Protein 6FOH (pdb70)

B-factor: mean 25.07, std 13.96, range [10.56, 120.2]

GO terms:
  GO:0005515 protein binding (F, IPI)
  GO:0005739 mitochondrion (C, IDA)
  GO:0005829 cytosol (C, IDA)
  GO:0034545 fumarylpyruvate hydrolase activity (F, IDA)
  GO:0008948 oxaloacetate decarboxylase activity (F, IDA)
  GO:0006107 oxaloacetate metabolic process (P, IDA)
  GO:0018773 acetylpyruvate hydrolase activity (F, IDA)
  GO:0050163 oxaloacetate tautomerase activity (F, IDA)
  GO:0008948 oxaloacetate decarboxylase activity (F, EXP)
  GO:0018773 acetylpyruvate hydrolase activity (F, EXP)
  GO:0047621 acylpyruvate hydrolase activity (F, EXP)
  GO:0005739 mitochondrion (C, HTP)
  GO:0005759 mitochondrial matrix (C, TAS)
  GO:0005654 nucleoplasm (C, IDA)

InterPro domains:
  IPR011234 Fumarylacetoacetase-like, C-terminal [PF01557] (17-216)
  IPR036663 Fumarylacetoacetase-like, C-terminal domain superfamily [G3DSA:3.90.850.10] (1-221)
  IPR036663 Fumarylacetoacetase-like, C-terminal domain superfamily [SSF56529] (16-217)

Foldseek 3Di:
DDPDLQPLLVPFFWEKEWEAWFPVVPLVDDTDIDTAGSQLEDEFVGAQADDPPAPWKKWFKWKKWFFAAWFALDALVCLVVGTFFIKIWTQIFRVVLQVVCVVVVHDRCVGGHDGNRIYIWGTDGVVVPVDQQAWWKWKDKLRHTQFIDGSVRTSDDPSRVSNVVNHVDTGHGSYMYTRGGDPRMGGDDAQIKMWMDTPPTTIGIHGYHHDPD/DDLQPLLVPFFWEKEWEAWFDPDVVCLVPVLVDDTDMDIAGSQLEAEFPGAQADDPPAPWKKWFKFKKWAFAAKFALDDLVCQVVRTFFIKIKTQIFRVVQQVVCVVVVHDRCVGGHDGNRIYIWGTDGCVVPVDQQAWWKWKDKPRHTQFIDGSVRTSDDPSVVSNVCNHVDIGHHSYMYTRGGDDRMGGDDAQIKMWMDIPPTTIGIHGYHHDPD

Nearest PDB structures (foldseek):
  6foh-assembly1_A  TM=1.005E+00  e=6.558E-47  Homo sapiens
  1saw-assembly1_A  TM=1.001E+00  e=2.536E-43  Homo sapiens
  6fog-assembly4_D  TM=9.904E-01  e=2.536E-43  Homo sapiens
  6sbj-assembly2_C  TM=9.972E-01  e=4.952E-40  Mus musculus
  6sbi-assembly2_C  TM=9.858E-01  e=1.547E-39  Mus musculus

Solvent-accessible surface area: 17892 Å² total; per-residue (Å²): 158,92,164,54,54,63,123,0,44,92,34,0,37,7,1,0,0,2,23,148,1,15,64,154,130,26,96,157,71,113,7,47,4,6,14,4,3,7,10,0,20,2,34,93,80,42,42,0,24,33,18,84,76,3,208,48,2,22,1,17,0,0,0,0,0,0,0,18,108,130,0,116,30,5,80,83,107,27,0,52,78,53,9,13,0,0,0,0,0,0,0,0,0,0,42,50,23,8,67,92,7,90,176,134,4,56,9,20,7,44,0,5,4,5,25,6,0,0,0,1,0,55,29,8,56,72,146,140,4,130,49,5,46,163,16,78,0,50,0,72,2,82,50,99,82,96,2,80,11,86,1,79,44,23,38,22,38,0,23,71,1,1,5,30,0,2,133,10,0,1,0,35,98,0,0,0,1,0,1,0,25,7,158,36,57,9,82,11,132,80,92,7,84,1,55,1,0,2,120,75,60,26,72,5,56,5,99,0,53,116,52,165,116,207,72,40,56,120,0,41,109,51,0,41,6,1,0,0,2,24,137,1,16,11,91,77,97,131,41,67,190,61,17,67,170,77,92,7,46,3,8,13,4,3,7,12,0,20,2,35,88,80,41,40,1,28,16,15,104,82,11,234,48,2,21,0,18,0,1,0,0,0,0,0,24,104,138,0,126,33,6,82,81,106,29,0,60,100,43,4,13,0,1,0,0,0,0,0,0,0,0,40,45,24,10,76,77,7,98,171,130,4,59,9,26,7,41,0,5,3,5,26,6,0,0,0,1,1,53,30,7,41,65,138,132,6,130,57,7,48,162,13,109,0,50,0,74,1,88,54,111,85,100,2,106,11,66,1,78,38,13,11,18,39,0,21,62,1,1,4,28,0,2,125,11,0,3,0,28,53,0,0,0,0,0,0,0,27,9,146,36,58,9,55,4,121,80,93,20,77,1,75,1,0,3,100,86,61,21,87,4,52,3,94,0,51,104,44,168,114

Secondary structure (DSSP, 8-state):
----GGGHHHH--EEEEES--B---GGGSPPPEEEEEGGGEEETTSPEEPPTT-S-EEE-EEEEEEE-S-BSS--GGGGGGGEEEEEEEE--EEHHHHHHHHHHT--SHHHH-STT-EEE---EEGGG-S-TTS-EEEEEETTEEEEEEEGGGBSS-HHHHHHHHHHHSPBPTT-EEE----S--EEE-TT-EEEEEETTTEEEEEEEE----/--GGGHHHH--EEEEES--B-SSGGGHHHHTTSPPPEEEEEGGGEEETTSPEEPPTT-S-EEE-EEEEEEESS-B-S--GGGGGGGEEEEEEEE--EEHHHHHHHHHHT--SHHHH-STT-EEE---EEGGG-S-TTS-EEEEEETTEEEEEEEGGGBSS-HHHHHHHHHHHSPBPTT-EEE----S--EEE-TT-EEEEEETTTEEEEEEEE----

Organism: Homo sapiens (NCBI:txid9606)

Structure (mmCIF, N/CA/C/O backbone):
data_6FOH
#
_entry.id   6FOH
#
_cell.length_a   44.090
_cell.length_b   77.820
_cell.length_c   119.970
_cell.angle_alpha   90.00
_cell.angle_beta   90.00
_cell.angle_gamma   90.00
#
_symmetry.space_group_name_H-M   'P 21 21 21'
#
loop_
_entity.id
_entity.type
_entity.pdbx_description
1 polymer 'Acylpyruvase FAHD1, mitochondrial'
2 non-polymer 'CHLORIDE ION'
3 non-polymer 'MAGNESIUM ION'
4 water water
#
loop_
_atom_site.group_PDB
_atom_site.id
_atom_site.type_symbol
_atom_site.label_atom_id
_atom_site.label_alt_id
_atom_site.label_comp_id
_atom_site.label_asym_id
_atom_site.label_entity_id
_atom_site.label_seq_id
_atom_site.pdbx_PDB_ins_code
_atom_site.Cartn_x
_atom_site.Cartn_y
_atom_site.Cartn_z
_atom_site.occupancy
_atom_site.B_iso_or_equiv
_atom_site.auth_seq_id
_atom_site.auth_comp_id
_atom_site.auth_asym_id
_atom_site.auth_atom_id
_atom_site.pdbx_PDB_model_num
ATOM 1 N N . ALA A 1 6 ? -8.840 -5.842 27.538 1.00 49.79 6 ALA A N 1
ATOM 2 C CA . ALA A 1 6 ? -8.471 -6.971 28.447 1.00 55.40 6 ALA A CA 1
ATOM 3 C C . ALA A 1 6 ? -7.235 -7.710 27.938 1.00 50.16 6 ALA A C 1
ATOM 4 O O . ALA A 1 6 ? -6.272 -7.909 28.683 1.00 67.10 6 ALA A O 1
ATOM 6 N N . SER A 1 7 ? -7.266 -8.113 26.670 1.00 43.22 7 SER A N 1
ATOM 7 C CA . SER A 1 7 ? -6.167 -8.921 26.107 1.00 34.02 7 SER A CA 1
ATOM 8 C C . SER A 1 7 ? -4.943 -8.064 25.762 1.00 30.52 7 SER A C 1
ATOM 9 O O . SER A 1 7 ? -5.068 -6.871 25.434 1.00 31.39 7 SER A O 1
ATOM 12 N N . ARG A 1 8 ? -3.776 -8.712 25.793 1.00 24.53 8 ARG A N 1
ATOM 13 C CA . ARG A 1 8 ? -2.458 -8.065 25.538 1.00 22.88 8 ARG A CA 1
ATOM 14 C C . ARG A 1 8 ? -1.625 -8.886 24.504 1.00 16.27 8 ARG A C 1
ATOM 15 O O . ARG A 1 8 ? -0.498 -9.346 24.764 1.00 19.02 8 ARG A O 1
ATOM 23 N N . PRO A 1 9 ? -2.174 -9.008 23.280 1.00 16.33 9 PRO A N 1
ATOM 24 C CA . PRO A 1 9 ? -1.403 -9.571 22.199 1.00 16.06 9 PRO A CA 1
ATOM 25 C C . PRO A 1 9 ? -0.332 -8.600 21.725 1.00 14.90 9 PRO A C 1
ATOM 26 O O . PRO A 1 9 ? -0.545 -7.378 21.758 1.00 13.84 9 PRO A O 1
ATOM 30 N N . LEU A 1 10 ? 0.722 -9.140 21.169 1.00 13.39 10 LEU A N 1
ATOM 31 C CA . LEU A 1 10 ? 1.759 -8.314 20.500 1.00 14.11 10 LEU A CA 1
ATOM 32 C C . LEU A 1 10 ? 1.204 -7.515 19.332 1.00 14.96 10 LEU A C 1
ATOM 33 O O . LEU A 1 10 ? 1.734 -6.443 19.021 1.00 15.24 10 LEU A O 1
ATOM 38 N N . SER A 1 11 ? 0.179 -8.016 18.664 1.00 13.70 11 SER A N 1
ATOM 39 C CA . SER A 1 11 ? -0.466 -7.266 17.584 1.00 14.63 11 SER A CA 1
ATOM 40 C C . SER A 1 11 ? -1.017 -5.909 18.042 1.00 15.40 11 SER A C 1
ATOM 41 O O . SER A 1 11 ? -1.291 -5.070 17.198 1.00 19.33 11 SER A O 1
ATOM 44 N N . ARG A 1 12 ? -1.209 -5.706 19.341 1.00 13.73 12 ARG A N 1
ATOM 45 C CA . ARG A 1 12 ? -1.644 -4.416 19.882 1.00 16.06 12 ARG A CA 1
ATOM 46 C C . ARG A 1 12 ? -0.634 -3.875 20.901 1.00 14.35 12 ARG A C 1
ATOM 47 O O . ARG A 1 12 ? -1.030 -3.246 21.863 1.00 13.57 12 ARG A O 1
ATOM 55 N N . PHE A 1 13 ? 0.667 -4.120 20.703 1.00 13.19 13 PHE A N 1
ATOM 56 C CA . PHE A 1 13 ? 1.643 -3.831 21.738 1.00 14.15 13 PHE A CA 1
ATOM 57 C C . PHE A 1 13 ? 1.649 -2.361 22.154 1.00 14.22 13 PHE A C 1
ATOM 58 O O . PHE A 1 13 ? 1.990 -2.067 23.304 1.00 14.41 13 PHE A O 1
ATOM 66 N N . TRP A 1 14 ? 1.288 -1.441 21.243 1.00 12.15 14 TRP A N 1
ATOM 67 C CA . TRP A 1 14 ? 1.286 -0.001 21.610 1.00 13.33 14 TRP A CA 1
ATOM 68 C C . TRP A 1 14 ? 0.218 0.347 22.639 1.00 14.08 14 TRP A C 1
ATOM 69 O O . TRP A 1 14 ? 0.321 1.362 23.318 1.00 15.46 14 TRP A O 1
ATOM 80 N N . GLU A 1 15 ? -0.820 -0.488 22.771 1.00 13.16 15 GLU A N 1
ATOM 81 C CA . GLU A 1 15 ? -1.852 -0.257 23.759 1.00 14.44 15 GLU A CA 1
ATOM 82 C C . GLU A 1 15 ? -1.432 -0.549 25.175 1.00 15.12 15 GLU A C 1
ATOM 83 O O . GLU A 1 15 ? -1.936 0.096 26.103 1.00 16.92 15 GLU A O 1
ATOM 89 N N . TRP A 1 16 ? -0.553 -1.528 25.365 1.00 12.78 16 TRP A N 1
ATOM 90 C CA . TRP A 1 16 ? -0.187 -2.018 26.684 1.00 13.86 16 TRP A CA 1
ATOM 91 C C . TRP A 1 16 ? 1.294 -1.923 27.023 1.00 13.29 16 TRP A C 1
ATOM 92 O O . TRP A 1 16 ? 1.659 -2.034 28.232 1.00 14.10 16 TRP A O 1
ATOM 103 N N . GLY A 1 17 ? 2.140 -1.701 26.010 1.00 12.13 17 GLY A N 1
ATOM 104 C CA . GLY A 1 17 ? 3.577 -1.643 26.252 1.00 13.85 17 GLY A CA 1
ATOM 105 C C . GLY A 1 17 ? 3.936 -0.471 27.127 1.00 13.11 17 GLY A C 1
ATOM 106 O O . GLY A 1 17 ? 3.347 0.609 26.995 1.00 13.24 17 GLY A O 1
ATOM 107 N N . LYS A 1 18 ? 4.924 -0.662 27.987 1.00 11.13 18 LYS A N 1
ATOM 108 C CA . LYS A 1 18 ? 5.275 0.373 28.977 1.00 11.67 18 LYS A CA 1
ATOM 109 C C . LYS A 1 18 ? 6.305 1.371 28.521 1.00 12.13 18 LYS A C 1
ATOM 110 O O . LYS A 1 18 ? 6.191 2.569 28.834 1.00 11.50 18 LYS A O 1
ATOM 116 N N . ASN A 1 19 ? 7.336 0.899 27.821 1.00 11.72 19 ASN A N 1
ATOM 117 C CA . ASN A 1 19 ? 8.512 1.742 27.600 1.00 11.19 19 ASN A CA 1
ATOM 118 C C . ASN A 1 19 ? 8.939 1.786 26.150 1.00 10.78 19 ASN A C 1
ATOM 119 O O . ASN A 1 19 ? 8.746 0.813 25.403 1.00 11.65 19 ASN A O 1
ATOM 124 N N . ILE A 1 20 ? 9.531 2.917 25.790 1.00 10.80 20 ILE A N 1
ATOM 125 C CA . ILE A 1 20 ? 10.100 3.178 24.461 1.00 11.17 20 ILE A CA 1
ATOM 126 C C . ILE A 1 20 ? 11.524 3.658 24.677 1.00 13.43 20 ILE A C 1
ATOM 127 O O . ILE A 1 20 ? 11.738 4.643 25.390 1.00 13.23 20 ILE A O 1
ATOM 132 N N . VAL A 1 21 ? 12.495 2.937 24.128 1.00 12.02 21 VAL A N 1
ATOM 133 C CA . VAL A 1 21 ? 13.909 3.359 24.153 1.00 13.73 21 VAL A CA 1
ATOM 134 C C . VAL A 1 21 ? 14.390 3.649 22.749 1.00 13.13 21 VAL A C 1
ATOM 135 O O . VAL A 1 21 ? 14.018 2.933 21.815 1.00 12.22 21 VAL A O 1
ATOM 139 N N . CYS A 1 22 ? 15.157 4.720 22.552 1.00 12.66 22 CYS A N 1
ATOM 140 C CA . CYS A 1 22 ? 15.572 5.143 21.214 1.00 14.48 22 CYS A CA 1
ATOM 141 C C . CYS A 1 22 ? 17.080 5.339 21.170 1.00 16.76 22 CYS A C 1
ATOM 142 O O . CYS A 1 22 ? 17.662 5.891 22.095 1.00 15.78 22 CYS A O 1
ATOM 145 N N . VAL A 1 23 ? 17.692 4.910 20.076 1.00 14.70 23 VAL A N 1
ATOM 146 C CA . VAL A 1 23 ? 19.105 5.191 19.860 1.00 15.38 23 VAL A CA 1
ATOM 147 C C . VAL A 1 23 ? 19.307 6.525 19.151 1.00 19.87 23 VAL A C 1
ATOM 148 O O . VAL A 1 23 ? 18.412 7.039 18.499 1.00 26.72 23 VAL A O 1
ATOM 152 N N . GLY A 1 24 ? 20.480 7.103 19.299 1.00 18.18 24 GLY A N 1
ATOM 153 C CA . GLY A 1 24 ? 20.796 8.348 18.571 1.00 21.38 24 GLY A CA 1
ATOM 154 C C . GLY A 1 24 ? 21.174 7.985 17.137 1.00 24.74 24 GLY A C 1
ATOM 155 O O . GLY A 1 24 ? 20.380 7.421 16.391 1.00 34.90 24 GLY A O 1
ATOM 156 N N . ARG A 1 25 ? 22.406 8.264 16.755 1.00 28.70 25 ARG A N 1
ATOM 157 C CA . ARG A 1 25 ? 22.858 7.978 15.413 1.00 28.25 25 ARG A CA 1
ATOM 158 C C . ARG A 1 25 ? 23.130 6.479 15.248 1.00 25.99 25 ARG A C 1
ATOM 159 O O . ARG A 1 25 ? 23.782 5.870 16.095 1.00 25.98 25 ARG A O 1
ATOM 167 N N . ASN A 1 26 ? 22.593 5.873 14.183 1.00 22.74 26 ASN A N 1
ATOM 168 C CA . ASN A 1 26 ? 22.947 4.500 13.886 1.00 21.46 26 ASN A CA 1
ATOM 169 C C . ASN A 1 26 ? 23.067 4.145 12.421 1.00 19.62 26 ASN A C 1
ATOM 170 O O . ASN A 1 26 ? 23.017 2.963 12.096 1.00 22.06 26 ASN A O 1
ATOM 175 N N . TYR A 1 27 ? 23.199 5.136 11.553 1.00 21.16 27 TYR A N 1
ATOM 176 C CA . TYR A 1 27 ? 23.329 4.858 10.128 1.00 25.09 27 TYR A CA 1
ATOM 177 C C . TYR A 1 27 ? 24.599 5.472 9.540 1.00 34.74 27 TYR A C 1
ATOM 178 O O . TYR A 1 27 ? 24.842 6.652 9.747 1.00 28.82 27 TYR A O 1
ATOM 187 N N . ALA A 1 28 ? 25.342 4.655 8.797 1.00 42.14 28 ALA A N 1
ATOM 188 C CA . ALA A 1 28 ? 26.675 5.009 8.315 1.00 59.34 28 ALA A CA 1
ATOM 189 C C . ALA A 1 28 ? 26.602 5.762 6.989 1.00 71.25 28 ALA A C 1
ATOM 190 O O . ALA A 1 28 ? 26.148 5.215 5.999 1.00 81.04 28 ALA A O 1
ATOM 192 N N . ASP A 1 29 ? 27.034 7.024 6.986 1.00 85.67 29 ASP A N 1
ATOM 193 C CA . ASP A 1 29 ? 27.187 7.802 5.750 1.00 89.67 29 ASP A CA 1
ATOM 194 C C . ASP A 1 29 ? 28.405 7.286 4.968 1.00 86.85 29 ASP A C 1
ATOM 195 O O . ASP A 1 29 ? 28.825 7.856 3.961 1.00 86.36 29 ASP A O 1
ATOM 200 N N . SER A 1 36 ? 34.715 5.617 12.255 1.00 51.15 36 SER A N 1
ATOM 201 C CA . SER A 1 36 ? 34.615 6.740 13.196 1.00 55.24 36 SER A CA 1
ATOM 202 C C . SER A 1 36 ? 33.497 6.567 14.239 1.00 61.82 36 SER A C 1
ATOM 203 O O . SER A 1 36 ? 33.781 6.455 15.438 1.00 54.22 36 SER A O 1
ATOM 206 N N . ALA A 1 37 ? 32.238 6.527 13.793 1.00 54.56 37 ALA A N 1
ATOM 207 C CA . ALA A 1 37 ? 31.071 6.377 14.709 1.00 61.37 37 ALA A CA 1
ATOM 208 C C . ALA A 1 37 ? 31.118 5.105 15.588 1.00 65.42 37 ALA A C 1
ATOM 209 O O . ALA A 1 37 ? 30.678 5.120 16.745 1.00 51.75 37 ALA A O 1
ATOM 211 N N . VAL A 1 38 ? 31.653 4.020 15.025 1.00 65.85 38 VAL A N 1
ATOM 212 C CA . VAL A 1 38 ? 31.849 2.738 15.737 1.00 73.06 38 VAL A CA 1
ATOM 213 C C . VAL A 1 38 ? 32.613 2.923 17.061 1.00 70.35 38 VAL A C 1
ATOM 214 O O . VAL A 1 38 ? 32.317 2.246 18.046 1.00 68.15 38 VAL A O 1
ATOM 218 N N . LEU A 1 39 ? 33.566 3.849 17.102 1.00 58.64 39 LEU A N 1
ATOM 219 C CA . LEU A 1 39 ? 34.375 4.076 18.311 1.00 56.08 39 LEU A CA 1
ATOM 220 C C . LEU A 1 39 ? 33.583 4.558 19.545 1.00 65.68 39 LEU A C 1
ATOM 221 O O . LEU A 1 39 ? 34.153 4.618 20.646 1.00 56.25 39 LEU A O 1
ATOM 226 N N . SER A 1 40 ? 32.295 4.903 19.377 1.00 50.55 40 SER A N 1
ATOM 227 C CA . SER A 1 40 ? 31.445 5.354 20.479 1.00 52.06 40 SER A CA 1
ATOM 228 C C . SER A 1 40 ? 30.224 4.450 20.687 1.00 47.54 40 SER A C 1
ATOM 229 O O . SER A 1 40 ? 29.572 4.057 19.727 1.00 62.05 40 SER A O 1
ATOM 232 N N . GLU A 1 41 ? 29.860 4.190 21.938 1.00 43.88 41 GLU A N 1
ATOM 233 C CA . GLU A 1 41 ? 28.617 3.470 22.260 1.00 39.70 41 GLU A CA 1
ATOM 234 C C . GLU A 1 41 ? 27.356 4.235 21.788 1.00 24.69 41 GLU A C 1
ATOM 235 O O . GLU A 1 41 ? 27.363 5.455 21.666 1.00 26.39 41 GLU A O 1
ATOM 241 N N . PRO A 1 42 ? 26.248 3.518 21.610 1.00 26.15 42 PRO A N 1
ATOM 242 C CA . PRO A 1 42 ? 25.041 4.230 21.165 1.00 25.94 42 PRO A CA 1
ATOM 243 C C . PRO A 1 42 ? 24.462 5.175 22.235 1.00 22.84 42 PRO A C 1
ATOM 244 O O . PRO A 1 42 ? 24.489 4.839 23.418 1.00 26.45 42 PRO A O 1
ATOM 248 N N . VAL A 1 43 ? 24.035 6.350 21.807 1.00 18.36 43 VAL A N 1
ATOM 249 C CA . VAL A 1 43 ? 23.312 7.304 22.634 1.00 18.43 43 VAL A CA 1
ATOM 250 C C . VAL A 1 43 ? 21.877 6.817 22.835 1.00 15.65 43 VAL A C 1
ATOM 251 O O . VAL A 1 43 ? 21.321 6.318 21.880 1.00 15.87 43 VAL A O 1
ATOM 255 N N . LEU A 1 44 ? 21.330 6.913 24.039 1.00 15.91 44 LEU A N 1
ATOM 256 C CA . LEU A 1 44 ? 19.976 6.399 24.336 1.00 15.16 44 LEU A CA 1
ATOM 257 C C . LEU A 1 44 ? 19.119 7.481 24.940 1.00 15.56 44 LEU A C 1
ATOM 258 O O . LEU A 1 44 ? 19.563 8.208 25.813 1.00 14.95 44 LEU A O 1
ATOM 263 N N . PHE A 1 45 ? 17.856 7.559 24.513 1.00 13.09 45 PHE A N 1
ATOM 264 C CA . PHE A 1 45 ? 16.866 8.375 25.205 1.00 14.62 45 PHE A CA 1
ATOM 265 C C . PHE A 1 45 ? 15.522 7.680 25.193 1.00 14.91 45 PHE A C 1
ATOM 266 O O . PHE A 1 45 ? 15.339 6.710 24.474 1.00 15.11 45 PHE A O 1
ATOM 274 N N . LEU A 1 46 ? 14.618 8.152 26.034 1.00 12.07 46 LEU A N 1
ATOM 275 C CA . LEU A 1 46 ? 13.357 7.492 26.239 1.00 13.51 46 LEU A CA 1
ATOM 276 C C . LEU A 1 46 ? 12.203 8.289 25.668 1.00 13.17 46 LEU A C 1
ATOM 277 O O . LEU A 1 46 ? 12.275 9.526 25.557 1.00 14.40 46 LEU A O 1
ATOM 282 N N . LYS A 1 47 ? 11.112 7.589 25.346 1.00 12.24 47 LYS A N 1
ATOM 283 C CA . LYS A 1 47 ? 9.822 8.224 25.123 1.00 12.60 47 LYS A CA 1
ATOM 284 C C . LYS A 1 47 ? 8.804 7.569 26.060 1.00 11.81 47 LYS A C 1
ATOM 285 O O . LYS A 1 47 ? 8.909 6.381 26.358 1.00 12.29 47 LYS A O 1
ATOM 291 N N . PRO A 1 48 ? 7.817 8.318 26.533 1.00 13.73 48 PRO A N 1
ATOM 292 C CA . PRO A 1 48 ? 6.773 7.731 27.382 1.00 12.94 48 PRO A CA 1
ATOM 293 C C . PRO A 1 48 ? 5.829 6.920 26.515 1.00 11.99 48 PRO A C 1
ATOM 294 O O . PRO A 1 48 ? 5.779 7.114 25.293 1.00 11.55 48 PRO A O 1
ATOM 298 N N . SER A 1 49 ? 5.061 6.033 27.150 1.00 12.20 49 SER A N 1
ATOM 299 C CA . SER A 1 49 ? 4.108 5.201 26.383 1.00 12.59 49 SER A CA 1
ATOM 300 C C . SER A 1 49 ? 3.124 6.047 25.574 1.00 13.19 49 SER A C 1
ATOM 301 O O . SER A 1 49 ? 2.663 5.632 24.485 1.00 13.84 49 SER A O 1
ATOM 304 N N . THR A 1 50 ? 2.771 7.220 26.099 1.00 11.50 50 THR A N 1
ATOM 305 C CA . THR A 1 50 ? 1.867 8.140 25.403 1.00 12.48 50 THR A CA 1
ATOM 306 C C . THR A 1 50 ? 2.450 8.873 24.214 1.00 13.32 50 THR A C 1
ATOM 307 O O . THR A 1 50 ? 1.746 9.648 23.562 1.00 13.89 50 THR A O 1
ATOM 311 N N . ALA A 1 51 ? 3.698 8.611 23.872 1.00 11.49 51 ALA A N 1
ATOM 312 C CA . ALA A 1 51 ? 4.254 8.978 22.605 1.00 11.58 51 ALA A CA 1
ATOM 313 C C . ALA A 1 51 ? 3.650 8.174 21.463 1.00 12.79 51 ALA A C 1
ATOM 314 O O . ALA A 1 51 ? 3.638 8.633 20.316 1.00 13.15 51 ALA A O 1
ATOM 316 N N . TYR A 1 52 ? 3.180 6.942 21.734 1.00 12.37 52 TYR A N 1
ATOM 317 C CA . 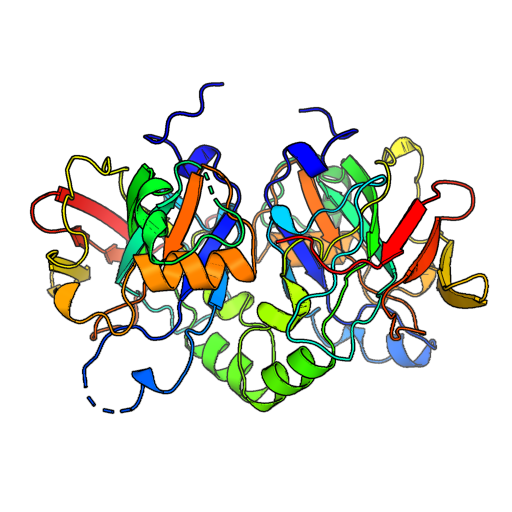TYR A 1 52 ? 2.672 6.126 20.654 1.00 12.65 52 TYR A CA 1
ATOM 318 C C . TYR A 1 52 ? 1.467 6.804 19.970 1.00 13.26 52 TYR A C 1
ATOM 319 O O . TYR A 1 52 ? 0.560 7.283 20.648 1.00 14.95 52 TYR A O 1
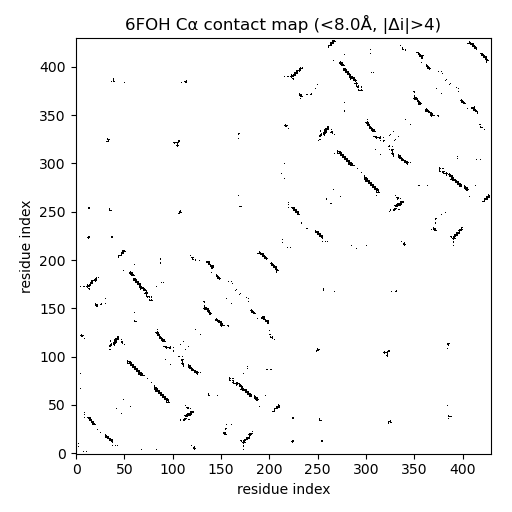ATOM 328 N N . ALA A 1 53 ? 1.512 6.852 18.635 1.00 14.50 53 ALA A N 1
ATOM 329 C CA . ALA A 1 53 ? 0.402 7.284 17.812 1.00 13.55 53 ALA A CA 1
ATOM 330 C C . ALA A 1 53 ? 0.158 6.188 16.786 1.00 12.09 53 ALA A C 1
ATOM 331 O O . ALA A 1 53 ? 0.836 6.122 15.770 1.00 15.68 53 ALA A O 1
ATOM 333 N N . PRO A 1 54 ? -0.787 5.283 17.066 1.00 16.09 54 PRO A N 1
ATOM 334 C CA . PRO A 1 54 ? -1.053 4.209 16.117 1.00 15.67 54 PRO A CA 1
ATOM 335 C C . PRO A 1 54 ? -1.796 4.777 14.914 1.00 17.93 54 PRO A C 1
ATOM 336 O O . PRO A 1 54 ? -2.365 5.864 14.967 1.00 17.89 54 PRO A O 1
ATOM 340 N N . GLU A 1 55 ? -1.743 4.068 13.806 1.00 23.02 55 GLU A N 1
ATOM 341 C CA . GLU A 1 55 ? -2.415 4.544 12.617 1.00 23.23 55 GLU A CA 1
ATOM 342 C C . GLU A 1 55 ? -3.900 4.815 12.930 1.00 22.84 55 GLU A C 1
ATOM 343 O O . GLU A 1 55 ? -4.549 4.040 13.668 1.00 24.29 55 GLU A O 1
ATOM 349 N N . GLY A 1 56 ? -4.388 5.928 12.405 1.00 23.83 56 GLY A N 1
ATOM 350 C CA . GLY A 1 56 ? -5.677 6.502 12.767 1.00 25.30 56 GLY A CA 1
ATOM 351 C C . GLY A 1 56 ? -5.601 7.705 13.686 1.00 29.16 56 GLY A C 1
ATOM 352 O O . GLY A 1 56 ? -6.531 8.501 13.743 1.00 31.32 56 GLY A O 1
ATOM 353 N N A SER A 1 57 ? -4.491 7.833 14.414 0.51 23.25 57 SER A N 1
ATOM 354 N N B SER A 1 57 ? -4.503 7.827 14.434 0.49 22.99 57 SER A N 1
ATOM 355 C CA A SER A 1 57 ? -4.239 8.956 15.296 0.51 24.37 57 SER A CA 1
ATOM 356 C CA B SER A 1 57 ? -4.274 8.961 15.306 0.49 24.31 57 SER A CA 1
ATOM 357 C C A SER A 1 57 ? -3.323 9.926 14.600 0.51 23.00 57 SER A C 1
ATOM 358 C C B SER A 1 57 ? -3.322 9.922 14.620 0.49 22.94 57 SER A C 1
ATOM 359 O O A SER A 1 57 ? -2.491 9.511 13.798 0.51 25.63 57 SER A O 1
ATOM 360 O O B SER A 1 57 ? -2.491 9.503 13.817 0.49 25.85 57 SER A O 1
ATOM 365 N N . PRO A 1 58 ? -3.435 11.223 14.919 1.00 23.39 58 PRO A N 1
ATOM 366 C CA . PRO A 1 58 ? -2.577 12.210 14.250 1.00 24.03 58 PRO A CA 1
ATOM 367 C C . PRO A 1 58 ? -1.167 12.322 14.815 1.00 24.09 58 PRO A C 1
ATOM 368 O O . PRO A 1 58 ? -0.944 12.038 15.970 1.00 21.62 58 PRO A O 1
ATOM 372 N N . ILE A 1 59 ? -0.229 12.759 13.987 1.00 19.65 59 ILE A N 1
ATOM 373 C CA . ILE A 1 59 ? 1.034 13.302 14.449 1.00 22.23 59 ILE A CA 1
ATOM 374 C C . ILE A 1 59 ? 0.644 14.666 15.021 1.00 25.71 59 ILE A C 1
ATOM 375 O O . ILE A 1 59 ? 0.027 15.468 14.316 1.00 26.61 59 ILE A O 1
ATOM 380 N N . LEU A 1 60 ? 0.931 14.897 16.293 1.00 22.87 60 LEU A N 1
ATOM 381 C CA . LEU A 1 60 ? 0.591 16.159 16.939 1.00 21.74 60 LEU A CA 1
ATOM 382 C C . LEU A 1 60 ? 1.779 17.080 17.074 1.00 29.42 60 LEU A C 1
ATOM 383 O O . LEU A 1 60 ? 2.806 16.731 17.648 1.00 32.18 60 LEU A O 1
ATOM 388 N N A MET A 1 61 ? 1.646 18.284 16.524 0.47 22.55 61 MET A N 1
ATOM 389 N N B MET A 1 61 ? 1.627 18.286 16.545 0.53 24.59 61 MET A N 1
ATOM 390 C CA A MET A 1 61 ? 2.695 19.275 16.612 0.47 23.09 61 MET A CA 1
ATOM 391 C CA B MET A 1 61 ? 2.667 19.289 16.626 0.53 26.97 61 MET A CA 1
ATOM 392 C C A MET A 1 61 ? 2.691 19.922 17.998 0.47 24.85 61 MET A C 1
ATOM 393 C C B MET A 1 61 ? 2.678 19.916 18.015 0.53 27.07 61 MET A C 1
ATOM 394 O O A MET A 1 61 ? 1.697 20.527 18.389 0.47 24.75 61 MET A O 1
ATOM 395 O O B MET A 1 61 ? 1.686 20.514 18.417 0.53 27.05 61 MET A O 1
ATOM 404 N N . PRO A 1 62 ? 3.804 19.809 18.743 1.00 25.91 62 PRO A N 1
ATOM 405 C CA . PRO A 1 62 ? 3.824 20.520 20.036 1.00 29.69 62 PRO A CA 1
ATOM 406 C C . PRO A 1 62 ? 3.761 22.035 19.802 1.00 26.29 62 PRO A C 1
ATOM 407 O O . PRO A 1 62 ? 4.285 22.539 18.802 1.00 23.80 62 PRO A O 1
ATOM 411 N N . ALA A 1 63 ? 3.138 22.743 20.718 1.00 33.92 63 ALA A N 1
ATOM 412 C CA . ALA A 1 63 ? 2.934 24.187 20.555 1.00 32.55 63 ALA A CA 1
ATOM 413 C C . ALA A 1 63 ? 4.228 24.995 20.565 1.00 36.26 63 ALA A C 1
ATOM 414 O O . ALA A 1 63 ? 4.268 26.101 20.033 1.00 34.07 63 ALA A O 1
ATOM 416 N N . TYR A 1 64 ? 5.299 24.424 21.120 1.00 31.95 64 TYR A N 1
ATOM 417 C CA . TYR A 1 64 ? 6.555 25.138 21.376 1.00 27.91 64 TYR A CA 1
ATOM 418 C C . TYR A 1 64 ? 7.665 24.924 20.345 1.00 26.05 64 TYR A C 1
ATOM 419 O O . TYR A 1 64 ? 8.796 25.325 20.565 1.00 31.75 64 TYR A O 1
ATOM 428 N N . THR A 1 65 ? 7.359 24.236 19.231 1.00 27.31 65 THR A N 1
ATOM 429 C CA . THR A 1 65 ? 8.329 24.031 18.171 1.00 28.26 65 THR A CA 1
ATOM 430 C C . THR A 1 65 ? 7.899 24.746 16.909 1.00 27.23 65 THR A C 1
ATOM 431 O O . THR A 1 65 ? 6.703 24.834 16.610 1.00 31.28 65 THR A O 1
ATOM 435 N N . ARG A 1 66 ? 8.897 25.215 16.172 1.00 32.54 66 ARG A N 1
ATOM 436 C CA . ARG A 1 66 ? 8.738 25.674 14.786 1.00 38.36 66 ARG A CA 1
ATOM 437 C C . ARG A 1 66 ? 9.562 24.829 13.821 1.00 33.77 66 ARG A C 1
ATOM 438 O O . ARG A 1 66 ? 9.786 25.236 12.685 1.00 33.87 66 ARG A O 1
ATOM 446 N N . ASN A 1 67 ? 10.021 23.641 14.245 1.00 28.54 67 ASN A N 1
ATOM 447 C CA . ASN A 1 67 ? 10.876 22.807 13.404 1.00 28.65 67 ASN A CA 1
ATOM 448 C C . ASN A 1 67 ? 10.726 21.335 13.834 1.00 24.26 67 ASN A C 1
ATOM 449 O O . ASN A 1 67 ? 11.656 20.751 14.417 1.00 25.04 67 ASN A O 1
ATOM 454 N N . LEU A 1 68 ? 9.565 20.782 13.497 1.00 23.17 68 LEU A N 1
ATOM 455 C CA . LEU A 1 68 ? 9.267 19.353 13.764 1.00 24.20 68 LEU A CA 1
ATOM 456 C C . LEU A 1 68 ? 9.781 18.450 12.648 1.00 25.02 68 LEU A C 1
ATOM 457 O O . LEU A 1 68 ? 9.353 18.598 11.509 1.00 24.23 68 LEU A O 1
ATOM 462 N N . HIS A 1 69 ? 10.687 17.516 12.973 1.00 18.55 69 HIS A N 1
ATOM 463 C CA . HIS A 1 69 ? 11.317 16.642 12.012 1.00 17.97 69 HIS A CA 1
ATOM 464 C C . HIS A 1 69 ? 10.745 15.236 12.073 1.00 20.79 69 HIS A C 1
ATOM 465 O O . HIS A 1 69 ? 10.479 14.727 13.157 1.00 21.66 69 HIS A O 1
ATOM 472 N N . HIS A 1 70 ? 10.618 14.602 10.909 1.00 21.10 70 HIS A N 1
ATOM 473 C CA . HIS A 1 70 ? 10.410 13.135 10.846 1.00 20.48 70 HIS A CA 1
ATOM 474 C C . HIS A 1 70 ? 11.745 12.446 10.919 1.00 20.00 70 HIS A C 1
ATOM 475 O O . HIS A 1 70 ? 12.741 12.940 10.362 1.00 20.99 70 HIS A O 1
ATOM 482 N N . GLU A 1 71 ? 11.802 11.311 11.634 1.00 17.24 71 GLU A N 1
ATOM 483 C CA . GLU A 1 71 ? 12.950 10.401 11.598 1.00 16.38 71 GLU A CA 1
ATOM 484 C C . GLU A 1 71 ? 12.343 8.994 11.429 1.00 18.30 71 GLU A C 1
ATOM 485 O O . GLU A 1 71 ? 11.735 8.452 12.341 1.00 18.41 71 GLU A O 1
ATOM 491 N N . LEU A 1 72 ? 12.517 8.428 10.256 1.00 17.17 72 LEU A N 1
ATOM 492 C CA . LEU A 1 72 ? 12.063 7.086 9.924 1.00 17.53 72 LEU A CA 1
ATOM 493 C C . LEU A 1 72 ? 12.936 6.030 10.602 1.00 16.79 72 LEU A C 1
ATOM 494 O O . LEU A 1 72 ? 14.148 6.039 10.415 1.00 17.43 72 LEU A O 1
ATOM 499 N N . GLU A 1 73 ? 12.345 5.124 11.406 1.00 12.87 73 GLU A N 1
ATOM 500 C CA . GLU A 1 73 ? 13.149 4.138 12.133 1.00 13.88 73 GLU A CA 1
ATOM 501 C C . GLU A 1 73 ? 12.501 2.767 12.242 1.00 12.15 73 GLU A C 1
ATOM 502 O O . GLU A 1 73 ? 11.277 2.664 12.403 1.00 15.32 73 GLU A O 1
ATOM 508 N N . LEU A 1 74 ? 13.308 1.728 12.224 1.00 12.46 74 LEU A N 1
ATOM 509 C CA . LEU A 1 74 ? 12.823 0.374 12.536 1.00 13.38 74 LEU A CA 1
ATOM 510 C C . LEU A 1 74 ? 12.743 0.220 14.045 1.00 13.05 74 LEU A C 1
ATOM 511 O O . LEU A 1 74 ? 13.717 0.457 14.757 1.00 14.27 74 LEU A O 1
ATOM 516 N N . GLY A 1 75 ? 11.581 -0.193 14.532 1.00 11.92 75 GLY A N 1
ATOM 517 C CA . GLY A 1 75 ? 11.404 -0.478 15.953 1.00 13.04 75 GLY A CA 1
ATOM 518 C C . GLY A 1 75 ? 11.448 -1.963 16.202 1.00 13.79 75 GLY A C 1
ATOM 519 O O . GLY A 1 75 ? 10.868 -2.754 15.430 1.00 15.42 75 GLY A O 1
ATOM 520 N N . VAL A 1 76 ? 12.157 -2.367 17.245 1.00 11.97 76 VAL A N 1
ATOM 521 C CA . VAL A 1 76 ? 12.253 -3.749 17.659 1.00 12.68 76 VAL A CA 1
ATOM 522 C C . VAL A 1 76 ? 11.428 -3.956 18.900 1.00 12.99 76 VAL A C 1
ATOM 523 O O . VAL A 1 76 ? 11.702 -3.326 19.919 1.00 12.43 76 VAL A O 1
ATOM 527 N N . VAL A 1 77 ? 10.369 -4.773 18.803 1.00 12.28 77 VAL A N 1
ATOM 528 C CA . VAL A 1 77 ? 9.451 -5.029 19.900 1.00 11.75 77 VAL A CA 1
ATOM 529 C C . VAL A 1 77 ? 9.909 -6.248 20.689 1.00 12.76 77 VAL A C 1
ATOM 530 O O . VAL A 1 77 ? 10.079 -7.335 20.103 1.00 13.75 77 VAL A O 1
ATOM 534 N N . MET A 1 78 ? 10.128 -6.066 21.974 1.00 11.88 78 MET A N 1
ATOM 535 C CA . MET A 1 78 ? 10.639 -7.131 22.801 1.00 12.62 78 MET A CA 1
ATOM 536 C C . MET A 1 78 ? 9.512 -8.113 23.178 1.00 14.87 78 MET A C 1
ATOM 537 O O . MET A 1 78 ? 8.371 -7.722 23.404 1.00 14.38 78 MET A O 1
ATOM 542 N N . GLY A 1 79 ? 9.847 -9.386 23.177 1.00 14.77 79 GLY A N 1
ATOM 543 C CA . GLY A 1 79 ? 8.885 -10.458 23.422 1.00 15.08 79 GLY A CA 1
ATOM 544 C C . GLY A 1 79 ? 9.066 -11.207 24.702 1.00 16.39 79 GLY A C 1
ATOM 545 O O . GLY A 1 79 ? 8.239 -12.027 25.057 1.00 16.74 79 GLY A O 1
ATOM 546 N N . LYS A 1 80 ? 10.168 -10.954 25.395 1.00 15.75 80 LYS A N 1
ATOM 547 C CA . LYS A 1 80 ? 10.492 -11.623 26.653 1.00 16.18 80 LYS A CA 1
ATOM 548 C C . LYS A 1 80 ? 11.216 -10.599 27.505 1.00 16.94 80 LYS A C 1
ATOM 549 O O . LYS A 1 80 ? 11.977 -9.789 26.971 1.00 17.01 80 LYS A O 1
ATOM 555 N N C ARG A 1 81 ? 11.028 -10.672 28.818 0.42 17.66 81 ARG A N 1
ATOM 556 N N D ARG A 1 81 ? 11.010 -10.649 28.815 0.58 16.72 81 ARG A N 1
ATOM 557 C CA C ARG A 1 81 ? 11.756 -9.797 29.735 0.42 17.26 81 ARG A CA 1
ATOM 558 C CA D ARG A 1 81 ? 11.763 -9.799 29.735 0.58 15.54 81 ARG A CA 1
ATOM 559 C C C ARG A 1 81 ? 13.255 -9.982 29.517 0.42 17.74 81 ARG A C 1
ATOM 560 C C D ARG A 1 81 ? 13.256 -9.982 29.509 0.58 17.20 81 ARG A C 1
ATOM 561 O O C ARG A 1 81 ? 13.750 -11.119 29.478 0.42 17.88 81 ARG A O 1
ATOM 562 O O D ARG A 1 81 ? 13.754 -11.119 29.482 0.58 17.59 81 ARG A O 1
ATOM 577 N N . CYS A 1 82 ? 13.966 -8.866 29.379 1.00 15.07 82 CYS A N 1
ATOM 578 C CA . CYS A 1 82 ? 15.333 -8.862 28.839 1.00 18.29 82 CYS A CA 1
ATOM 579 C C . CYS A 1 82 ? 16.221 -8.005 29.743 1.00 19.30 82 CYS A C 1
ATOM 580 O O . CYS A 1 82 ? 16.199 -6.773 29.673 1.00 16.90 82 CYS A O 1
ATOM 583 N N . ARG A 1 83 ? 16.993 -8.681 30.594 1.00 16.67 83 ARG A N 1
ATOM 584 C CA . ARG A 1 83 ? 17.881 -8.063 31.546 1.00 15.14 83 ARG A CA 1
ATOM 585 C C . ARG A 1 83 ? 19.311 -8.533 31.307 1.00 19.73 83 ARG A C 1
ATOM 586 O O . ARG A 1 83 ? 19.615 -9.717 31.474 1.00 19.76 83 ARG A O 1
ATOM 594 N N . ALA A 1 84 ? 20.146 -7.589 30.891 1.00 17.75 84 ALA A N 1
ATOM 595 C CA . ALA A 1 84 ? 21.606 -7.737 30.732 1.00 24.26 84 ALA A CA 1
ATOM 596 C C . ALA A 1 84 ? 21.928 -9.000 29.967 1.00 25.18 84 ALA A C 1
ATOM 597 O O . ALA A 1 84 ? 22.671 -9.879 30.445 1.00 26.07 84 ALA A O 1
ATOM 599 N N . VAL A 1 85 ? 21.314 -9.125 28.797 1.00 23.19 85 VAL A N 1
ATOM 600 C CA . VAL A 1 85 ? 21.477 -10.294 27.968 1.00 22.13 85 VAL A CA 1
ATOM 601 C C . VAL A 1 85 ? 22.702 -10.148 27.056 1.00 21.09 85 VAL A C 1
ATOM 602 O O . VAL A 1 85 ? 23.066 -9.024 26.634 1.00 23.85 85 VAL A O 1
ATOM 606 N N . PRO A 1 86 ? 23.400 -11.282 26.819 1.00 29.46 86 PRO A N 1
ATOM 607 C CA . PRO A 1 86 ? 24.573 -11.164 25.932 1.00 30.12 86 PRO A CA 1
ATOM 608 C C . PRO A 1 86 ? 24.110 -10.967 24.492 1.00 26.42 86 PRO A C 1
ATOM 609 O O . PRO A 1 86 ? 23.047 -11.523 24.121 1.00 30.01 86 PRO A O 1
ATOM 613 N N . GLU A 1 87 ? 24.903 -10.243 23.706 1.00 27.27 87 GLU A N 1
ATOM 614 C CA . GLU A 1 87 ? 24.660 -10.084 22.298 1.00 32.99 87 GLU A CA 1
ATOM 615 C C . GLU A 1 87 ? 24.292 -11.395 21.619 1.00 26.73 87 GLU A C 1
ATOM 616 O O . GLU A 1 87 ? 23.376 -11.438 20.793 1.00 28.62 87 GLU A O 1
ATOM 622 N N . ALA A 1 88 ? 24.967 -12.484 21.971 1.00 30.57 88 ALA A N 1
ATOM 623 C CA . ALA A 1 88 ? 24.719 -13.768 21.334 1.00 25.14 88 ALA A CA 1
ATOM 624 C C . ALA A 1 88 ? 23.335 -14.392 21.524 1.00 29.32 88 ALA A C 1
ATOM 625 O O . ALA A 1 88 ? 22.917 -15.208 20.726 1.00 30.17 88 ALA A O 1
ATOM 627 N N . ALA A 1 89 ? 22.619 -13.995 22.578 1.00 24.38 89 ALA A N 1
ATOM 628 C CA . ALA A 1 89 ? 21.299 -14.517 22.869 1.00 23.10 89 ALA A CA 1
ATOM 629 C C . ALA A 1 89 ? 20.207 -13.455 22.560 1.00 21.00 89 ALA A C 1
ATOM 630 O O . ALA A 1 89 ? 19.022 -13.751 22.746 1.00 21.67 89 ALA A O 1
ATOM 632 N N . ALA A 1 90 ? 20.609 -12.263 22.159 1.00 22.82 90 ALA A N 1
ATOM 633 C CA . ALA A 1 90 ? 19.663 -11.090 22.151 1.00 18.87 90 ALA A CA 1
ATOM 634 C C . ALA A 1 90 ? 18.432 -11.319 21.277 1.00 18.88 90 ALA A C 1
ATOM 635 O O . ALA A 1 90 ? 17.310 -10.943 21.651 1.00 18.55 90 ALA A O 1
ATOM 637 N N . MET A 1 91 ? 18.607 -11.971 20.129 1.00 21.39 91 MET A N 1
ATOM 638 C CA . MET A 1 91 ? 17.478 -12.167 19.208 1.00 19.77 91 MET A CA 1
ATOM 639 C C . MET A 1 91 ? 16.398 -13.052 19.791 1.00 20.90 91 MET A C 1
ATOM 640 O O . MET A 1 91 ? 15.240 -12.961 19.380 1.00 21.07 91 MET A O 1
ATOM 645 N N . ASP A 1 92 ? 16.743 -13.898 20.769 1.00 21.65 92 ASP A N 1
ATOM 646 C CA . ASP A 1 92 ? 15.774 -14.759 21.433 1.00 22.16 92 ASP A CA 1
ATOM 647 C C . ASP A 1 92 ? 14.722 -13.935 22.190 1.00 19.14 92 ASP A C 1
ATOM 648 O O . ASP A 1 92 ? 13.655 -14.448 22.498 1.00 24.47 92 ASP A O 1
ATOM 653 N N . TYR A 1 93 ? 15.041 -12.686 22.523 1.00 17.68 93 TYR A N 1
ATOM 654 C CA . TYR A 1 93 ? 14.133 -11.839 23.301 1.00 17.22 93 TYR A CA 1
ATOM 655 C C . TYR A 1 93 ? 13.248 -10.959 22.430 1.00 16.22 93 TYR A C 1
ATOM 656 O O . TYR A 1 93 ? 12.431 -10.222 22.970 1.00 16.58 93 TYR A O 1
ATOM 665 N N . VAL A 1 94 ? 13.403 -11.028 21.114 1.00 14.52 94 VAL A N 1
ATOM 666 C CA . VAL A 1 94 ? 12.603 -10.217 20.178 1.00 13.96 94 VAL A CA 1
ATOM 667 C C . VAL A 1 94 ? 11.264 -10.873 19.898 1.00 16.66 94 VAL A C 1
ATOM 668 O O . VAL A 1 94 ? 11.206 -12.088 19.618 1.00 18.20 94 VAL A O 1
ATOM 672 N N . GLY A 1 95 ? 10.197 -10.095 19.958 1.00 13.73 95 GLY A N 1
ATOM 673 C CA . GLY A 1 95 ? 8.869 -10.529 19.549 1.00 13.41 95 GLY A CA 1
ATOM 674 C C . GLY A 1 95 ? 8.537 -10.232 18.101 1.00 13.73 95 GLY A C 1
ATOM 675 O O . GLY A 1 95 ? 7.869 -11.025 17.408 1.00 15.05 95 GLY A O 1
ATOM 676 N N . GLY A 1 96 ? 9.005 -9.081 17.608 1.00 13.33 96 GLY A N 1
ATOM 677 C CA . GLY A 1 96 ? 8.749 -8.640 16.271 1.00 13.55 96 GLY A CA 1
ATOM 678 C C . GLY A 1 96 ? 9.147 -7.199 16.105 1.00 14.15 96 GLY A C 1
ATOM 679 O O . GLY A 1 96 ? 10.043 -6.716 16.808 1.00 13.46 96 GLY A O 1
ATOM 680 N N . TYR A 1 97 ? 8.529 -6.549 15.146 1.00 13.40 97 TYR A N 1
ATOM 681 C CA . TYR A 1 97 ? 8.977 -5.256 14.650 1.00 12.25 97 TYR A CA 1
ATOM 682 C C . TYR A 1 97 ? 7.819 -4.323 14.382 1.00 12.88 97 TYR A C 1
ATOM 683 O O . TYR A 1 97 ? 6.685 -4.759 14.182 1.00 13.57 97 TYR A O 1
ATOM 692 N N . ALA A 1 98 ? 8.117 -3.020 14.339 1.00 11.89 98 ALA A N 1
ATOM 693 C CA . ALA A 1 98 ? 7.144 -2.050 13.871 1.00 13.19 98 ALA A CA 1
ATOM 694 C C . ALA A 1 98 ? 7.913 -0.888 13.282 1.00 16.21 98 ALA A C 1
ATOM 695 O O . ALA A 1 98 ? 8.984 -0.550 13.778 1.00 17.40 98 ALA A O 1
ATOM 697 N N . LEU A 1 99 ? 7.367 -0.272 12.254 1.00 12.59 99 LEU A N 1
ATOM 698 C CA . LEU A 1 99 ? 7.951 0.942 11.703 1.00 13.83 99 LEU A CA 1
ATOM 699 C C . LEU A 1 99 ? 7.502 2.127 12.563 1.00 12.87 99 LEU A C 1
ATOM 700 O O . LEU A 1 99 ? 6.295 2.238 12.872 1.00 13.67 99 LEU A O 1
ATOM 705 N N . CYS A 1 100 ? 8.473 2.960 12.989 1.00 12.81 100 CYS A N 1
ATOM 706 C CA . CYS A 1 100 ? 8.144 4.113 13.825 1.00 13.30 100 CYS A CA 1
ATOM 707 C C . CYS A 1 100 ? 8.687 5.381 13.207 1.00 14.80 100 CYS A C 1
ATOM 708 O O . CYS A 1 100 ? 9.622 5.350 12.418 1.00 16.74 100 CYS A O 1
ATOM 711 N N . LEU A 1 101 ? 8.117 6.520 13.612 1.00 14.38 101 LEU A N 1
ATOM 712 C CA . LEU A 1 101 ? 8.741 7.830 13.389 1.00 14.92 101 LEU A CA 1
ATOM 713 C C . LEU A 1 101 ? 9.172 8.397 14.725 1.00 14.88 101 LEU A C 1
ATOM 714 O O . LEU A 1 101 ? 8.361 8.448 15.657 1.00 15.81 101 LEU A O 1
ATOM 719 N N . ASP A 1 102 ? 10.451 8.719 14.847 1.00 14.06 102 ASP A N 1
ATOM 720 C CA . ASP A 1 102 ? 11.006 9.407 16.019 1.00 14.38 102 ASP A CA 1
ATOM 721 C C . ASP A 1 102 ? 10.822 10.903 15.743 1.00 16.38 102 ASP A C 1
ATOM 722 O O . ASP A 1 102 ? 11.766 11.579 15.303 1.00 16.32 102 ASP A O 1
ATOM 727 N N . MET A 1 103 ? 9.621 11.395 16.020 1.00 14.73 103 MET A N 1
ATOM 728 C CA . MET A 1 1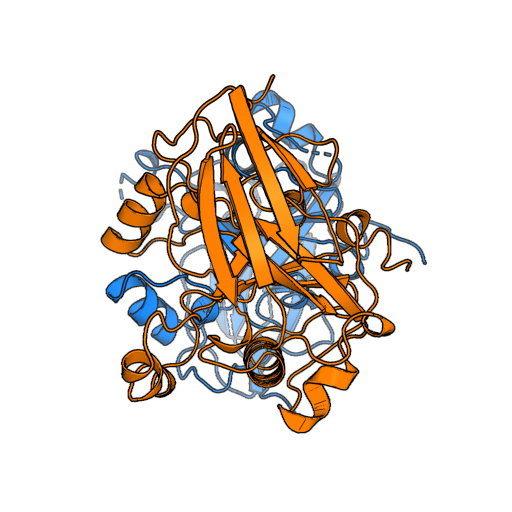03 ? 9.280 12.787 15.753 1.00 16.42 103 MET A CA 1
ATOM 729 C C . MET A 1 103 ? 10.080 13.642 16.736 1.00 19.77 103 MET A C 1
ATOM 730 O O . MET A 1 103 ? 10.225 13.278 17.921 1.00 18.92 103 MET A O 1
ATOM 735 N N . THR A 1 104 ? 10.687 14.710 16.198 1.00 17.87 104 THR A N 1
ATOM 736 C CA . THR A 1 104 ? 11.727 15.428 16.898 1.00 16.17 104 THR A CA 1
ATOM 737 C C . THR A 1 104 ? 11.517 16.939 16.761 1.00 17.77 104 THR A C 1
ATOM 738 O O . THR A 1 104 ? 11.425 17.429 15.642 1.00 18.95 104 THR A O 1
ATOM 742 N N . ALA A 1 105 ? 11.452 17.656 17.888 1.00 15.67 105 ALA A N 1
ATOM 743 C CA . ALA A 1 105 ? 11.443 19.126 17.843 1.00 17.91 105 ALA A CA 1
ATOM 744 C C . ALA A 1 105 ? 12.906 19.542 17.749 1.00 18.27 105 ALA A C 1
ATOM 745 O O . ALA A 1 105 ? 13.638 19.564 18.756 1.00 17.92 105 ALA A O 1
ATOM 747 N N . ARG A 1 106 ? 13.375 19.794 16.525 1.00 18.77 106 ARG A N 1
ATOM 748 C CA . ARG A 1 106 ? 14.803 19.925 16.279 1.00 19.11 106 ARG A CA 1
ATOM 749 C C . ARG A 1 106 ? 15.376 21.215 16.863 1.00 18.78 106 ARG A C 1
ATOM 750 O O . ARG A 1 106 ? 16.518 21.224 17.342 1.00 18.18 106 ARG A O 1
ATOM 758 N N . ASP A 1 107 ? 14.583 22.271 16.800 1.00 20.78 107 ASP A N 1
ATOM 759 C CA . ASP A 1 107 ? 14.969 23.559 17.426 1.00 25.14 107 ASP A CA 1
ATOM 760 C C . ASP A 1 107 ? 15.180 23.404 18.946 1.00 22.72 107 ASP A C 1
ATOM 761 O O . ASP A 1 107 ? 16.228 23.782 19.486 1.00 22.79 107 ASP A O 1
ATOM 766 N N . VAL A 1 108 ? 14.240 22.726 19.585 1.00 21.32 108 VAL A N 1
ATOM 767 C CA . VAL A 1 108 ? 14.325 22.420 21.011 1.00 18.36 108 VAL A CA 1
ATOM 768 C C . VAL A 1 108 ? 15.531 21.536 21.299 1.00 18.33 108 VAL A C 1
ATOM 769 O O . VAL A 1 108 ? 16.258 21.767 22.273 1.00 22.74 108 VAL A O 1
ATOM 773 N N . GLN A 1 109 ? 15.742 20.506 20.474 1.00 17.95 109 GLN A N 1
ATOM 774 C CA . GLN A 1 109 ? 16.884 19.608 20.650 1.00 20.13 109 GLN A CA 1
ATOM 775 C C . GLN A 1 109 ? 18.221 20.352 20.635 1.00 21.53 109 GLN A C 1
ATOM 776 O O . GLN A 1 109 ? 19.112 20.105 21.457 1.00 18.52 109 GLN A O 1
ATOM 782 N N . ASP A 1 110 ? 18.350 21.274 19.688 1.00 20.05 110 ASP A N 1
ATOM 783 C CA . ASP A 1 110 ? 19.568 22.103 19.627 1.00 21.93 110 ASP A CA 1
ATOM 784 C C . ASP A 1 110 ? 19.798 22.868 20.938 1.00 20.95 110 ASP A C 1
ATOM 785 O O . ASP A 1 110 ? 20.939 22.928 21.422 1.00 21.45 110 ASP A O 1
ATOM 790 N N . GLU A 1 111 ? 18.731 23.448 21.481 1.00 21.69 111 GLU A N 1
ATOM 791 C CA . GLU A 1 111 ? 18.809 24.181 22.753 1.00 22.67 111 GLU A CA 1
ATOM 792 C C . GLU A 1 111 ? 19.152 23.240 23.907 1.00 23.90 111 GLU A C 1
ATOM 793 O O . GLU A 1 111 ? 19.977 23.570 24.761 1.00 22.33 111 GLU A O 1
ATOM 799 N N . CYS A 1 112 ? 18.536 22.053 23.935 1.00 20.57 112 CYS A N 1
ATOM 800 C CA . CYS A 1 112 ? 18.838 21.107 25.002 1.00 21.36 112 CYS A CA 1
ATOM 801 C C . CYS A 1 112 ? 20.300 20.705 25.022 1.00 18.17 112 CYS A C 1
ATOM 802 O O . CYS A 1 112 ? 20.915 20.583 26.094 1.00 21.53 112 CYS A O 1
ATOM 805 N N . LYS A 1 113 ? 20.851 20.442 23.842 1.00 17.33 113 LYS A N 1
ATOM 806 C CA . LYS A 1 113 ? 22.239 20.040 23.703 1.00 19.96 113 LYS A CA 1
ATOM 807 C C . LYS A 1 113 ? 23.190 21.154 24.170 1.00 21.34 113 LYS A C 1
ATOM 808 O O . LYS A 1 113 ? 24.131 20.908 24.934 1.00 22.67 113 LYS A O 1
ATOM 814 N N . LYS A 1 114 ? 22.897 22.361 23.741 1.00 22.32 114 LYS A N 1
ATOM 815 C CA . LYS A 1 114 ? 23.712 23.530 24.101 1.00 23.17 114 LYS A CA 1
ATOM 816 C C . LYS A 1 114 ? 23.708 23.814 25.600 1.00 27.92 114 LYS A C 1
ATOM 817 O O . LYS A 1 114 ? 24.732 24.198 26.159 1.00 31.65 114 LYS A O 1
ATOM 823 N N . LYS A 1 115 ? 22.566 23.623 26.257 1.00 22.54 115 LYS A N 1
ATOM 824 C CA . LYS A 1 115 ? 22.404 23.933 27.669 1.00 21.89 115 LYS A CA 1
ATOM 825 C C . LYS A 1 115 ? 22.601 22.739 28.587 1.00 23.50 115 LYS A C 1
ATOM 826 O O . LYS A 1 115 ? 22.558 22.906 29.816 1.00 25.51 115 LYS A O 1
ATOM 832 N N . GLY A 1 116 ? 22.831 21.553 28.023 1.00 20.44 116 GLY A N 1
ATOM 833 C CA . GLY A 1 116 ? 23.031 20.344 28.840 1.00 19.45 116 GLY A CA 1
ATOM 834 C C . GLY A 1 116 ? 21.749 19.926 29.554 1.00 21.82 116 GLY A C 1
ATOM 835 O O . GLY A 1 116 ? 21.803 19.437 30.692 1.00 24.35 116 GLY A O 1
ATOM 836 N N . LEU A 1 117 ? 20.606 20.093 28.878 1.00 18.81 117 LEU A N 1
ATOM 837 C CA . LEU A 1 117 ? 19.311 19.733 29.458 1.00 17.54 117 LEU A CA 1
ATOM 838 C C . LEU A 1 117 ? 18.897 18.343 28.956 1.00 16.04 117 LEU A C 1
ATOM 839 O O . LEU A 1 117 ? 19.387 17.867 27.939 1.00 16.35 117 LEU A O 1
ATOM 844 N N . PRO A 1 118 ? 17.983 17.683 29.696 1.00 15.31 118 PRO A N 1
ATOM 845 C CA . PRO A 1 118 ? 17.410 16.482 29.117 1.00 15.07 118 PRO A CA 1
ATOM 846 C C . PRO A 1 118 ? 16.766 16.748 27.758 1.00 16.15 118 PRO A C 1
ATOM 847 O O . PRO A 1 118 ? 16.340 17.873 27.491 1.00 17.82 118 PRO A O 1
ATOM 851 N N . TRP A 1 119 ? 16.614 15.693 26.958 1.00 15.77 119 TRP A N 1
ATOM 852 C CA . TRP A 1 119 ? 16.052 15.822 25.621 1.00 17.79 119 TRP A CA 1
ATOM 853 C C . TRP A 1 119 ? 14.523 15.685 25.574 1.00 15.12 119 TRP A C 1
ATOM 854 O O . TRP A 1 119 ? 13.923 15.673 24.494 1.00 14.06 119 TRP A O 1
ATOM 865 N N . THR A 1 120 ? 13.902 15.599 26.751 1.00 17.20 120 THR A N 1
ATOM 866 C CA . THR A 1 120 ? 12.481 15.323 26.884 1.00 18.45 120 THR A CA 1
ATOM 867 C C . THR A 1 120 ? 11.565 16.173 26.025 1.00 16.32 120 THR A C 1
ATOM 868 O O . THR A 1 120 ? 10.727 15.638 25.306 1.00 15.51 120 THR A O 1
ATOM 872 N N . LEU A 1 121 ? 11.705 17.492 26.063 1.00 15.20 121 LEU A N 1
ATOM 873 C CA . LEU A 1 121 ? 10.789 18.321 25.281 1.00 16.58 121 LEU A CA 1
ATOM 874 C C . LEU A 1 121 ? 11.063 18.176 23.781 1.00 16.40 121 LEU A C 1
ATOM 875 O O . LEU A 1 121 ? 10.182 18.451 22.969 1.00 19.38 121 LEU A O 1
ATOM 880 N N . ALA A 1 122 ? 12.268 17.777 23.416 1.00 16.04 122 ALA A N 1
ATOM 881 C CA . ALA A 1 122 ? 12.625 17.594 22.017 1.00 16.23 122 ALA A CA 1
ATOM 882 C C . ALA A 1 122 ? 12.154 16.263 21.462 1.00 17.68 122 ALA A C 1
ATOM 883 O O . ALA A 1 122 ? 11.907 16.165 20.267 1.00 17.21 122 ALA A O 1
ATOM 885 N N . LYS A 1 123 ? 12.073 15.236 22.302 1.00 14.82 123 LYS A N 1
ATOM 886 C CA . LYS A 1 123 ? 11.969 13.858 21.804 1.00 14.94 123 LYS A CA 1
ATOM 887 C C . LYS A 1 123 ? 10.844 13.060 22.382 1.00 19.24 123 LYS A C 1
ATOM 888 O O . LYS A 1 123 ? 10.533 11.969 21.851 1.00 18.54 123 LYS A O 1
ATOM 894 N N . SER A 1 124 ? 10.224 13.521 23.470 1.00 16.38 124 SER A N 1
ATOM 895 C CA . SER A 1 124 ? 9.463 12.617 24.326 1.00 17.50 124 SER A CA 1
ATOM 896 C C . SER A 1 124 ? 8.054 13.079 24.599 1.00 17.15 124 SER A C 1
ATOM 897 O O . SER A 1 124 ? 7.427 12.636 25.552 1.00 22.73 124 SER A O 1
ATOM 900 N N . PHE A 1 125 ? 7.529 13.941 23.733 1.00 16.26 125 PHE A N 1
ATOM 901 C CA . PHE A 1 125 ? 6.220 14.532 23.849 1.00 18.14 125 PHE A CA 1
ATOM 902 C C . PHE A 1 125 ? 5.098 13.605 23.358 1.00 18.20 125 PHE A C 1
ATOM 903 O O . PHE A 1 125 ? 5.324 12.590 22.684 1.00 16.52 125 PHE A O 1
ATOM 911 N N . THR A 1 126 ? 3.885 13.925 23.753 1.00 15.39 126 THR A N 1
ATOM 912 C CA . THR A 1 126 ? 2.680 13.212 23.314 1.00 15.18 126 THR A CA 1
ATOM 913 C C . THR A 1 126 ? 2.652 13.060 21.781 1.00 16.93 126 THR A C 1
ATOM 914 O O . THR A 1 126 ? 2.887 14.031 21.032 1.00 17.93 126 THR A O 1
ATOM 918 N N . ALA A 1 127 ? 2.415 11.822 21.316 1.00 16.14 127 ALA A N 1
ATOM 919 C CA . ALA A 1 127 ? 2.351 11.497 19.897 1.00 15.80 127 ALA A CA 1
ATOM 920 C C . ALA A 1 127 ? 3.674 11.647 19.134 1.00 16.99 127 ALA A C 1
ATOM 921 O O . ALA A 1 127 ? 3.682 11.739 17.911 1.00 19.34 127 ALA A O 1
ATOM 923 N N . SER A 1 128 ? 4.805 11.602 19.836 1.00 13.71 128 SER A N 1
ATOM 924 C CA . SER A 1 128 ? 6.106 11.677 19.186 1.00 14.67 128 SER A CA 1
ATOM 925 C C . SER A 1 128 ? 6.616 10.336 18.648 1.00 14.46 128 SER A C 1
ATOM 926 O O . SER A 1 128 ? 7.769 10.253 18.169 1.00 14.99 128 SER A O 1
ATOM 929 N N . CYS A 1 129 ? 5.806 9.268 18.752 1.00 15.99 129 CYS A N 1
ATOM 930 C CA . CYS A 1 129 ? 6.126 7.938 18.169 1.00 14.92 129 CYS A CA 1
ATOM 931 C C . CYS A 1 129 ? 4.957 7.312 17.357 1.00 14.99 129 CYS A C 1
ATOM 932 O O . CYS A 1 129 ? 4.340 6.326 17.747 1.00 12.67 129 CYS A O 1
ATOM 935 N N . PRO A 1 130 ? 4.672 7.889 16.186 1.00 14.79 130 PRO A N 1
ATOM 936 C CA . PRO A 1 130 ? 3.798 7.226 15.207 1.00 14.73 130 PRO A CA 1
ATOM 937 C C . PRO A 1 130 ? 4.306 5.822 14.965 1.00 14.03 130 PRO A C 1
ATOM 938 O O . PRO A 1 130 ? 5.535 5.619 14.877 1.00 14.71 130 PRO A O 1
ATOM 942 N N . VAL A 1 131 ? 3.387 4.860 14.939 1.00 11.37 131 VAL A N 1
ATOM 943 C CA . VAL A 1 131 ? 3.770 3.464 14.902 1.00 12.69 131 VAL A CA 1
ATOM 944 C C . VAL A 1 131 ? 2.861 2.648 13.967 1.00 13.59 131 VAL A C 1
ATOM 945 O O . VAL A 1 131 ? 1.628 2.818 13.937 1.00 14.95 131 VAL A O 1
ATOM 949 N N . SER A 1 132 ? 3.501 1.761 13.219 1.00 13.65 132 SER A N 1
ATOM 950 C CA . SER A 1 132 ? 2.807 0.889 12.286 1.00 14.24 132 SER A CA 1
ATOM 951 C C . SER A 1 132 ? 2.130 -0.269 12.992 1.00 15.63 132 SER A C 1
ATOM 952 O O . SER A 1 132 ? 2.300 -0.508 14.170 1.00 13.25 132 SER A O 1
ATOM 955 N N . ALA A 1 133 ? 1.433 -1.068 12.193 1.00 13.93 133 ALA A N 1
ATOM 956 C CA . ALA A 1 133 ? 1.051 -2.397 12.654 1.00 13.59 133 ALA A CA 1
ATOM 957 C C . ALA A 1 133 ? 2.274 -3.232 13.028 1.00 14.00 133 ALA A C 1
ATOM 958 O O . ALA A 1 133 ? 3.356 -3.024 12.527 1.00 14.38 133 ALA A O 1
ATOM 960 N N . PHE A 1 134 ? 2.053 -4.156 13.945 1.00 13.98 134 PHE A N 1
ATOM 961 C CA . PHE A 1 134 ? 3.046 -5.123 14.395 1.00 14.10 134 PHE A CA 1
ATOM 962 C C . PHE A 1 134 ? 3.384 -6.131 13.281 1.00 15.84 134 PHE A C 1
ATOM 963 O O . PHE A 1 134 ? 2.478 -6.657 12.588 1.00 17.04 134 PHE A O 1
ATOM 971 N N . VAL A 1 135 ? 4.663 -6.386 13.121 1.00 14.10 135 VAL A N 1
ATOM 972 C CA . VAL A 1 135 ? 5.154 -7.433 12.223 1.00 15.68 135 VAL A CA 1
ATOM 973 C C . VAL A 1 135 ? 5.819 -8.534 13.042 1.00 15.44 135 VAL A C 1
ATOM 974 O O . VAL A 1 135 ? 6.847 -8.300 13.654 1.00 14.27 135 VAL A O 1
ATOM 978 N N . PRO A 1 136 ? 5.258 -9.750 13.038 1.00 14.16 136 PRO A N 1
ATOM 979 C CA . PRO A 1 136 ? 5.883 -10.829 13.830 1.00 16.92 136 PRO A CA 1
ATOM 980 C C . PRO A 1 136 ? 7.281 -11.166 13.335 1.00 16.98 136 PRO A C 1
ATOM 981 O O . PRO A 1 136 ? 7.571 -11.062 12.136 1.00 16.91 136 PRO A O 1
ATOM 985 N N A LYS A 1 137 ? 8.143 -11.567 14.266 0.53 16.71 137 LYS A N 1
ATOM 986 N N B LYS A 1 137 ? 8.140 -11.568 14.269 0.47 16.67 137 LYS A N 1
ATOM 987 C CA A LYS A 1 137 ? 9.556 -11.836 13.980 0.53 16.82 137 LYS A CA 1
ATOM 988 C CA B LYS A 1 137 ? 9.541 -11.822 13.964 0.47 16.78 137 LYS A CA 1
ATOM 989 C C A LYS A 1 137 ? 9.724 -12.844 12.852 0.53 17.72 137 LYS A C 1
ATOM 990 C C B LYS A 1 137 ? 9.723 -12.843 12.848 0.47 17.72 137 LYS A C 1
ATOM 991 O O A LYS A 1 137 ? 10.676 -12.734 12.079 0.53 18.10 137 LYS A O 1
ATOM 992 O O B LYS A 1 137 ? 10.680 -12.740 12.071 0.47 18.26 137 LYS A O 1
ATOM 1003 N N . GLU A 1 138 ? 8.779 -13.787 12.752 1.00 19.42 138 GLU A N 1
ATOM 1004 C CA . GLU A 1 138 ? 8.844 -14.848 11.734 1.00 24.11 138 GLU A CA 1
ATOM 1005 C C . GLU A 1 138 ? 8.896 -14.266 10.327 1.00 21.98 138 GLU A C 1
ATOM 1006 O O . GLU A 1 138 ? 9.543 -14.851 9.440 1.00 23.24 138 GLU A O 1
ATOM 1012 N N . LYS A 1 139 ? 8.291 -13.105 10.114 1.00 17.61 139 LYS A N 1
ATOM 1013 C CA . LYS A 1 139 ? 8.296 -12.470 8.806 1.00 19.64 139 LYS A CA 1
ATOM 1014 C C . LYS A 1 139 ? 9.579 -11.734 8.441 1.00 17.92 139 LYS A C 1
ATOM 1015 O O . LYS A 1 139 ? 9.762 -11.370 7.274 1.00 19.68 139 LYS A O 1
ATOM 1021 N N . ILE A 1 140 ? 10.444 -11.504 9.443 1.00 19.59 140 ILE A N 1
ATOM 1022 C CA . ILE A 1 140 ? 11.707 -10.775 9.280 1.00 19.52 140 ILE A CA 1
ATOM 1023 C C . ILE A 1 140 ? 12.831 -11.630 9.866 1.00 23.48 140 ILE A C 1
ATOM 1024 O O . ILE A 1 140 ? 13.257 -11.419 11.003 1.00 25.81 140 ILE A O 1
ATOM 1029 N N . PRO A 1 141 ? 13.305 -12.608 9.089 1.00 27.58 141 PRO A N 1
ATOM 1030 C CA . PRO A 1 141 ? 14.413 -13.455 9.569 1.00 34.17 141 PRO A CA 1
ATOM 1031 C C . PRO A 1 141 ? 15.727 -12.686 9.720 1.00 30.85 141 PRO A C 1
ATOM 1032 O O . PRO A 1 141 ? 16.537 -13.058 10.571 1.00 32.84 141 PRO A O 1
ATOM 1036 N N . ASP A 1 142 ? 15.907 -11.612 8.942 1.00 25.10 142 ASP A N 1
ATOM 1037 C CA . ASP A 1 142 ? 17.095 -10.764 9.058 1.00 28.46 142 ASP A CA 1
ATOM 1038 C C . ASP A 1 142 ? 16.697 -9.296 9.021 1.00 19.77 142 ASP A C 1
ATOM 1039 O O . ASP A 1 142 ? 16.477 -8.722 7.941 1.00 21.46 142 ASP A O 1
ATOM 1044 N N . PRO A 1 143 ? 16.635 -8.664 10.207 1.00 21.18 143 PRO A N 1
ATOM 1045 C CA . PRO A 1 143 ? 16.244 -7.253 10.209 1.00 17.92 143 PRO A CA 1
ATOM 1046 C C . PRO A 1 143 ? 17.279 -6.297 9.638 1.00 18.81 143 PRO A C 1
ATOM 1047 O O . PRO A 1 143 ? 16.954 -5.147 9.486 1.00 17.54 143 PRO A O 1
ATOM 1051 N N A HIS A 1 144 ? 18.492 -6.783 9.321 0.49 17.32 144 HIS A N 1
ATOM 1052 N N B HIS A 1 144 ? 18.494 -6.781 9.321 0.51 17.16 144 HIS A N 1
ATOM 1053 C CA A HIS A 1 144 ? 19.522 -5.988 8.673 0.49 17.32 144 HIS A CA 1
ATOM 1054 C CA B HIS A 1 144 ? 19.513 -5.996 8.646 0.51 17.12 144 HIS A CA 1
ATOM 1055 C C A HIS A 1 144 ? 19.478 -6.111 7.136 0.49 18.28 144 HIS A C 1
ATOM 1056 C C B HIS A 1 144 ? 19.477 -6.113 7.124 0.51 18.06 144 HIS A C 1
ATOM 1057 O O A HIS A 1 144 ? 20.433 -5.715 6.468 0.49 20.68 144 HIS A O 1
ATOM 1058 O O B HIS A 1 144 ? 20.430 -5.713 6.460 0.51 20.53 144 HIS A O 1
ATOM 1071 N N . LYS A 1 145 ? 18.385 -6.642 6.586 1.00 18.51 145 LYS A N 1
ATOM 1072 C CA . LYS A 1 145 ? 18.193 -6.722 5.118 1.00 20.77 145 LYS A CA 1
ATOM 1073 C C . LYS A 1 145 ? 16.851 -6.145 4.719 1.00 24.12 145 LYS A C 1
ATOM 1074 O O . LYS A 1 145 ? 16.129 -6.715 3.889 1.00 24.98 145 LYS A O 1
ATOM 1080 N N . LEU A 1 146 ? 16.523 -4.996 5.306 1.00 19.27 146 LEU A N 1
ATOM 1081 C CA . LEU A 1 146 ? 15.255 -4.328 5.031 1.00 17.74 146 LEU A CA 1
ATOM 1082 C C . LEU A 1 146 ? 15.493 -3.002 4.354 1.00 16.14 146 LEU A C 1
ATOM 1083 O O . LEU A 1 146 ? 16.559 -2.373 4.488 1.00 20.29 146 LEU A O 1
ATOM 1088 N N . LYS A 1 147 ? 14.459 -2.533 3.672 1.00 17.67 147 LYS A N 1
ATOM 1089 C CA . LYS A 1 147 ? 14.436 -1.225 3.048 1.00 18.07 147 LYS A CA 1
ATOM 1090 C C . LYS A 1 147 ? 13.323 -0.419 3.679 1.00 17.38 147 LYS A C 1
ATOM 1091 O O . LYS A 1 147 ? 12.176 -0.849 3.702 1.00 19.39 147 LYS A O 1
ATOM 1097 N N . LEU A 1 148 ? 13.677 0.746 4.196 1.00 16.20 148 LEU A N 1
ATOM 1098 C CA . LEU A 1 148 ? 12.714 1.671 4.799 1.00 16.41 148 LEU A CA 1
ATOM 1099 C C . LEU A 1 148 ? 12.520 2.852 3.883 1.00 18.90 148 LEU A C 1
ATOM 1100 O O . LEU A 1 148 ? 13.485 3.313 3.273 1.00 19.12 148 LEU A O 1
ATOM 1105 N N . TRP A 1 149 ? 11.301 3.388 3.811 1.00 17.07 149 TRP A N 1
ATOM 1106 C CA . TRP A 1 149 ? 11.033 4.557 2.994 1.00 19.43 149 TRP A CA 1
ATOM 1107 C C . TRP A 1 149 ? 9.999 5.469 3.640 1.00 18.77 149 TRP A C 1
ATOM 1108 O O . TRP A 1 149 ? 9.174 5.028 4.447 1.00 16.40 149 TRP A O 1
ATOM 1119 N N . LEU A 1 150 ? 10.055 6.750 3.289 1.00 19.14 150 LEU A N 1
ATOM 1120 C CA . LEU A 1 150 ? 9.131 7.752 3.808 1.00 16.79 150 LEU A CA 1
ATOM 1121 C C . LEU A 1 150 ? 8.896 8.815 2.751 1.00 17.77 150 LEU A C 1
ATOM 1122 O O . LEU A 1 150 ? 9.872 9.322 2.177 1.00 20.79 150 LEU A O 1
ATOM 1127 N N . LYS A 1 151 ? 7.625 9.162 2.578 1.00 19.82 151 LYS A N 1
ATOM 1128 C CA . LYS A 1 151 ? 7.178 10.262 1.701 1.00 20.55 151 LYS A CA 1
ATOM 1129 C C . LYS A 1 151 ? 6.468 11.319 2.496 1.00 21.63 151 LYS A C 1
ATOM 1130 O O . LYS A 1 151 ? 5.746 11.021 3.453 1.00 20.91 151 LYS A O 1
ATOM 1136 N N . VAL A 1 152 ? 6.664 12.571 2.095 1.00 20.78 152 VAL A N 1
ATOM 1137 C CA . VAL A 1 152 ? 5.866 13.683 2.573 1.00 20.79 152 VAL A CA 1
ATOM 1138 C C . VAL A 1 152 ? 5.086 14.294 1.412 1.00 21.58 152 VAL A C 1
ATOM 1139 O O . VAL A 1 152 ? 5.703 14.709 0.431 1.00 23.48 152 VAL A O 1
ATOM 1143 N N . ASN A 1 153 ? 3.770 14.296 1.526 1.00 22.11 153 ASN A N 1
ATOM 1144 C CA . ASN A 1 153 ? 2.857 14.765 0.460 1.00 25.18 153 ASN A CA 1
ATOM 1145 C C . ASN A 1 153 ? 3.194 14.107 -0.870 1.00 31.78 153 ASN A C 1
ATOM 1146 O O . ASN A 1 153 ? 3.261 14.764 -1.921 1.00 27.85 153 ASN A O 1
ATOM 1151 N N . GLY A 1 154 ? 3.462 12.805 -0.808 1.00 27.11 154 GLY A N 1
ATOM 1152 C CA . GLY A 1 154 ? 3.817 12.012 -1.967 1.00 25.68 154 GLY A CA 1
ATOM 1153 C C . GLY A 1 154 ? 5.227 12.098 -2.493 1.00 25.49 154 GLY A C 1
ATOM 1154 O O . GLY A 1 154 ? 5.526 11.392 -3.429 1.00 29.65 154 GLY A O 1
ATOM 1155 N N . GLU A 1 155 ? 6.102 12.935 -1.927 1.00 24.20 155 GLU A N 1
ATOM 1156 C CA . GLU A 1 155 ? 7.488 13.041 -2.352 1.00 29.88 155 GLU A CA 1
ATOM 1157 C C . GLU A 1 155 ? 8.410 12.244 -1.425 1.00 29.61 155 GLU A C 1
ATOM 1158 O O . GLU A 1 155 ? 8.338 12.395 -0.219 1.00 24.59 155 GLU A O 1
ATOM 1164 N N . LEU A 1 156 ? 9.269 11.422 -1.994 1.00 27.12 156 LEU A N 1
ATOM 1165 C CA . LEU A 1 156 ? 10.200 10.601 -1.226 1.00 24.71 156 LEU A CA 1
ATOM 1166 C C . LEU A 1 156 ? 11.250 11.479 -0.521 1.00 29.81 156 LEU A C 1
ATOM 1167 O O . LEU A 1 156 ? 11.895 12.314 -1.155 1.00 26.67 156 LEU A O 1
ATOM 1172 N N . ARG A 1 157 ? 11.368 11.349 0.796 1.00 25.17 157 ARG A N 1
ATOM 1173 C CA . ARG A 1 157 ? 12.296 12.157 1.599 1.00 26.41 157 ARG A CA 1
ATOM 1174 C C . ARG A 1 157 ? 13.341 11.344 2.373 1.00 29.99 157 ARG A C 1
ATOM 1175 O O . ARG A 1 157 ? 14.447 11.826 2.608 1.00 28.05 157 ARG A O 1
ATOM 1183 N N . GLN A 1 158 ? 12.991 10.134 2.820 1.00 23.20 158 GLN A N 1
ATOM 1184 C CA . GLN A 1 158 ? 13.986 9.212 3.359 1.00 24.31 158 GLN A CA 1
ATOM 1185 C C . GLN A 1 158 ? 13.849 7.866 2.701 1.00 23.87 158 GLN A C 1
ATOM 1186 O O . GLN A 1 158 ? 12.742 7.385 2.450 1.00 20.57 158 GLN A O 1
ATOM 1192 N N . GLU A 1 159 ? 14.991 7.272 2.430 1.00 24.02 159 GLU A N 1
ATOM 1193 C CA . GLU A 1 159 ? 15.082 5.932 1.952 1.00 25.46 159 GLU A CA 1
ATOM 1194 C C . GLU A 1 159 ? 16.337 5.402 2.604 1.00 32.38 159 GLU A C 1
ATOM 1195 O O . GLU A 1 159 ? 17.366 6.090 2.603 1.00 38.32 159 GLU A O 1
ATOM 1201 N N . GLY A 1 160 ? 16.264 4.212 3.177 1.00 25.08 160 GLY A N 1
ATOM 1202 C CA . GLY A 1 160 ? 17.444 3.610 3.781 1.00 22.95 160 GLY A CA 1
ATOM 1203 C C . GLY A 1 160 ? 17.408 2.115 3.811 1.00 23.36 160 GLY A C 1
ATOM 1204 O O . GLY A 1 160 ? 16.343 1.507 3.743 1.00 22.99 160 GLY A O 1
ATOM 1205 N N . GLU A 1 161 ? 18.596 1.538 3.903 1.00 19.24 161 GLU A N 1
ATOM 1206 C CA . GLU A 1 161 ? 18.780 0.090 3.997 1.00 19.33 161 GLU A CA 1
ATOM 1207 C C . GLU A 1 161 ? 19.251 -0.173 5.407 1.00 16.82 161 GLU A C 1
ATOM 1208 O O . GLU A 1 161 ? 20.206 0.462 5.875 1.00 19.18 161 GLU A O 1
ATOM 1214 N N . THR A 1 162 ? 18.616 -1.114 6.092 1.00 17.44 162 THR A N 1
ATOM 1215 C CA . THR A 1 162 ? 19.060 -1.424 7.449 1.00 17.77 162 THR A CA 1
ATOM 1216 C C . THR A 1 162 ? 20.407 -2.162 7.457 1.00 19.12 162 THR A C 1
ATOM 1217 O O . THR A 1 162 ? 21.040 -2.265 8.502 1.00 19.93 162 THR A O 1
ATOM 1221 N N . SER A 1 163 ? 20.867 -2.621 6.284 1.00 18.02 163 SER A N 1
ATOM 1222 C CA . SER A 1 163 ? 22.223 -3.114 6.158 1.00 20.21 163 SER A CA 1
ATOM 1223 C C . SER A 1 163 ? 23.273 -2.046 6.448 1.00 21.56 163 SER A C 1
ATOM 1224 O O . SER A 1 163 ? 24.432 -2.395 6.707 1.00 25.29 163 SER A O 1
ATOM 1227 N N . SER A 1 164 ? 22.890 -0.768 6.401 1.00 21.16 164 SER A N 1
ATOM 1228 C CA . SER A 1 164 ? 23.762 0.370 6.756 1.00 23.13 164 SER A CA 1
ATOM 1229 C C . SER A 1 164 ? 23.888 0.674 8.235 1.00 22.98 164 SER A C 1
ATOM 1230 O O . SER A 1 164 ? 24.562 1.649 8.602 1.00 21.54 164 SER A O 1
ATOM 1233 N N . MET A 1 165 ? 23.223 -0.092 9.103 1.00 20.99 165 MET A N 1
ATOM 1234 C CA . MET A 1 165 ? 23.317 0.197 10.518 1.00 22.54 165 MET A CA 1
ATOM 1235 C C . MET A 1 165 ? 24.756 0.091 11.029 1.00 21.85 165 MET A C 1
ATOM 1236 O O . MET A 1 165 ? 25.475 -0.814 10.662 1.00 22.09 165 MET A O 1
ATOM 1241 N N . ILE A 1 166 ? 25.105 1.011 11.910 1.00 23.50 166 ILE A N 1
ATOM 1242 C CA . ILE A 1 166 ? 26.414 1.005 12.549 1.00 25.39 166 ILE A CA 1
ATOM 1243 C C . ILE A 1 166 ? 26.515 -0.103 13.572 1.00 29.49 166 ILE A C 1
ATOM 1244 O O . ILE A 1 166 ? 27.463 -0.889 13.551 1.00 26.95 166 ILE A O 1
ATOM 1249 N N . PHE A 1 167 ? 25.538 -0.158 14.473 1.00 22.86 167 PHE A N 1
ATOM 1250 C CA . PHE A 1 167 ? 25.455 -1.178 15.498 1.00 23.33 167 PHE A CA 1
ATOM 1251 C C . PHE A 1 167 ? 24.376 -2.153 15.118 1.00 23.59 167 PHE A C 1
ATOM 1252 O O . PHE A 1 167 ? 23.317 -1.724 14.646 1.00 24.67 167 PHE A O 1
ATOM 1260 N N . SER A 1 168 ? 24.655 -3.437 15.275 1.00 23.68 168 SER A N 1
ATOM 1261 C CA . SER A 1 168 ? 23.681 -4.479 14.991 1.00 22.57 168 SER A CA 1
ATOM 1262 C C . SER A 1 168 ? 22.550 -4.427 16.018 1.00 20.11 168 SER A C 1
ATOM 1263 O O . SER A 1 168 ? 22.723 -3.928 17.138 1.00 19.86 168 SER A O 1
ATOM 1266 N N . ILE A 1 169 ? 21.411 -4.973 15.628 1.00 20.04 169 ILE A N 1
ATOM 1267 C CA . ILE A 1 169 ? 20.257 -5.052 16.483 1.00 18.95 169 ILE A CA 1
ATOM 1268 C C . ILE A 1 169 ? 20.581 -5.888 17.733 1.00 18.93 169 ILE A C 1
ATOM 1269 O O . ILE A 1 169 ? 20.277 -5.471 18.829 1.00 17.18 169 ILE A O 1
ATOM 1274 N N . PRO A 1 170 ? 21.230 -7.050 17.599 1.00 19.54 170 PRO A N 1
ATOM 1275 C CA . PRO A 1 170 ? 21.626 -7.777 18.832 1.00 19.69 170 PRO A CA 1
ATOM 1276 C C . PRO A 1 170 ? 22.545 -7.005 19.757 1.00 17.41 170 PRO A C 1
ATOM 1277 O O . PRO A 1 170 ? 22.407 -7.105 20.983 1.00 18.12 170 PRO A O 1
ATOM 1281 N N . TYR A 1 171 ? 23.482 -6.240 19.191 1.00 16.64 171 TYR A N 1
ATOM 1282 C CA . TYR A 1 171 ? 24.350 -5.413 20.030 1.00 19.80 171 TYR A CA 1
ATOM 1283 C C . TYR A 1 171 ? 23.538 -4.338 20.759 1.00 18.09 171 TYR A C 1
ATOM 1284 O O . TYR A 1 171 ? 23.710 -4.156 21.957 1.00 15.97 171 TYR A O 1
ATOM 1293 N N . ILE A 1 172 ? 22.608 -3.694 20.030 1.00 15.78 172 ILE A N 1
ATOM 1294 C CA . ILE A 1 172 ? 21.778 -2.655 20.635 1.00 17.25 172 ILE A CA 1
ATOM 1295 C C . ILE A 1 172 ? 20.927 -3.250 21.765 1.00 16.26 172 ILE A C 1
ATOM 1296 O O . ILE A 1 172 ? 20.846 -2.664 22.844 1.00 16.00 172 ILE A O 1
ATOM 1301 N N . ILE A 1 173 ? 20.309 -4.396 21.534 1.00 14.81 173 ILE A N 1
ATOM 1302 C CA . ILE A 1 173 ? 19.526 -5.058 22.580 1.00 13.96 173 ILE A CA 1
ATOM 1303 C C . ILE A 1 173 ? 20.372 -5.342 23.817 1.00 17.66 173 ILE A C 1
ATOM 1304 O O . ILE A 1 173 ? 19.970 -5.020 24.943 1.00 17.69 173 ILE A O 1
ATOM 1309 N N . SER A 1 174 ? 21.532 -5.941 23.597 1.00 18.33 174 SER A N 1
ATOM 1310 C CA . SER A 1 174 ? 22.450 -6.251 24.704 1.00 17.10 174 SER A CA 1
ATOM 1311 C C . SER A 1 174 ? 22.838 -5.025 25.485 1.00 16.95 174 SER A C 1
ATOM 1312 O O . SER A 1 174 ? 22.707 -4.985 26.741 1.00 20.37 174 SER A O 1
ATOM 1315 N N . TYR A 1 175 ? 23.283 -4.003 24.778 1.00 16.83 175 TYR A N 1
ATOM 1316 C CA . TYR A 1 175 ? 23.721 -2.751 25.361 1.00 18.41 175 TYR A CA 1
ATOM 1317 C C . TYR A 1 175 ? 22.604 -2.107 26.176 1.00 19.65 175 TYR A C 1
ATOM 1318 O O . TYR A 1 175 ? 22.779 -1.778 27.338 1.00 17.52 175 TYR A O 1
ATOM 1327 N N . VAL A 1 176 ? 21.434 -1.966 25.556 1.00 15.42 176 VAL A N 1
ATOM 1328 C CA . VAL A 1 176 ? 20.320 -1.363 26.261 1.00 15.23 176 VAL A CA 1
ATOM 1329 C C . VAL A 1 176 ? 19.978 -2.158 27.509 1.00 15.71 176 VAL A C 1
ATOM 1330 O O . VAL A 1 176 ? 19.782 -1.582 28.579 1.00 17.51 176 VAL A O 1
ATOM 1334 N N . SER A 1 177 ? 19.889 -3.475 27.370 1.00 14.87 177 SER A N 1
ATOM 1335 C CA . SER A 1 177 ? 19.413 -4.349 28.459 1.00 14.89 177 SER A CA 1
ATOM 1336 C C . SER A 1 177 ? 20.345 -4.350 29.683 1.00 16.27 177 SER A C 1
ATOM 1337 O O . SER A 1 177 ? 19.914 -4.650 30.804 1.00 18.22 177 SER A O 1
ATOM 1340 N N . LYS A 1 178 ? 21.600 -3.987 29.477 1.00 15.49 178 LYS A N 1
ATOM 1341 C CA . LYS A 1 178 ? 22.552 -3.835 30.586 1.00 19.44 178 LYS A CA 1
ATOM 1342 C C . LYS A 1 178 ? 22.352 -2.557 31.380 1.00 20.20 178 LYS A C 1
ATOM 1343 O O . LYS A 1 178 ? 22.785 -2.472 32.527 1.00 28.13 178 LYS A O 1
ATOM 1349 N N . ILE A 1 179 ? 21.698 -1.587 30.788 1.00 18.28 179 ILE A N 1
ATOM 1350 C CA . ILE A 1 179 ? 21.414 -0.307 31.438 1.00 18.96 179 ILE A CA 1
ATOM 1351 C C . ILE A 1 179 ? 19.978 -0.311 31.983 1.00 20.25 179 ILE A C 1
ATOM 1352 O O . ILE A 1 179 ? 19.760 0.118 33.129 1.00 19.28 179 ILE A O 1
ATOM 1357 N N . ILE A 1 180 ? 19.034 -0.777 31.158 1.00 17.61 180 ILE A N 1
ATOM 1358 C CA . ILE A 1 180 ? 17.581 -0.737 31.431 1.00 15.68 180 ILE A CA 1
ATOM 1359 C C . ILE A 1 180 ? 17.000 -2.109 31.092 1.00 15.74 180 ILE A C 1
ATOM 1360 O O . ILE A 1 180 ? 17.044 -2.541 29.940 1.00 15.34 180 ILE A O 1
ATOM 1365 N N . THR A 1 181 ? 16.419 -2.770 32.078 1.00 14.10 181 THR A N 1
ATOM 1366 C CA . THR A 1 181 ? 15.672 -3.985 31.823 1.00 14.24 181 THR A CA 1
ATOM 1367 C C . THR A 1 181 ? 14.494 -3.688 30.904 1.00 14.28 181 THR A C 1
ATOM 1368 O O . THR A 1 181 ? 13.760 -2.715 31.140 1.00 15.63 181 THR A O 1
ATOM 1372 N N . LEU A 1 182 ? 14.313 -4.498 29.872 1.00 13.93 182 LEU A N 1
ATOM 1373 C CA . LEU A 1 182 ? 13.198 -4.347 28.941 1.00 13.48 182 LEU A CA 1
ATOM 1374 C C . LEU A 1 182 ? 12.130 -5.355 29.270 1.00 14.66 182 LEU A C 1
ATOM 1375 O O . LEU A 1 182 ? 12.437 -6.525 29.508 1.00 14.92 182 LEU A O 1
ATOM 1380 N N . GLU A 1 183 ? 10.893 -4.919 29.267 1.00 13.39 183 GLU A N 1
ATOM 1381 C CA . GLU A 1 183 ? 9.738 -5.802 29.469 1.00 13.80 183 GLU A CA 1
ATOM 1382 C C . GLU A 1 183 ? 9.199 -6.260 28.130 1.00 14.22 183 GLU A C 1
ATOM 1383 O O . GLU A 1 183 ? 9.407 -5.629 27.113 1.00 13.56 183 GLU A O 1
ATOM 1389 N N . GLU A 1 184 ? 8.431 -7.375 28.139 1.00 13.96 184 GLU A N 1
ATOM 1390 C CA . GLU A 1 184 ? 7.628 -7.735 26.980 1.00 14.97 184 GLU A CA 1
ATOM 1391 C C . GLU A 1 184 ? 6.810 -6.532 26.548 1.00 13.48 184 GLU A C 1
ATOM 1392 O O . GLU A 1 184 ? 6.190 -5.876 27.385 1.00 13.22 184 GLU A O 1
ATOM 1398 N N . GLY A 1 185 ? 6.809 -6.247 25.250 1.00 12.39 185 GLY A N 1
ATOM 1399 C CA . GLY A 1 185 ? 6.070 -5.134 24.698 1.00 13.96 185 GLY A CA 1
ATOM 1400 C C . GLY A 1 185 ? 6.796 -3.794 24.681 1.00 13.26 185 GLY A C 1
ATOM 1401 O O . GLY A 1 185 ? 6.307 -2.855 24.058 1.00 12.77 185 GLY A O 1
ATOM 1402 N N . ASP A 1 186 ? 7.952 -3.717 25.304 1.00 11.64 186 ASP A N 1
ATOM 1403 C CA . ASP A 1 186 ? 8.811 -2.552 25.139 1.00 11.87 186 ASP A CA 1
ATOM 1404 C C . ASP A 1 186 ? 9.384 -2.513 23.728 1.00 12.37 186 ASP A C 1
ATOM 1405 O O . ASP A 1 186 ? 9.523 -3.554 23.061 1.00 13.34 186 ASP A O 1
ATOM 1410 N N . ILE A 1 187 ? 9.690 -1.329 23.223 1.00 11.43 187 ILE A N 1
ATOM 1411 C CA . ILE A 1 187 ? 10.219 -1.183 21.878 1.00 12.47 187 ILE A CA 1
ATOM 1412 C C . ILE A 1 187 ? 11.529 -0.414 21.927 1.00 12.64 187 ILE A C 1
ATOM 1413 O O . ILE A 1 187 ? 11.706 0.440 22.787 1.00 11.52 187 ILE A O 1
ATOM 1418 N N . ILE A 1 188 ? 12.450 -0.780 21.021 1.00 12.53 188 ILE A N 1
ATOM 1419 C CA . ILE A 1 188 ? 13.696 -0.032 20.807 1.00 11.58 188 ILE A CA 1
ATOM 1420 C C . ILE A 1 188 ? 13.680 0.506 19.388 1.00 12.22 188 ILE A C 1
ATOM 1421 O O . ILE A 1 188 ? 13.554 -0.253 18.423 1.00 13.60 188 ILE A O 1
ATOM 1426 N N . LEU A 1 189 ? 13.803 1.830 19.253 1.00 11.90 189 LEU A N 1
ATOM 1427 C CA . LEU A 1 189 ? 13.937 2.486 17.955 1.00 13.58 189 LEU A CA 1
ATOM 1428 C C . LEU A 1 189 ? 15.404 2.527 17.589 1.00 14.63 189 LEU A C 1
ATOM 1429 O O . LEU A 1 189 ? 16.213 2.992 18.379 1.00 14.97 189 LEU A O 1
ATOM 1434 N N . THR A 1 190 ? 15.729 2.042 16.393 1.00 13.68 190 THR A N 1
ATOM 1435 C CA . THR A 1 190 ? 17.117 1.702 16.031 1.00 14.34 190 THR A CA 1
ATOM 1436 C C . THR A 1 190 ? 17.827 2.703 15.130 1.00 18.26 190 THR A C 1
ATOM 1437 O O . THR A 1 190 ? 18.857 2.383 14.578 1.00 20.06 190 THR A O 1
ATOM 1441 N N . GLY A 1 191 ? 17.317 3.913 15.053 1.00 16.86 191 GLY A N 1
ATOM 1442 C CA . GLY A 1 191 ? 17.998 5.014 14.335 1.00 18.43 191 GLY A CA 1
ATOM 1443 C C . GLY A 1 191 ? 17.393 5.303 12.972 1.00 19.14 191 GLY A C 1
ATOM 1444 O O . GLY A 1 191 ? 16.531 4.579 12.512 1.00 16.75 191 GLY A O 1
ATOM 1445 N N . THR A 1 192 ? 17.880 6.366 12.329 1.00 17.27 192 THR A N 1
ATOM 1446 C CA . THR A 1 192 ? 17.284 6.822 11.087 1.00 17.50 192 THR A CA 1
ATOM 1447 C C . THR A 1 192 ? 18.328 7.000 9.990 1.00 18.03 192 THR A C 1
ATOM 1448 O O . THR A 1 192 ? 19.446 7.483 10.276 1.00 19.14 192 THR A O 1
ATOM 1452 N N . PRO A 1 193 ? 17.965 6.628 8.752 1.00 17.85 193 PRO A N 1
ATOM 1453 C CA . PRO A 1 193 ? 18.856 6.945 7.635 1.00 19.73 193 PRO A CA 1
ATOM 1454 C C . PRO A 1 193 ? 18.873 8.426 7.320 1.00 21.30 193 PRO A C 1
ATOM 1455 O O . PRO A 1 193 ? 18.199 9.229 7.956 1.00 20.99 193 PRO A O 1
ATOM 1459 N N . LYS A 1 194 ? 19.645 8.823 6.314 1.00 26.88 194 LYS A N 1
ATOM 1460 C CA . LYS A 1 194 ? 19.645 10.239 5.954 1.00 26.01 194 LYS A CA 1
ATOM 1461 C C . LYS A 1 194 ? 18.297 10.693 5.381 1.00 20.78 194 LYS A C 1
ATOM 1462 O O . LYS A 1 194 ? 17.398 9.910 5.053 1.00 23.23 194 LYS A O 1
ATOM 1468 N N . GLY A 1 195 ? 18.158 12.002 5.338 1.00 21.38 195 GLY A N 1
ATOM 1469 C CA . GLY A 1 195 ? 16.988 12.644 4.782 1.00 23.73 195 GLY A CA 1
ATOM 1470 C C . GLY A 1 195 ? 16.010 13.187 5.796 1.00 22.05 195 GLY A C 1
ATOM 1471 O O . GLY A 1 195 ? 14.901 13.581 5.418 1.00 24.36 195 GLY A O 1
ATOM 1472 N N . VAL A 1 196 ? 16.395 13.227 7.078 1.00 26.05 196 VAL A N 1
ATOM 1473 C CA . VAL A 1 196 ? 15.529 13.827 8.076 1.00 22.52 196 VAL A CA 1
ATOM 1474 C C . VAL A 1 196 ? 15.218 15.265 7.712 1.00 22.76 196 VAL A C 1
ATOM 1475 O O . VAL A 1 196 ? 16.055 15.957 7.124 1.00 22.71 196 VAL A O 1
ATOM 1479 N N . GLY A 1 197 ? 14.023 15.706 8.041 1.00 22.21 197 GLY A N 1
ATOM 1480 C CA . GLY A 1 197 ? 13.639 17.048 7.734 1.00 23.49 197 GLY A CA 1
ATOM 1481 C C . GLY A 1 197 ? 12.282 17.400 8.260 1.00 25.99 197 GLY A C 1
ATOM 1482 O O . GLY A 1 197 ? 11.597 16.562 8.867 1.00 22.99 197 GLY A O 1
ATOM 1483 N N . PRO A 1 198 ? 11.873 18.662 8.045 1.00 25.38 198 PRO A N 1
ATOM 1484 C CA . PRO A 1 198 ? 10.691 19.187 8.675 1.00 22.80 198 PRO A CA 1
ATOM 1485 C C . PRO A 1 198 ? 9.383 18.848 8.027 1.00 25.33 198 PRO A C 1
ATOM 1486 O O . PRO A 1 198 ? 9.327 18.548 6.828 1.00 23.88 198 PRO A O 1
ATOM 1490 N N . VAL A 1 199 ? 8.348 18.913 8.855 1.00 20.14 199 VAL A N 1
ATOM 1491 C CA . VAL A 1 199 ? 6.963 18.813 8.461 1.00 22.07 199 VAL A CA 1
ATOM 1492 C C . VAL A 1 199 ? 6.146 19.937 9.070 1.00 27.03 199 VAL A C 1
ATOM 1493 O O . VAL A 1 199 ? 6.507 20.485 10.118 1.00 26.84 199 VAL A O 1
ATOM 1497 N N A LYS A 1 200 ? 5.032 20.242 8.407 0.55 26.76 200 LYS A N 1
ATOM 1498 N N B LYS A 1 200 ? 5.051 20.274 8.394 0.45 27.15 200 LYS A N 1
ATOM 1499 C CA A LYS A 1 200 ? 4.133 21.315 8.801 0.55 27.03 200 LYS A CA 1
ATOM 1500 C CA B LYS A 1 200 ? 4.141 21.311 8.873 0.45 27.88 200 LYS A CA 1
ATOM 1501 C C A LYS A 1 200 ? 2.704 20.826 8.901 0.55 26.63 200 LYS A C 1
ATOM 1502 C C B LYS A 1 200 ? 2.704 20.834 8.897 0.45 27.30 200 LYS A C 1
ATOM 1503 O O A LYS A 1 200 ? 2.346 19.748 8.404 0.55 23.51 200 LYS A O 1
ATOM 1504 O O B LYS A 1 200 ? 2.352 19.755 8.400 0.45 24.73 200 LYS A O 1
ATOM 1515 N N . GLU A 1 201 ? 1.862 21.642 9.530 1.00 29.18 201 GLU A N 1
ATOM 1516 C CA . GLU A 1 201 ? 0.456 21.332 9.677 1.00 27.06 201 GLU A CA 1
ATOM 1517 C C . GLU A 1 201 ? -0.179 20.937 8.353 1.00 29.40 201 GLU A C 1
ATOM 1518 O O . GLU A 1 201 ? 0.079 21.565 7.341 1.00 29.22 201 GLU A O 1
ATOM 1524 N N . ASN A 1 202 ? -0.952 19.860 8.399 1.00 23.86 202 ASN A N 1
ATOM 1525 C CA . ASN A 1 202 ? -1.658 19.245 7.275 1.00 30.25 202 ASN A CA 1
ATOM 1526 C C . ASN A 1 202 ? -0.828 18.425 6.310 1.00 26.36 202 ASN A C 1
ATOM 1527 O O . ASN A 1 202 ? -1.421 17.795 5.411 1.00 27.40 202 ASN A O 1
ATOM 1532 N N . ASP A 1 203 ? 0.489 18.338 6.530 1.00 25.72 203 ASP A N 1
ATOM 1533 C CA . ASP A 1 203 ? 1.298 17.416 5.743 1.00 23.88 203 ASP A CA 1
ATOM 1534 C C . ASP A 1 203 ? 0.831 15.971 5.968 1.00 25.77 203 ASP A C 1
ATOM 1535 O O . ASP A 1 203 ? 0.405 15.618 7.063 1.00 22.92 203 ASP A O 1
ATOM 1540 N N . GLU A 1 204 ? 0.909 15.160 4.921 1.00 22.13 204 GLU A N 1
ATOM 1541 C CA . GLU A 1 204 ? 0.606 13.742 4.986 1.00 24.61 204 GLU A CA 1
ATOM 1542 C C . GLU A 1 204 ? 1.912 12.949 4.855 1.00 24.35 204 GLU A C 1
ATOM 1543 O O . GLU A 1 204 ? 2.659 13.110 3.893 1.00 22.75 204 GLU A O 1
ATOM 1549 N N . ILE A 1 205 ? 2.179 12.095 5.836 1.00 23.14 205 ILE A N 1
ATOM 1550 C CA . ILE A 1 205 ? 3.394 11.298 5.850 1.00 20.68 205 ILE A CA 1
ATOM 1551 C C . ILE A 1 205 ? 2.983 9.871 5.532 1.00 20.14 205 ILE A C 1
ATOM 1552 O O . ILE A 1 205 ? 2.076 9.336 6.165 1.00 24.84 205 ILE A O 1
ATOM 1557 N N A GLU A 1 206 ? 3.617 9.262 4.529 0.48 18.45 206 GLU A N 1
ATOM 1558 N N B GLU A 1 206 ? 3.618 9.266 4.529 0.52 17.67 206 GLU A N 1
ATOM 1559 C CA A GLU A 1 206 ? 3.427 7.845 4.222 0.48 20.31 206 GLU A CA 1
ATOM 1560 C CA B GLU A 1 206 ? 3.431 7.852 4.228 0.52 19.13 206 GLU A CA 1
ATOM 1561 C C A GLU A 1 206 ? 4.773 7.173 4.408 0.48 20.98 206 GLU A C 1
ATOM 1562 C C B GLU A 1 206 ? 4.778 7.175 4.410 0.52 20.31 206 GLU A C 1
ATOM 1563 O O A GLU A 1 206 ? 5.785 7.742 4.035 0.48 19.61 206 GLU A O 1
ATOM 1564 O O B GLU A 1 206 ? 5.797 7.742 4.042 0.52 18.48 206 GLU A O 1
ATOM 1575 N N . ALA A 1 207 ? 4.808 5.990 5.014 1.00 21.24 207 ALA A N 1
ATOM 1576 C CA . ALA A 1 207 ? 6.075 5.323 5.266 1.00 16.06 207 ALA A CA 1
ATOM 1577 C C . ALA A 1 207 ? 5.893 3.849 5.315 1.00 17.67 207 ALA A C 1
ATOM 1578 O O . ALA A 1 207 ? 4.797 3.379 5.557 1.00 18.83 207 ALA A O 1
ATOM 1580 N N . GLY A 1 208 ? 6.980 3.129 5.081 1.00 16.62 208 GLY A N 1
ATOM 1581 C CA . GLY A 1 208 ? 6.904 1.680 5.108 1.00 17.12 208 GLY A CA 1
ATOM 1582 C C . GLY A 1 208 ? 8.211 0.950 5.240 1.00 15.27 208 GLY A C 1
ATOM 1583 O O . GLY A 1 208 ? 9.293 1.525 5.124 1.00 16.10 208 GLY A O 1
ATOM 1584 N N . ILE A 1 209 ? 8.068 -0.343 5.514 1.00 15.64 209 ILE A N 1
ATOM 1585 C CA . ILE A 1 209 ? 9.142 -1.318 5.386 1.00 15.49 209 ILE A CA 1
ATOM 1586 C C . ILE A 1 209 ? 8.778 -2.089 4.132 1.00 16.05 209 ILE A C 1
ATOM 1587 O O . ILE A 1 209 ? 7.745 -2.749 4.064 1.00 17.21 209 ILE A O 1
ATOM 1592 N N . HIS A 1 210 ? 9.631 -1.994 3.127 1.00 16.06 210 HIS A N 1
ATOM 1593 C CA . HIS A 1 210 ? 9.346 -2.597 1.835 1.00 16.73 210 HIS A CA 1
ATOM 1594 C C . HIS A 1 210 ? 9.011 -4.080 1.976 1.00 15.91 210 HIS A C 1
ATOM 1595 O O . HIS A 1 210 ? 9.766 -4.884 2.602 1.00 16.91 210 HIS A O 1
ATOM 1602 N N . GLY A 1 211 ? 7.843 -4.419 1.439 1.00 16.42 211 GLY A N 1
ATOM 1603 C CA . GLY A 1 211 ? 7.323 -5.764 1.412 1.00 17.36 211 GLY A CA 1
ATOM 1604 C C . GLY A 1 211 ? 6.728 -6.253 2.707 1.00 22.18 211 GLY A C 1
ATOM 1605 O O . GLY A 1 211 ? 6.348 -7.411 2.790 1.00 21.12 211 GLY A O 1
ATOM 1606 N N . LEU A 1 212 ? 6.673 -5.395 3.732 1.00 19.05 212 LEU A N 1
ATOM 1607 C CA . LEU A 1 212 ? 6.190 -5.823 5.062 1.00 18.27 212 LEU A CA 1
ATOM 1608 C C . LEU A 1 212 ? 5.076 -5.003 5.682 1.00 17.19 212 LEU A C 1
ATOM 1609 O O . LEU A 1 212 ? 4.125 -5.578 6.243 1.00 19.92 212 LEU A O 1
ATOM 1614 N N . VAL A 1 213 ? 5.150 -3.683 5.628 1.00 16.72 213 VAL A N 1
ATOM 1615 C CA . VAL A 1 213 ? 4.181 -2.875 6.287 1.00 16.78 213 VAL A CA 1
ATOM 1616 C C . VAL A 1 213 ? 4.231 -1.457 5.757 1.00 18.27 213 VAL A C 1
ATOM 1617 O O . VAL A 1 213 ? 5.311 -0.972 5.367 1.00 18.14 213 VAL A O 1
ATOM 1621 N N . SER A 1 214 ? 3.097 -0.768 5.761 1.00 17.05 214 SER A N 1
ATOM 1622 C CA . SER A 1 214 ? 3.069 0.649 5.482 1.00 19.33 214 SER A CA 1
ATOM 1623 C C . SER A 1 214 ? 2.077 1.338 6.383 1.00 17.09 214 SER A C 1
ATOM 1624 O O . SER A 1 214 ? 1.234 0.722 7.002 1.00 19.98 214 SER A O 1
ATOM 1627 N N . MET A 1 215 ? 2.223 2.653 6.481 1.00 17.10 215 MET A N 1
ATOM 1628 C CA . MET A 1 215 ? 1.381 3.472 7.324 1.00 18.30 215 MET A CA 1
ATOM 1629 C C . MET A 1 215 ? 1.278 4.878 6.764 1.00 17.20 215 MET A C 1
ATOM 1630 O O . MET A 1 215 ? 2.178 5.338 6.096 1.00 20.01 215 MET A O 1
ATOM 1635 N N . THR A 1 216 ? 0.212 5.580 7.158 1.00 18.74 216 THR A N 1
ATOM 1636 C CA . THR A 1 216 ? -0.062 6.949 6.776 1.00 20.04 216 THR A CA 1
ATOM 1637 C C . THR A 1 216 ? -0.537 7.770 7.967 1.00 19.86 216 THR A C 1
ATOM 1638 O O . THR A 1 216 ? -1.337 7.302 8.763 1.00 20.49 216 THR A O 1
ATOM 1642 N N . PHE A 1 217 ? -0.008 8.991 8.079 1.00 20.40 217 PHE A N 1
ATOM 1643 C CA . PHE A 1 217 ? -0.280 9.903 9.177 1.00 21.77 217 PHE A CA 1
ATOM 1644 C C . PHE A 1 217 ? -0.425 11.335 8.684 1.00 27.70 217 PHE A C 1
ATOM 1645 O O . PHE A 1 217 ? 0.371 11.798 7.867 1.00 29.62 217 PHE A O 1
ATOM 1653 N N . LYS A 1 218 ? -1.370 12.046 9.274 1.00 22.11 218 LYS A N 1
ATOM 1654 C CA . LYS A 1 218 ? -1.520 13.456 9.049 1.00 23.60 218 LYS A CA 1
ATOM 1655 C C . LYS A 1 218 ? -0.900 14.221 10.207 1.00 23.50 218 LYS A C 1
ATOM 1656 O O . LYS A 1 218 ? -1.112 13.848 11.368 1.00 24.54 218 LYS A O 1
ATOM 1662 N N . VAL A 1 219 ? -0.194 15.304 9.879 1.00 23.46 219 VAL A N 1
ATOM 1663 C CA . VAL A 1 219 ? 0.339 16.243 10.859 1.00 23.80 219 VAL A CA 1
ATOM 1664 C C . VAL A 1 219 ? -0.718 17.265 11.268 1.00 30.75 219 VAL A C 1
ATOM 1665 O O . VAL A 1 219 ? -1.241 17.981 10.417 1.00 25.49 219 VAL A O 1
ATOM 1669 N N . GLU A 1 220 ? -1.059 17.298 12.553 1.00 26.44 220 GLU A N 1
ATOM 1670 C CA . GLU A 1 220 ? -2.131 18.174 13.072 1.00 23.15 220 GLU A CA 1
ATOM 1671 C C . GLU A 1 220 ? -1.681 18.940 14.288 1.00 29.14 220 GLU A C 1
ATOM 1672 O O . GLU A 1 220 ? -0.739 18.559 14.974 1.00 24.81 220 GLU A O 1
ATOM 1678 N N . LYS A 1 221 ? -2.357 20.052 14.545 1.00 28.95 221 LYS A N 1
ATOM 1679 C CA . LYS A 1 221 ? -2.248 20.721 15.839 1.00 29.26 221 LYS A CA 1
ATOM 1680 C C . LYS A 1 221 ? -3.306 20.132 16.772 1.00 24.15 221 LYS A C 1
ATOM 1681 O O . LYS A 1 221 ? -4.357 19.656 16.312 1.00 31.72 221 LYS A O 1
ATOM 1687 N N . PRO A 1 222 ? -3.019 20.070 18.078 1.00 27.24 222 PRO A N 1
ATOM 1688 C CA . PRO A 1 222 ? -4.035 19.471 18.982 1.00 32.05 222 PRO A CA 1
ATOM 1689 C C . PRO A 1 222 ? -5.311 20.299 19.070 1.00 36.35 222 PRO A C 1
ATOM 1690 O O . PRO A 1 222 ? -5.240 21.525 18.998 1.00 37.98 222 PRO A O 1
ATOM 1694 N N . GLU A 1 223 ? -6.464 19.621 19.176 1.00 41.38 223 GLU A N 1
ATOM 1695 C CA . GLU A 1 223 ? -7.777 20.273 19.289 1.00 50.91 223 GLU A CA 1
ATOM 1696 C C . GLU A 1 223 ? -8.244 20.273 20.751 1.00 52.79 223 GLU A C 1
ATOM 1697 O O . GLU A 1 223 ? -9.409 19.951 21.045 1.00 65.70 223 GLU A O 1
ATOM 1703 N N . TYR A 1 224 ? -7.348 20.640 21.664 1.00 53.76 224 TYR A N 1
ATOM 1704 C CA . TYR A 1 224 ? -7.658 20.618 23.107 1.00 58.01 224 TYR A CA 1
ATOM 1705 C C . TYR A 1 224 ? -6.671 21.468 23.898 1.00 62.68 224 TYR A C 1
ATOM 1706 O O . TYR A 1 224 ? -5.605 21.810 23.389 1.00 57.05 224 TYR A O 1
ATOM 1715 N N . ARG B 1 8 ? -4.949 -2.060 37.559 1.00 50.42 8 ARG B N 1
ATOM 1716 C CA . ARG B 1 8 ? -6.133 -1.546 38.304 1.00 46.68 8 ARG B CA 1
ATOM 1717 C C . ARG B 1 8 ? -5.757 -0.996 39.697 1.00 32.65 8 ARG B C 1
ATOM 1718 O O . ARG B 1 8 ? -6.031 0.184 39.979 1.00 28.33 8 ARG B O 1
ATOM 1726 N N . PRO B 1 9 ? -5.221 -1.865 40.567 1.00 31.43 9 PRO B N 1
ATOM 1727 C CA . PRO B 1 9 ? -5.090 -1.447 41.969 1.00 28.74 9 PRO B CA 1
ATOM 1728 C C . PRO B 1 9 ? -3.914 -0.519 42.191 1.00 18.71 9 PRO B C 1
ATOM 1729 O O . PRO B 1 9 ? -2.718 -0.908 42.005 1.00 21.03 9 PRO B O 1
ATOM 1733 N N . LEU B 1 10 ? -4.244 0.691 42.652 1.00 19.44 10 LEU B N 1
ATOM 1734 C CA . LEU B 1 10 ? -3.176 1.687 42.903 1.00 17.53 10 LEU B CA 1
ATOM 1735 C C . LEU B 1 10 ? -2.252 1.240 44.014 1.00 17.88 10 LEU B C 1
ATOM 1736 O O . LEU B 1 10 ? -1.101 1.672 44.061 1.00 17.46 10 LEU B O 1
ATOM 1741 N N . SER B 1 11 ? -2.722 0.396 44.943 1.00 16.30 11 SER B N 1
ATOM 1742 C CA . SER B 1 11 ? -1.845 -0.110 45.991 1.00 17.42 11 SER B CA 1
ATOM 1743 C C . SER B 1 11 ? -0.642 -0.901 45.458 1.00 17.55 11 SER B C 1
ATOM 1744 O O . SER B 1 11 ? 0.321 -1.083 46.202 1.00 19.00 11 SER B O 1
ATOM 1747 N N . ARG B 1 12 ? -0.690 -1.353 44.202 1.00 14.84 12 ARG B N 1
ATOM 1748 C CA . ARG B 1 12 ? 0.444 -2.008 43.576 1.00 17.82 12 ARG B CA 1
ATOM 1749 C C . ARG B 1 12 ? 0.851 -1.299 42.272 1.00 16.52 12 ARG B C 1
ATOM 1750 O O . ARG B 1 12 ? 1.250 -1.950 41.312 1.00 16.22 12 ARG B O 1
ATOM 1758 N N . PHE B 1 13 ? 0.750 0.028 42.239 1.00 14.24 13 PHE B N 1
ATOM 1759 C CA . PHE B 1 13 ? 0.892 0.763 40.985 1.00 12.96 13 PHE B CA 1
ATOM 1760 C C . PHE B 1 13 ? 2.224 0.519 40.287 1.00 14.83 13 PHE B C 1
ATOM 1761 O O . PHE B 1 13 ? 2.282 0.595 39.064 1.00 14.82 13 PHE B O 1
ATOM 1769 N N . TRP B 1 14 ? 3.283 0.243 41.054 1.00 13.93 14 TRP B N 1
ATOM 1770 C CA . TRP B 1 14 ? 4.609 0.028 40.446 1.00 14.73 14 TRP B CA 1
ATOM 1771 C C . TRP B 1 14 ? 4.677 -1.252 39.622 1.00 15.51 14 TRP B C 1
ATOM 1772 O O . TRP B 1 14 ? 5.547 -1.382 38.764 1.00 15.09 14 TRP B O 1
ATOM 1783 N N . GLU B 1 15 ? 3.759 -2.212 39.871 1.00 15.51 15 GLU B N 1
ATOM 1784 C CA . GLU B 1 15 ? 3.720 -3.431 39.093 1.00 14.92 15 GLU B CA 1
ATOM 1785 C C . GLU B 1 15 ? 3.192 -3.254 37.683 1.00 14.40 15 GLU B C 1
ATOM 1786 O O . GLU B 1 15 ? 3.632 -3.967 36.769 1.00 16.75 15 GLU B O 1
ATOM 1792 N N . TRP B 1 16 ? 2.261 -2.319 37.506 1.00 13.89 16 TRP B N 1
ATOM 1793 C CA . TRP B 1 16 ? 1.572 -2.141 36.246 1.00 15.42 16 TRP B CA 1
ATOM 1794 C C . TRP B 1 16 ? 1.704 -0.758 35.588 1.00 15.74 16 TRP B C 1
ATOM 1795 O O . TRP B 1 16 ? 1.406 -0.613 34.401 1.00 15.77 16 TRP B O 1
ATOM 1806 N N . GLY B 1 17 ? 2.183 0.230 36.348 1.00 15.09 17 GLY B N 1
ATOM 1807 C CA . GLY B 1 17 ? 2.286 1.594 35.829 1.00 12.17 17 GLY B CA 1
ATOM 1808 C C . GLY B 1 17 ? 3.327 1.648 34.710 1.00 13.28 17 GLY B C 1
ATOM 1809 O O . GLY B 1 17 ? 4.353 0.983 34.761 1.00 14.23 17 GLY B O 1
ATOM 1810 N N . LYS B 1 18 ? 3.050 2.479 33.706 1.00 10.61 18 LYS B N 1
ATOM 1811 C CA . LYS B 1 18 ? 3.893 2.551 32.508 1.00 10.56 18 LYS B CA 1
ATOM 1812 C C . LYS B 1 18 ? 5.038 3.552 32.607 1.00 11.12 18 LYS B C 1
ATOM 1813 O O . LYS B 1 18 ? 6.122 3.276 32.115 1.00 12.50 18 LYS B O 1
ATOM 1819 N N . ASN B 1 19 ? 4.772 4.731 33.164 1.00 11.12 19 ASN B N 1
ATOM 1820 C CA . ASN B 1 19 ? 5.719 5.832 33.018 1.00 11.40 19 ASN B CA 1
ATOM 1821 C C . ASN B 1 19 ? 6.047 6.515 34.340 1.00 11.01 19 ASN B C 1
ATOM 1822 O O . ASN B 1 19 ? 5.229 6.563 35.251 1.00 10.68 19 ASN B O 1
ATOM 1827 N N . ILE B 1 20 ? 7.260 7.059 34.379 1.00 12.42 20 ILE B N 1
ATOM 1828 C CA . ILE B 1 20 ? 7.802 7.802 35.499 1.00 11.27 20 ILE B CA 1
ATOM 1829 C C . ILE B 1 20 ? 8.360 9.092 34.946 1.00 12.96 20 ILE B C 1
ATOM 1830 O O . ILE B 1 20 ? 9.205 9.081 34.056 1.00 12.95 20 ILE B O 1
ATOM 1835 N N . VAL B 1 21 ? 7.807 10.217 35.411 1.00 11.03 21 VAL B N 1
ATOM 1836 C CA . VAL B 1 21 ? 8.282 11.550 35.014 1.00 13.75 21 VAL B CA 1
ATOM 1837 C C . VAL B 1 21 ? 8.873 12.249 36.222 1.00 13.37 21 VAL B C 1
ATOM 1838 O O . VAL B 1 21 ? 8.321 12.142 37.308 1.00 14.22 21 VAL B O 1
ATOM 1842 N N . CYS B 1 22 ? 10.013 12.914 36.051 1.00 13.70 22 CYS B N 1
ATOM 1843 C CA . CYS B 1 22 ? 10.732 13.510 37.170 1.00 14.98 22 CYS B CA 1
ATOM 1844 C C . CYS B 1 22 ? 11.061 14.962 36.877 1.00 14.91 22 CYS B C 1
ATOM 1845 O O . CYS B 1 22 ? 11.415 15.303 35.741 1.00 15.95 22 CYS B O 1
ATOM 1848 N N . VAL B 1 23 ? 10.916 15.795 37.884 1.00 13.78 23 VAL B N 1
ATOM 1849 C CA . VAL B 1 23 ? 11.283 17.211 37.729 1.00 14.29 23 VAL B CA 1
ATOM 1850 C C . VAL B 1 23 ? 12.739 17.448 38.141 1.00 18.45 23 VAL B C 1
ATOM 1851 O O . VAL B 1 23 ? 13.327 16.661 38.842 1.00 22.15 23 VAL B O 1
ATOM 1855 N N . GLY B 1 24 ? 13.317 18.530 37.685 1.00 16.73 24 GLY B N 1
ATOM 1856 C CA . GLY B 1 24 ? 14.645 18.920 38.160 1.00 21.94 24 GLY B CA 1
ATOM 1857 C C . GLY B 1 24 ? 14.496 19.640 39.476 1.00 24.27 24 GLY B C 1
ATOM 1858 O O . GLY B 1 24 ? 14.043 19.062 40.471 1.00 26.88 24 GLY B O 1
ATOM 1859 N N . ARG B 1 25 ? 14.901 20.899 39.526 1.00 24.03 25 ARG B N 1
ATOM 1860 C CA . ARG B 1 25 ? 14.888 21.640 40.782 1.00 20.48 25 ARG B CA 1
ATOM 1861 C C . ARG B 1 25 ? 13.464 22.076 41.113 1.00 22.53 25 ARG B C 1
ATOM 1862 O O . ARG B 1 25 ? 12.790 22.654 40.267 1.00 22.13 25 ARG B O 1
ATOM 1870 N N . ASN B 1 26 ? 12.989 21.773 42.320 1.00 19.92 26 ASN B N 1
ATOM 1871 C CA . ASN B 1 26 ? 11.714 22.268 42.777 1.00 18.30 26 ASN B CA 1
ATOM 1872 C C . ASN B 1 26 ? 11.660 22.566 44.258 1.00 17.90 26 ASN B C 1
ATOM 1873 O O . ASN B 1 26 ? 10.567 22.688 44.801 1.00 18.80 26 ASN B O 1
ATOM 1878 N N . TYR B 1 27 ? 12.788 22.725 44.926 1.00 19.18 27 TYR B N 1
ATOM 1879 C CA . TYR B 1 27 ? 12.784 23.133 46.323 1.00 20.66 27 TYR B CA 1
ATOM 1880 C C . TYR B 1 27 ? 13.646 24.379 46.518 1.00 25.23 27 TYR B C 1
ATOM 1881 O O . TYR B 1 27 ? 14.773 24.455 46.078 1.00 24.43 27 TYR B O 1
ATOM 1890 N N . ALA B 1 28 ? 13.057 25.329 47.234 1.00 25.20 28 ALA B N 1
ATOM 1891 C CA . ALA B 1 28 ? 13.710 26.572 47.648 1.00 26.79 28 ALA B CA 1
ATOM 1892 C C . ALA B 1 28 ? 14.326 26.317 49.026 1.00 33.63 28 ALA B C 1
ATOM 1893 O O . ALA B 1 28 ? 13.605 26.046 49.997 1.00 32.65 28 ALA B O 1
ATOM 1895 N N . ASP B 1 29 ? 15.656 26.379 49.108 1.00 35.75 29 ASP B N 1
ATOM 1896 C CA . ASP B 1 29 ? 16.340 26.301 50.412 1.00 43.31 29 ASP B CA 1
ATOM 1897 C C . ASP B 1 29 ? 16.129 27.541 51.285 1.00 39.63 29 ASP B C 1
ATOM 1898 O O . ASP B 1 29 ? 16.415 27.487 52.465 1.00 36.91 29 ASP B O 1
ATOM 1903 N N . HIS B 1 30 ? 15.661 28.636 50.686 1.00 35.54 30 HIS B N 1
ATOM 1904 C CA . HIS B 1 30 ? 15.463 29.915 51.353 1.00 30.90 30 HIS B CA 1
ATOM 1905 C C . HIS B 1 30 ? 14.392 30.671 50.581 1.00 32.81 30 HIS B C 1
ATOM 1906 O O . HIS B 1 30 ? 14.271 30.509 49.364 1.00 30.58 30 HIS B O 1
ATOM 1913 N N . VAL B 1 31 ? 13.648 31.544 51.250 1.00 30.90 31 VAL B N 1
ATOM 1914 C CA . VAL B 1 31 ? 12.571 32.307 50.583 1.00 34.91 31 VAL B CA 1
ATOM 1915 C C . VAL B 1 31 ? 13.099 33.117 49.380 1.00 33.28 31 VAL B C 1
ATOM 1916 O O . VAL B 1 31 ? 12.355 33.366 48.432 1.00 39.22 31 VAL B O 1
ATOM 1920 N N . ARG B 1 32 ? 14.374 33.521 49.401 1.00 32.96 32 ARG B N 1
ATOM 1921 C CA . ARG B 1 32 ? 14.955 34.251 48.260 1.00 33.01 32 ARG B CA 1
ATOM 1922 C C . ARG B 1 32 ? 14.880 33.465 46.940 1.00 34.86 32 ARG B C 1
ATOM 1923 O O . ARG B 1 32 ? 14.840 34.068 45.862 1.00 45.91 32 ARG B O 1
ATOM 1931 N N . GLU B 1 33 ? 14.884 32.131 47.030 1.00 37.44 33 GLU B N 1
ATOM 1932 C CA . GLU B 1 33 ? 14.780 31.265 45.846 1.00 36.91 33 GLU B CA 1
ATOM 1933 C C . GLU B 1 33 ? 13.371 31.201 45.222 1.00 44.03 33 GLU B C 1
ATOM 1934 O O . GLU B 1 33 ? 13.242 30.836 44.058 1.00 49.87 33 GLU B O 1
ATOM 1940 N N . MET B 1 34 ? 12.333 31.536 45.994 1.00 43.05 34 MET B N 1
ATOM 1941 C CA . MET B 1 34 ? 10.970 31.757 45.470 1.00 52.87 34 MET B CA 1
ATOM 1942 C C . MET B 1 34 ? 10.933 33.043 44.679 1.00 74.88 34 MET B C 1
ATOM 1943 O O . MET B 1 34 ? 10.467 33.055 43.540 1.00 87.04 34 MET B O 1
ATOM 1948 N N . ARG B 1 35 ? 11.447 34.113 45.294 1.00 88.21 35 ARG B N 1
ATOM 1949 C CA . ARG B 1 35 ? 11.569 35.456 44.696 1.00 86.59 35 ARG B CA 1
ATOM 1950 C C . ARG B 1 35 ? 12.143 35.527 43.239 1.00 86.38 35 ARG B C 1
ATOM 1951 O O . ARG B 1 35 ? 12.269 36.629 42.697 1.00 74.63 35 ARG B O 1
ATOM 1959 N N . SER B 1 36 ? 12.449 34.377 42.611 1.00 78.12 36 SER B N 1
ATOM 1960 C CA . SER B 1 36 ? 13.280 34.297 41.404 1.00 92.22 36 SER B CA 1
ATOM 1961 C C . SER B 1 36 ? 13.078 33.014 40.560 1.00 85.99 36 SER B C 1
ATOM 1962 O O . SER B 1 36 ? 12.796 33.098 39.367 1.00 74.39 36 SER B O 1
ATOM 1965 N N . ALA B 1 37 ? 13.275 31.847 41.186 1.00 74.92 37 ALA B N 1
ATOM 1966 C CA . ALA B 1 37 ? 13.214 30.533 40.515 1.00 75.81 37 ALA B CA 1
ATOM 1967 C C . ALA B 1 37 ? 11.925 30.257 39.725 1.00 77.64 37 ALA B C 1
ATOM 1968 O O . ALA B 1 37 ? 11.965 29.580 38.684 1.00 82.36 37 ALA B O 1
ATOM 1970 N N . VAL B 1 38 ? 10.797 30.775 40.229 1.00 67.75 38 VAL B N 1
ATOM 1971 C CA . VAL B 1 38 ? 9.472 30.632 39.586 1.00 61.81 38 VAL B CA 1
ATOM 1972 C C . VAL B 1 38 ? 9.502 31.108 38.127 1.00 60.05 38 VAL B C 1
ATOM 1973 O O . VAL B 1 38 ? 8.810 30.539 37.296 1.00 81.79 38 VAL B O 1
ATOM 1977 N N . LEU B 1 39 ? 10.309 32.124 37.814 1.00 51.79 39 LEU B N 1
ATOM 1978 C CA . LEU B 1 39 ? 10.407 32.641 36.440 1.00 72.54 39 LEU B CA 1
ATOM 1979 C C . LEU B 1 39 ? 10.882 31.610 35.375 1.00 85.65 39 LEU B C 1
ATOM 1980 O O . LEU B 1 39 ? 10.815 31.911 34.179 1.00 120.20 39 LEU B O 1
ATOM 1985 N N . SER B 1 40 ? 11.361 30.430 35.797 1.00 64.80 40 SER B N 1
ATOM 1986 C CA . SER B 1 40 ? 11.789 29.368 34.872 1.00 50.86 40 SER B CA 1
ATOM 1987 C C . SER B 1 40 ? 10.981 28.062 35.052 1.00 35.12 40 SER B C 1
ATOM 1988 O O . SER B 1 40 ? 10.799 27.604 36.170 1.00 38.59 40 SER B O 1
ATOM 1991 N N . GLU B 1 41 ? 10.565 27.469 33.940 1.00 34.17 41 GLU B N 1
ATOM 1992 C CA . GLU B 1 41 ? 9.760 26.243 33.971 1.00 39.34 41 GLU B CA 1
ATOM 1993 C C . GLU B 1 41 ? 10.561 25.048 34.529 1.00 32.68 41 GLU B C 1
ATOM 1994 O O . GLU B 1 41 ? 11.789 24.993 34.426 1.00 25.11 41 GLU B O 1
ATOM 2000 N N . PRO B 1 42 ? 9.863 24.045 35.075 1.00 35.72 42 PRO B N 1
ATOM 2001 C CA . PRO B 1 42 ? 10.601 22.886 35.551 1.00 34.92 42 PRO B CA 1
ATOM 2002 C C . PRO B 1 42 ? 11.219 22.041 34.389 1.00 21.77 42 PRO B C 1
ATOM 2003 O O . PRO B 1 42 ? 10.623 21.900 33.361 1.00 31.71 42 PRO B O 1
ATOM 2007 N N . VAL B 1 43 ? 12.417 21.568 34.608 1.00 21.59 43 VAL B N 1
ATOM 2008 C CA . VAL B 1 43 ? 13.100 20.599 33.758 1.00 22.13 43 VAL B CA 1
ATOM 2009 C C . VAL B 1 43 ? 12.488 19.213 33.990 1.00 16.89 43 VAL B C 1
ATOM 2010 O O . VAL B 1 43 ? 12.170 18.903 35.126 1.00 16.84 43 VAL B O 1
ATOM 2014 N N . LEU B 1 44 ? 12.275 18.449 32.907 1.00 15.91 44 LEU B N 1
ATOM 2015 C CA . LEU B 1 44 ? 11.649 17.114 33.018 1.00 13.65 44 LEU B CA 1
ATOM 2016 C C . LEU B 1 44 ? 12.512 16.049 32.429 1.00 14.05 44 LEU B C 1
ATOM 2017 O O . LEU B 1 44 ? 13.118 16.255 31.370 1.00 13.31 44 LEU B O 1
ATOM 2022 N N . PHE B 1 45 ? 12.562 14.873 33.076 1.00 14.93 45 PHE B N 1
ATOM 2023 C CA . PHE B 1 45 ? 13.158 13.699 32.448 1.00 17.23 45 PHE B CA 1
ATOM 2024 C C . PHE B 1 45 ? 12.379 12.454 32.868 1.00 14.90 45 PHE B C 1
ATOM 2025 O O . PHE B 1 45 ? 11.585 12.485 33.781 1.00 15.00 45 PHE B O 1
ATOM 2033 N N . LEU B 1 46 ? 12.629 11.375 32.144 1.00 13.18 46 LEU B N 1
ATOM 2034 C CA . LEU B 1 46 ? 11.900 10.163 32.301 1.00 13.98 46 LEU B CA 1
ATOM 2035 C C . LEU B 1 46 ? 12.717 9.066 32.936 1.00 14.08 46 LEU B C 1
ATOM 2036 O O . LEU B 1 46 ? 13.940 9.013 32.803 1.00 13.99 46 LEU B O 1
ATOM 2041 N N . LYS B 1 47 ? 12.022 8.148 33.611 1.00 12.04 47 LYS B N 1
ATOM 2042 C CA . LYS B 1 47 ? 12.597 6.848 33.974 1.00 11.64 47 LYS B CA 1
ATOM 2043 C C . LYS B 1 47 ? 11.686 5.752 33.406 1.00 14.12 47 LYS B C 1
ATOM 2044 O O . LYS B 1 47 ? 10.482 5.942 33.324 1.00 12.79 47 LYS B O 1
ATOM 2050 N N . PRO B 1 48 ? 12.270 4.622 32.982 1.00 12.13 48 PRO B N 1
ATOM 2051 C CA . PRO B 1 48 ? 11.450 3.491 32.487 1.00 12.93 48 PRO B CA 1
ATOM 2052 C C . PRO B 1 48 ? 10.748 2.846 33.657 1.00 12.82 48 PRO B C 1
ATOM 2053 O O . PRO B 1 48 ? 11.180 2.996 34.801 1.00 12.74 48 PRO B O 1
ATOM 2057 N N . SER B 1 49 ? 9.703 2.067 33.370 1.00 11.03 49 SER B N 1
ATOM 2058 C CA . SER B 1 49 ? 8.960 1.386 34.419 1.00 11.23 49 SER B CA 1
ATOM 2059 C C . SER B 1 49 ? 9.886 0.447 35.241 1.00 10.85 49 SER B C 1
ATOM 2060 O O . SER B 1 49 ? 9.657 0.221 36.448 1.00 11.52 49 SER B O 1
ATOM 2063 N N . THR B 1 50 ? 10.916 -0.076 34.586 1.00 12.05 50 THR B N 1
ATOM 2064 C CA . THR B 1 50 ? 11.871 -0.953 35.283 1.00 11.53 50 THR B CA 1
ATOM 2065 C C . THR B 1 50 ? 12.871 -0.253 36.190 1.00 12.92 50 THR B C 1
ATOM 2066 O O . THR B 1 50 ? 13.686 -0.912 36.847 1.00 16.20 50 THR B O 1
ATOM 2070 N N . ALA B 1 51 ? 12.756 1.064 36.318 1.00 12.86 51 ALA B N 1
ATOM 2071 C CA . ALA B 1 51 ? 13.406 1.797 37.373 1.00 13.72 51 ALA B CA 1
ATOM 2072 C C . ALA B 1 51 ? 12.772 1.504 38.740 1.00 14.09 51 ALA B C 1
ATOM 2073 O O . ALA B 1 51 ? 13.436 1.658 39.768 1.00 14.26 51 ALA B O 1
ATOM 2075 N N . TYR B 1 52 ? 11.496 1.097 38.778 1.00 13.14 52 TYR B N 1
ATOM 2076 C CA . TYR B 1 52 ? 10.871 0.894 40.077 1.00 13.25 52 TYR B CA 1
ATOM 2077 C C . TYR B 1 52 ? 11.578 -0.203 40.877 1.00 14.84 52 TYR B C 1
ATOM 2078 O O . TYR B 1 52 ? 11.885 -1.292 40.331 1.00 14.64 52 TYR B O 1
ATOM 2087 N N . ALA B 1 53 ? 11.847 0.100 42.144 1.00 14.03 53 ALA B N 1
ATOM 2088 C CA . ALA B 1 53 ? 12.369 -0.882 43.100 1.00 15.45 53 ALA B CA 1
ATOM 2089 C C . ALA B 1 53 ? 11.461 -0.777 44.316 1.00 14.03 53 ALA B C 1
ATOM 2090 O O . ALA B 1 53 ? 11.652 0.095 45.148 1.00 15.33 53 ALA B O 1
ATOM 2092 N N . PRO B 1 54 ? 10.444 -1.665 44.393 1.00 16.27 54 PRO B N 1
ATOM 2093 C CA . PRO B 1 54 ? 9.536 -1.583 45.515 1.00 14.97 54 PRO B CA 1
ATOM 2094 C C . PRO B 1 54 ? 10.209 -2.089 46.774 1.00 18.91 54 PRO B C 1
ATOM 2095 O O . PRO B 1 54 ? 11.204 -2.768 46.712 1.00 17.23 54 PRO B O 1
ATOM 2099 N N A GLU B 1 55 ? 9.698 -1.708 47.928 0.50 18.94 55 GLU B N 1
ATOM 2100 N N B GLU B 1 55 ? 9.589 -1.814 47.915 0.50 21.60 55 GLU B N 1
ATOM 2101 C CA A GLU B 1 55 ? 10.332 -2.152 49.156 0.50 20.43 55 GLU B CA 1
ATOM 2102 C CA B GLU B 1 55 ? 10.042 -2.350 49.205 0.50 27.16 55 GLU B CA 1
ATOM 2103 C C A GLU B 1 55 ? 10.425 -3.683 49.180 0.50 20.86 55 GLU B C 1
ATOM 2104 C C B GLU B 1 55 ? 10.408 -3.812 49.105 0.50 24.38 55 GLU B C 1
ATOM 2105 O O A GLU B 1 55 ? 9.507 -4.373 48.762 0.50 21.32 55 GLU B O 1
ATOM 2106 O O B GLU B 1 55 ? 9.668 -4.607 48.507 0.50 25.12 55 GLU B O 1
ATOM 2117 N N . GLY B 1 56 ? 11.571 -4.171 49.633 1.00 23.56 56 GLY B N 1
ATOM 2118 C CA . GLY B 1 56 ? 12.020 -5.551 49.504 1.00 23.87 56 GLY B CA 1
ATOM 2119 C C . GLY B 1 56 ? 13.045 -5.778 48.426 1.00 27.36 56 GLY B C 1
ATOM 2120 O O . GLY B 1 56 ? 13.770 -6.758 48.472 1.00 35.70 56 GLY B O 1
ATOM 2121 N N . SER B 1 57 ? 13.122 -4.887 47.448 1.00 20.68 57 SER B N 1
ATOM 2122 C CA . SER B 1 57 ? 14.053 -4.969 46.348 1.00 20.67 57 SER B CA 1
ATOM 2123 C C . SER B 1 57 ? 15.192 -3.999 46.629 1.00 21.05 57 SER B C 1
ATOM 2124 O O . SER B 1 57 ? 14.973 -2.964 47.230 1.00 19.88 57 SER B O 1
ATOM 2127 N N . PRO B 1 58 ? 16.403 -4.311 46.149 1.00 23.49 58 PRO B N 1
ATOM 2128 C CA . PRO B 1 58 ? 17.550 -3.487 46.481 1.00 25.13 58 PRO B CA 1
ATOM 2129 C C . PRO B 1 58 ? 17.703 -2.258 45.578 1.00 20.93 58 PRO B C 1
ATOM 2130 O O . PRO B 1 58 ? 17.248 -2.282 44.437 1.00 21.86 58 PRO B O 1
ATOM 2134 N N . ILE B 1 59 ? 18.417 -1.250 46.082 1.00 19.43 59 ILE B N 1
ATOM 2135 C CA . ILE B 1 59 ? 19.017 -0.250 45.216 1.00 20.47 59 ILE B CA 1
ATOM 2136 C C . ILE B 1 59 ? 20.158 -0.970 44.518 1.00 23.85 59 ILE B C 1
ATOM 2137 O O . ILE B 1 59 ? 21.008 -1.555 45.181 1.00 27.50 59 ILE B O 1
ATOM 2142 N N . LEU B 1 60 ? 20.159 -0.954 43.188 1.00 20.86 60 LEU B N 1
ATOM 2143 C CA . LEU B 1 60 ? 21.243 -1.555 42.415 1.00 20.36 60 LEU B CA 1
ATOM 2144 C C . LEU B 1 60 ? 22.188 -0.489 41.873 1.00 23.89 60 LEU B C 1
ATOM 2145 O O . LEU B 1 60 ? 21.791 0.426 41.129 1.00 27.36 60 LEU B O 1
ATOM 2150 N N A MET B 1 61 ? 23.456 -0.606 42.237 0.50 23.51 61 MET B N 1
ATOM 2151 N N B MET B 1 61 ? 23.432 -0.549 42.309 0.50 22.23 61 MET B N 1
ATOM 2152 C CA A MET B 1 61 ? 24.464 0.333 41.799 0.50 23.82 61 MET B CA 1
ATOM 2153 C CA B MET B 1 61 ? 24.467 0.333 41.819 0.50 22.82 61 MET B CA 1
ATOM 2154 C C A MET B 1 61 ? 24.876 0.007 40.369 0.50 22.44 61 MET B C 1
ATOM 2155 C C B MET B 1 61 ? 24.751 -0.024 40.356 0.50 22.36 61 MET B C 1
ATOM 2156 O O A MET B 1 61 ? 25.362 -1.086 40.113 0.50 21.69 61 MET B O 1
ATOM 2157 O O B MET B 1 61 ? 24.983 -1.194 40.057 0.50 26.96 61 MET B O 1
ATOM 2166 N N . PRO B 1 62 ? 24.705 0.958 39.438 1.00 21.50 62 PRO B N 1
ATOM 2167 C CA . PRO B 1 62 ? 25.158 0.665 38.070 1.00 22.28 62 PRO B CA 1
ATOM 2168 C C . PRO B 1 62 ? 26.676 0.443 38.041 1.00 23.83 62 PRO B C 1
ATOM 2169 O O . PRO B 1 62 ? 27.427 1.057 38.816 1.00 23.43 62 PRO B O 1
ATOM 2173 N N . ALA B 1 63 ? 27.117 -0.423 37.148 1.00 24.93 63 ALA B N 1
ATOM 2174 C CA . ALA B 1 63 ? 28.511 -0.781 37.053 1.00 29.63 63 ALA B CA 1
ATOM 2175 C C . ALA B 1 63 ? 29.423 0.387 36.649 1.00 27.57 63 ALA B C 1
ATOM 2176 O O . ALA B 1 63 ? 30.614 0.360 36.919 1.00 28.06 63 ALA B O 1
ATOM 2178 N N . TYR B 1 64 ? 28.858 1.409 36.021 1.00 23.39 64 TYR B N 1
ATOM 2179 C CA . TYR B 1 64 ? 29.595 2.498 35.387 1.00 24.01 64 TYR B CA 1
ATOM 2180 C C . TYR B 1 64 ? 29.655 3.806 36.181 1.00 22.46 64 TYR B C 1
ATOM 2181 O O . TYR B 1 64 ? 30.046 4.845 35.653 1.00 22.70 64 TYR B O 1
ATOM 2190 N N . THR B 1 65 ? 29.238 3.787 37.443 1.00 21.25 65 THR B N 1
ATOM 2191 C CA . THR B 1 65 ? 29.314 4.974 38.294 1.00 20.42 65 THR B CA 1
ATOM 2192 C C . THR B 1 65 ? 30.249 4.727 39.473 1.00 18.05 65 THR B C 1
ATOM 2193 O O . THR B 1 65 ? 30.289 3.611 40.007 1.00 20.56 65 THR B O 1
ATOM 2197 N N . ARG B 1 66 ? 30.899 5.801 39.907 1.00 20.83 66 ARG B N 1
ATOM 2198 C CA . ARG B 1 66 ? 31.570 5.867 41.206 1.00 22.78 66 ARG B CA 1
ATOM 2199 C C . ARG B 1 66 ? 30.959 6.926 42.111 1.00 25.04 66 ARG B C 1
ATOM 2200 O O . ARG B 1 66 ? 31.556 7.305 43.133 1.00 25.39 66 ARG B O 1
ATOM 2208 N N . ASN B 1 67 ? 29.757 7.420 41.790 1.00 20.37 67 ASN B N 1
ATOM 2209 C CA . ASN B 1 67 ? 29.159 8.513 42.559 1.00 17.79 67 ASN B CA 1
ATOM 2210 C C . ASN B 1 67 ? 27.623 8.441 42.413 1.00 17.02 67 ASN B C 1
ATOM 2211 O O . ASN B 1 67 ? 27.013 9.283 41.746 1.00 19.81 67 ASN B O 1
ATOM 2216 N N . LEU B 1 68 ? 27.056 7.444 43.079 1.00 17.32 68 LEU B N 1
ATOM 2217 C CA . LEU B 1 68 ? 25.601 7.222 43.089 1.00 16.96 68 LEU B CA 1
ATOM 2218 C C . LEU B 1 68 ? 24.942 8.045 44.214 1.00 16.42 68 LEU B C 1
ATOM 2219 O O . LEU B 1 68 ? 25.268 7.821 45.381 1.00 19.33 68 LEU B O 1
ATOM 2224 N N . HIS B 1 69 ? 24.032 8.974 43.862 1.00 15.47 69 HIS B N 1
ATOM 2225 C CA . HIS B 1 69 ? 23.406 9.848 44.809 1.00 14.71 69 HIS B CA 1
ATOM 2226 C C . HIS B 1 69 ? 21.968 9.447 45.095 1.00 18.64 69 HIS B C 1
ATOM 2227 O O . HIS B 1 69 ? 21.252 9.029 44.202 1.00 15.96 69 HIS B O 1
ATOM 2234 N N . HIS B 1 70 ? 21.553 9.616 46.342 1.00 17.84 70 HIS B N 1
ATOM 2235 C CA . HIS B 1 70 ? 20.098 9.599 46.682 1.00 16.79 70 HIS B CA 1
ATOM 2236 C C . HIS B 1 70 ? 19.517 10.979 46.436 1.00 16.99 70 HIS B C 1
ATOM 2237 O O . HIS B 1 70 ? 20.163 11.975 46.684 1.00 17.09 70 HIS B O 1
ATOM 2244 N N . GLU B 1 71 ? 18.262 11.028 45.968 1.00 14.67 71 GLU B N 1
ATOM 2245 C CA . GLU B 1 71 ? 17.443 12.236 45.967 1.00 15.32 71 GLU B CA 1
ATOM 2246 C C . GLU B 1 71 ? 16.076 11.821 46.510 1.00 16.10 71 GLU B C 1
ATOM 2247 O O . GLU B 1 71 ? 15.315 11.124 45.852 1.00 15.66 71 GLU B O 1
ATOM 2253 N N . LEU B 1 72 ? 15.770 12.265 47.708 1.00 14.86 72 LEU B N 1
ATOM 2254 C CA . LEU B 1 72 ? 14.502 12.013 48.382 1.00 15.13 72 LEU B CA 1
ATOM 2255 C C . LEU B 1 72 ? 13.397 12.845 47.756 1.00 14.56 72 LEU B C 1
ATOM 2256 O O . LEU B 1 72 ? 13.516 14.062 47.705 1.00 13.82 72 LEU B O 1
ATOM 2261 N N . GLU B 1 73 ? 12.304 12.205 47.268 1.00 13.55 73 GLU B N 1
ATOM 2262 C CA . GLU B 1 73 ? 11.243 12.954 46.594 1.00 13.15 73 GLU B CA 1
ATOM 2263 C C . GLU B 1 73 ? 9.845 12.426 46.860 1.00 14.41 73 GLU B C 1
ATOM 2264 O O . GLU B 1 73 ? 9.649 11.228 47.004 1.00 12.55 73 GLU B O 1
ATOM 2270 N N . LEU B 1 74 ? 8.862 13.312 46.898 1.00 14.00 74 LEU B N 1
ATOM 2271 C CA . LEU B 1 74 ? 7.466 12.908 46.917 1.00 13.07 74 LEU B CA 1
ATOM 2272 C C . LEU B 1 74 ? 7.027 12.590 45.491 1.00 13.15 74 LEU B C 1
ATOM 2273 O O . LEU B 1 74 ? 7.183 13.402 44.580 1.00 14.74 74 LEU B O 1
ATOM 2278 N N . GLY B 1 75 ? 6.469 11.407 45.305 1.00 14.61 75 GLY B N 1
ATOM 2279 C CA . GLY B 1 75 ? 5.894 11.035 44.026 1.00 14.17 75 GLY B CA 1
ATOM 2280 C C . GLY B 1 75 ? 4.376 11.164 44.064 1.00 14.21 75 GLY B C 1
ATOM 2281 O O . GLY B 1 75 ? 3.735 10.822 45.059 1.00 14.11 75 GLY B O 1
ATOM 2282 N N . VAL B 1 76 ? 3.832 11.677 42.980 1.00 12.94 76 VAL B N 1
ATOM 2283 C CA . VAL B 1 76 ? 2.401 11.841 42.818 1.00 13.72 76 VAL B CA 1
ATOM 2284 C C . VAL B 1 76 ? 1.882 10.855 41.801 1.00 12.84 76 VAL B C 1
ATOM 2285 O O . VAL B 1 76 ? 2.340 10.874 40.661 1.00 13.10 76 VAL B O 1
ATOM 2289 N N . VAL B 1 77 ? 1.010 9.940 42.249 1.00 11.76 77 VAL B N 1
ATOM 2290 C CA . VAL B 1 77 ? 0.496 8.857 41.415 1.00 12.78 77 VAL B CA 1
ATOM 2291 C C . VAL B 1 77 ? -0.825 9.244 40.794 1.00 13.46 77 VAL B C 1
ATOM 2292 O O . VAL B 1 77 ? -1.768 9.612 41.517 1.00 13.95 77 VAL B O 1
ATOM 2296 N N . MET B 1 78 ? -0.890 9.164 39.481 1.00 11.39 78 MET B N 1
ATOM 2297 C CA . MET B 1 78 ? -2.080 9.562 38.753 1.00 13.35 78 MET B CA 1
ATOM 2298 C C . MET B 1 78 ? -3.152 8.487 38.830 1.00 15.27 78 MET B C 1
ATOM 2299 O O . MET B 1 78 ? -2.867 7.325 38.647 1.00 16.11 78 MET B O 1
ATOM 2304 N N . GLY B 1 79 ? -4.398 8.927 39.039 1.00 14.29 79 GLY B N 1
ATOM 2305 C CA . GLY B 1 79 ? -5.540 8.020 39.176 1.00 14.90 79 GLY B CA 1
ATOM 2306 C C . GLY B 1 79 ? -6.391 7.934 37.924 1.00 16.74 79 GLY B C 1
ATOM 2307 O O . GLY B 1 79 ? -7.229 7.013 37.809 1.00 19.26 79 GLY B O 1
ATOM 2308 N N . LYS B 1 80 ? -6.232 8.864 36.996 1.00 14.78 80 LYS B N 1
ATOM 2309 C CA . LYS B 1 80 ? -6.890 8.777 35.728 1.00 20.00 80 LYS B CA 1
ATOM 2310 C C . LYS B 1 80 ? -6.106 9.514 34.666 1.00 17.64 80 LYS B C 1
ATOM 2311 O O . LYS B 1 80 ? -5.279 10.363 34.959 1.00 17.63 80 LYS B O 1
ATOM 2317 N N . ARG B 1 81 ? -6.364 9.134 33.429 1.00 15.98 81 ARG B N 1
ATOM 2318 C CA . ARG B 1 81 ? -5.656 9.704 32.283 1.00 14.56 81 ARG B CA 1
ATOM 2319 C C . ARG B 1 81 ? -5.744 11.217 32.291 1.00 14.17 81 ARG B C 1
ATOM 2320 O O . ARG B 1 81 ? -6.845 11.777 32.405 1.00 16.91 81 ARG B O 1
ATOM 2328 N N . CYS B 1 82 ? -4.591 11.867 32.123 1.00 15.97 82 CYS B N 1
ATOM 2329 C CA . CYS B 1 82 ? -4.458 13.309 32.365 1.00 15.55 82 CYS B CA 1
ATOM 2330 C C . CYS B 1 82 ? -3.743 13.952 31.165 1.00 15.87 82 CYS B C 1
ATOM 2331 O O . CYS B 1 82 ? -2.529 13.842 31.033 1.00 14.89 82 CYS B O 1
ATOM 2334 N N . ARG B 1 83 ? -4.532 14.617 30.307 1.00 14.43 83 ARG B N 1
ATOM 2335 C CA . ARG B 1 83 ? -4.042 15.217 29.093 1.00 15.03 83 ARG B CA 1
ATOM 2336 C C . ARG B 1 83 ? -4.271 16.729 29.078 1.00 16.92 83 ARG B C 1
ATOM 2337 O O . ARG B 1 83 ? -5.453 17.164 29.046 1.00 16.72 83 ARG B O 1
ATOM 2345 N N . ALA B 1 84 ? -3.180 17.479 29.165 1.00 16.28 84 ALA B N 1
ATOM 2346 C CA . ALA B 1 84 ? -3.181 18.945 29.010 1.00 16.89 84 ALA B CA 1
ATOM 2347 C C . ALA B 1 84 ? -4.216 19.621 29.866 1.00 17.69 84 ALA B C 1
ATOM 2348 O O . ALA B 1 84 ? -5.075 20.363 29.366 1.00 22.32 84 ALA B O 1
ATOM 2350 N N . VAL B 1 85 ? -4.194 19.301 31.137 1.00 16.00 85 VAL B N 1
ATOM 2351 C CA . VAL B 1 85 ? -5.191 19.795 32.083 1.00 17.41 85 VAL B CA 1
ATOM 2352 C C . VAL B 1 85 ? -4.757 21.137 32.695 1.00 17.76 85 VAL B C 1
ATOM 2353 O O . VAL B 1 85 ? -3.558 21.410 32.865 1.00 16.99 85 VAL B O 1
ATOM 2357 N N . PRO B 1 86 ? -5.743 22.009 33.012 1.00 16.59 86 PRO B N 1
ATOM 2358 C CA . PRO B 1 86 ? -5.389 23.216 33.733 1.00 15.22 86 PRO B CA 1
ATOM 2359 C C . PRO B 1 86 ? -4.973 22.915 35.166 1.00 14.66 86 PRO B C 1
ATOM 2360 O O . PRO B 1 86 ? -5.424 21.967 35.779 1.00 16.86 86 PRO B O 1
ATOM 2364 N N . GLU B 1 87 ? -4.088 23.762 35.713 1.00 14.64 87 GLU B N 1
ATOM 2365 C CA . GLU B 1 87 ? -3.716 23.708 37.090 1.00 14.01 87 GLU B CA 1
ATOM 2366 C C . GLU B 1 87 ? -4.875 23.507 38.026 1.00 14.37 87 GLU B C 1
ATOM 2367 O O . GLU B 1 87 ? -4.830 22.706 38.959 1.00 17.12 87 GLU B O 1
ATOM 2373 N N . ALA B 1 88 ? -5.959 24.237 37.788 1.00 15.39 88 ALA B N 1
ATOM 2374 C CA . ALA B 1 88 ? -7.113 24.178 38.677 1.00 17.14 88 ALA B CA 1
ATOM 2375 C C . ALA B 1 88 ? -7.879 22.851 38.695 1.00 15.97 88 ALA B C 1
ATOM 2376 O O . ALA B 1 88 ? -8.616 22.607 39.624 1.00 21.63 88 ALA B O 1
ATOM 2378 N N . ALA B 1 89 ? -7.681 22.002 37.705 1.00 18.21 89 ALA B N 1
ATOM 2379 C CA . ALA B 1 89 ? -8.334 20.704 37.623 1.00 19.82 89 ALA B CA 1
ATOM 2380 C C . ALA B 1 89 ? -7.356 19.567 37.992 1.00 17.10 89 ALA B C 1
ATOM 2381 O O . ALA B 1 89 ? -7.816 18.452 38.183 1.00 17.42 89 ALA B O 1
ATOM 2383 N N . ALA B 1 90 ? -6.071 19.888 38.143 1.00 14.67 90 ALA B N 1
ATOM 2384 C CA . ALA B 1 90 ? -5.023 18.835 38.242 1.00 14.10 90 ALA B CA 1
ATOM 2385 C C . ALA B 1 90 ? -5.221 17.868 39.371 1.00 16.25 90 ALA B C 1
ATOM 2386 O O . ALA B 1 90 ? -5.003 16.646 39.194 1.00 15.56 90 ALA B O 1
ATOM 2388 N N . MET B 1 91 ? -5.652 18.345 40.539 1.00 15.84 91 MET B N 1
ATOM 2389 C CA . MET B 1 91 ? -5.769 17.460 41.704 1.00 18.34 91 MET B CA 1
ATOM 2390 C C . MET B 1 91 ? -6.827 16.392 41.510 1.00 20.03 91 MET B C 1
ATOM 2391 O O . MET B 1 91 ? -6.751 15.336 42.129 1.00 19.08 91 MET B O 1
ATOM 2396 N N . ASP B 1 92 ? -7.792 16.655 40.639 1.00 15.94 92 ASP B N 1
ATOM 2397 C CA . ASP B 1 92 ? -8.832 15.659 40.330 1.00 18.16 92 ASP B CA 1
ATOM 2398 C C . ASP B 1 92 ? -8.275 14.428 39.671 1.00 18.59 92 ASP B C 1
ATOM 2399 O O . ASP B 1 92 ? -8.940 13.403 39.636 1.00 21.49 92 ASP B O 1
ATOM 2404 N N . TYR B 1 93 ? -7.104 14.515 39.072 1.00 14.93 93 TYR B N 1
ATOM 2405 C CA . TYR B 1 93 ? -6.480 13.380 38.374 1.00 13.98 93 TYR B CA 1
ATOM 2406 C C . TYR B 1 93 ? -5.546 12.578 39.265 1.00 15.84 93 TYR B C 1
ATOM 2407 O O . TYR B 1 93 ? -5.004 11.562 38.787 1.00 16.66 93 TYR B O 1
ATOM 2416 N N . VAL B 1 94 ? -5.327 13.008 40.505 1.00 16.09 94 VAL B N 1
ATOM 2417 C CA . VAL B 1 94 ? -4.399 12.361 41.417 1.00 14.11 94 VAL B CA 1
ATOM 2418 C C . VAL B 1 94 ? -5.068 11.213 42.132 1.00 15.55 94 VAL B C 1
ATOM 2419 O O . VAL B 1 94 ? -6.171 11.388 42.664 1.00 17.22 94 VAL B O 1
ATOM 2423 N N . GLY B 1 95 ? -4.410 10.047 42.152 1.00 13.39 95 GLY B N 1
ATOM 2424 C CA . GLY B 1 95 ? -4.869 8.918 42.929 1.00 14.23 95 GLY B CA 1
ATOM 2425 C C . GLY B 1 95 ? -4.300 8.862 44.347 1.00 14.05 95 GLY B C 1
ATOM 2426 O O . GLY B 1 95 ? -4.974 8.453 45.303 1.00 16.32 95 GLY B O 1
ATOM 2427 N N . GLY B 1 96 ? -3.036 9.257 44.477 1.00 14.41 96 GLY B N 1
ATOM 2428 C CA . GLY B 1 96 ? -2.349 9.213 45.747 1.00 14.04 96 GLY B CA 1
ATOM 2429 C C . GLY B 1 96 ? -0.884 9.495 45.557 1.00 16.23 96 GLY B C 1
ATOM 2430 O O . GLY B 1 96 ? -0.487 10.176 44.605 1.00 14.09 96 GLY B O 1
ATOM 2431 N N . TYR B 1 97 ? -0.092 8.978 46.485 1.00 14.37 97 TYR B N 1
ATOM 2432 C CA . TYR B 1 97 ? 1.308 9.385 46.620 1.00 14.61 97 TYR B CA 1
ATOM 2433 C C . TYR B 1 97 ? 2.195 8.220 46.959 1.00 14.87 97 TYR B C 1
ATOM 2434 O O . TYR B 1 97 ? 1.737 7.201 47.490 1.00 15.41 97 TYR B O 1
ATOM 2443 N N . ALA B 1 98 ? 3.495 8.379 46.700 1.00 13.80 98 ALA B N 1
ATOM 2444 C CA . ALA B 1 98 ? 4.485 7.425 47.197 1.00 13.92 98 ALA B CA 1
ATOM 2445 C C . ALA B 1 98 ? 5.780 8.137 47.405 1.00 14.94 98 ALA B C 1
ATOM 2446 O O . ALA B 1 98 ? 6.080 9.069 46.671 1.00 15.99 98 ALA B O 1
ATOM 2448 N N . LEU B 1 99 ? 6.545 7.723 48.403 1.00 12.30 99 LEU B N 1
ATOM 2449 C CA . LEU B 1 99 ? 7.851 8.309 48.639 1.00 13.23 99 LEU B CA 1
ATOM 2450 C C . LEU B 1 99 ? 8.848 7.587 47.726 1.00 12.38 99 LEU B C 1
ATOM 2451 O O . LEU B 1 99 ? 8.838 6.348 47.654 1.00 14.55 99 LEU B O 1
ATOM 2456 N N . CYS B 1 100 ? 9.656 8.339 47.000 1.00 13.53 100 CYS B N 1
ATOM 2457 C CA . CYS B 1 100 ? 10.598 7.769 46.041 1.00 14.75 100 CYS B CA 1
ATOM 2458 C C . CYS B 1 100 ? 12.001 8.278 46.281 1.00 13.75 100 CYS B C 1
ATOM 2459 O O . CYS B 1 100 ? 12.184 9.331 46.885 1.00 15.66 100 CYS B O 1
ATOM 2462 N N . LEU B 1 101 ? 12.982 7.558 45.762 1.00 13.08 101 LEU B N 1
ATOM 2463 C CA . LEU B 1 101 ? 14.328 8.054 45.598 1.00 13.73 101 LEU B CA 1
ATOM 2464 C C . LEU B 1 101 ? 14.620 8.159 44.092 1.00 15.65 101 LEU B C 1
ATOM 2465 O O . LEU B 1 101 ? 14.466 7.178 43.356 1.00 16.80 101 LEU B O 1
ATOM 2470 N N . ASP B 1 102 ? 15.020 9.341 43.655 1.00 13.22 102 ASP B N 1
ATOM 2471 C CA . ASP B 1 102 ? 15.523 9.567 42.307 1.00 12.95 102 ASP B CA 1
ATOM 2472 C C . ASP B 1 102 ? 17.018 9.280 42.334 1.00 12.94 102 ASP B C 1
ATOM 2473 O O . ASP B 1 102 ? 17.850 10.226 42.446 1.00 16.33 102 ASP B O 1
ATOM 2478 N N . MET B 1 103 ? 17.372 8.008 42.225 1.00 12.89 103 MET B N 1
ATOM 2479 C CA . MET B 1 103 ? 18.762 7.589 42.300 1.00 14.05 103 MET B CA 1
ATOM 2480 C C . MET B 1 103 ? 19.457 8.095 41.039 1.00 14.96 103 MET B C 1
ATOM 2481 O O . MET B 1 103 ? 18.895 8.051 39.939 1.00 13.76 103 MET B O 1
ATOM 2486 N N . THR B 1 104 ? 20.637 8.664 41.233 1.00 14.09 104 THR B N 1
ATOM 2487 C CA . THR B 1 104 ? 21.297 9.464 40.222 1.00 15.91 104 THR B CA 1
ATOM 2488 C C . THR B 1 104 ? 22.780 9.105 40.159 1.00 17.14 104 THR B C 1
ATOM 2489 O O . THR B 1 104 ? 23.471 9.167 41.170 1.00 16.38 104 THR B O 1
ATOM 2493 N N . ALA B 1 105 ? 23.268 8.734 38.981 1.00 14.75 105 ALA B N 1
ATOM 2494 C CA . ALA B 1 105 ? 24.731 8.548 38.786 1.00 17.30 105 ALA B CA 1
ATOM 2495 C C . ALA B 1 105 ? 25.260 9.950 38.488 1.00 17.70 105 ALA B C 1
ATOM 2496 O O . ALA B 1 105 ? 25.157 10.465 37.362 1.00 16.37 105 ALA B O 1
ATOM 2498 N N . ARG B 1 106 ? 25.759 10.628 39.532 1.00 17.27 106 ARG B N 1
ATOM 2499 C CA . ARG B 1 106 ? 26.035 12.060 39.441 1.00 16.60 106 ARG B CA 1
ATOM 2500 C C . ARG B 1 106 ? 27.241 12.358 38.556 1.00 17.76 106 ARG B C 1
ATOM 2501 O O . ARG B 1 106 ? 27.247 13.355 37.859 1.00 17.63 106 ARG B O 1
ATOM 2509 N N . ASP B 1 107 ? 28.231 11.489 38.601 1.00 18.65 107 ASP B N 1
ATOM 2510 C CA . ASP B 1 107 ? 29.403 11.605 37.700 1.00 21.20 107 ASP B CA 1
ATOM 2511 C C . ASP B 1 107 ? 28.992 11.530 36.230 1.00 20.23 107 ASP B C 1
ATOM 2512 O O . ASP B 1 107 ? 29.364 12.368 35.414 1.00 18.90 107 ASP B O 1
ATOM 2517 N N . VAL B 1 108 ? 28.137 10.564 35.926 1.00 18.02 108 VAL B N 1
ATOM 2518 C CA . VAL B 1 108 ? 27.572 10.420 34.569 1.00 18.72 108 VAL B CA 1
ATOM 2519 C C . VAL B 1 108 ? 26.740 11.631 34.199 1.00 17.98 108 VAL B C 1
ATOM 2520 O O . VAL B 1 108 ? 26.821 12.128 33.083 1.00 18.55 108 VAL B O 1
ATOM 2524 N N . GLN B 1 109 ? 25.914 12.118 35.129 1.00 16.71 109 GLN B N 1
ATOM 2525 C CA . GLN B 1 109 ? 25.091 13.303 34.883 1.00 16.53 109 GLN B CA 1
ATOM 2526 C C . GLN B 1 109 ? 25.933 14.512 34.505 1.00 17.64 109 GLN B C 1
ATOM 2527 O O . GLN B 1 109 ? 25.588 15.255 33.569 1.00 17.54 109 GLN B O 1
ATOM 2533 N N . ASP B 1 110 ? 27.036 14.706 35.216 1.00 18.59 110 ASP B N 1
ATOM 2534 C CA . ASP B 1 110 ? 27.950 15.802 34.892 1.00 18.10 110 ASP B CA 1
ATOM 2535 C C . ASP B 1 110 ? 28.459 15.673 33.442 1.00 16.25 110 ASP B C 1
ATOM 2536 O O . ASP B 1 110 ? 28.524 16.671 32.747 1.00 20.25 110 ASP B O 1
ATOM 2541 N N . GLU B 1 111 ? 28.817 14.460 33.026 1.00 17.77 111 GLU B N 1
ATOM 2542 C CA . GLU B 1 111 ? 29.265 14.205 31.657 1.00 19.19 111 GLU B CA 1
ATOM 2543 C C . GLU B 1 111 ? 28.168 14.440 30.648 1.00 23.54 111 GLU B C 1
ATOM 2544 O O . GLU B 1 111 ? 28.397 15.046 29.595 1.00 19.88 111 GLU B O 1
ATOM 2550 N N . CYS B 1 112 ? 26.953 13.992 30.956 1.00 18.65 112 CYS B N 1
ATOM 2551 C CA . CYS B 1 112 ? 25.839 14.237 30.052 1.00 19.37 112 CYS B CA 1
ATOM 2552 C C . CYS B 1 112 ? 25.586 15.722 29.811 1.00 21.59 112 CYS B C 1
ATOM 2553 O O . CYS B 1 112 ? 25.337 16.141 28.668 1.00 20.96 112 CYS B O 1
ATOM 2556 N N . LYS B 1 113 ? 25.600 16.503 30.887 1.00 20.13 113 LYS B N 1
ATOM 2557 C CA . LYS B 1 113 ? 25.382 17.925 30.833 1.00 21.40 113 LYS B CA 1
ATOM 2558 C C . LYS B 1 113 ? 26.469 18.620 29.991 1.00 23.16 113 LYS B C 1
ATOM 2559 O O . LYS B 1 113 ? 26.170 19.447 29.127 1.00 25.96 113 LYS B O 1
ATOM 2565 N N . LYS B 1 114 ? 27.710 18.243 30.261 1.00 20.62 114 LYS B N 1
ATOM 2566 C CA . LYS B 1 114 ? 28.881 18.825 29.570 1.00 20.15 114 LYS B CA 1
ATOM 2567 C C . LYS B 1 114 ? 28.845 18.547 28.072 1.00 24.91 114 LYS B C 1
ATOM 2568 O O . LYS B 1 114 ? 29.158 19.438 27.283 1.00 23.76 114 LYS B O 1
ATOM 2574 N N . LYS B 1 115 ? 28.441 17.331 27.685 1.00 23.28 115 LYS B N 1
ATOM 2575 C CA . LYS B 1 115 ? 28.457 16.911 26.289 1.00 23.51 115 LYS B CA 1
ATOM 2576 C C . LYS B 1 115 ? 27.120 17.105 25.568 1.00 24.45 115 LYS B C 1
ATOM 2577 O O . LYS B 1 115 ? 27.042 16.842 24.372 1.00 23.85 115 LYS B O 1
ATOM 2583 N N . GLY B 1 116 ? 26.091 17.548 26.279 1.00 19.96 116 GLY B N 1
ATOM 2584 C CA . GLY B 1 116 ? 24.773 17.784 25.674 1.00 20.22 116 GLY B CA 1
ATOM 2585 C C . GLY B 1 116 ? 24.101 16.472 25.287 1.00 19.71 116 GLY B C 1
ATOM 2586 O O . GLY B 1 116 ? 23.406 16.406 24.279 1.00 25.15 116 GLY B O 1
ATOM 2587 N N . LEU B 1 117 ? 24.270 15.461 26.125 1.00 19.25 117 LEU B N 1
ATOM 2588 C CA . LEU B 1 117 ? 23.710 14.119 25.874 1.00 19.87 117 LEU B CA 1
ATOM 2589 C C . LEU B 1 117 ? 22.440 13.954 26.687 1.00 16.58 117 LEU B C 1
ATOM 2590 O O . LEU B 1 117 ? 22.207 14.670 27.654 1.00 15.97 117 LEU B O 1
ATOM 2595 N N . PRO B 1 118 ? 21.584 12.998 26.278 1.00 16.54 118 PRO B N 1
ATOM 2596 C CA . PRO B 1 118 ? 20.463 12.705 27.169 1.00 14.98 118 PRO B CA 1
ATOM 2597 C C . PRO B 1 118 ? 20.939 12.273 28.542 1.00 16.69 118 PRO B C 1
ATOM 2598 O O . PRO B 1 118 ? 22.042 11.756 28.664 1.00 15.95 118 PR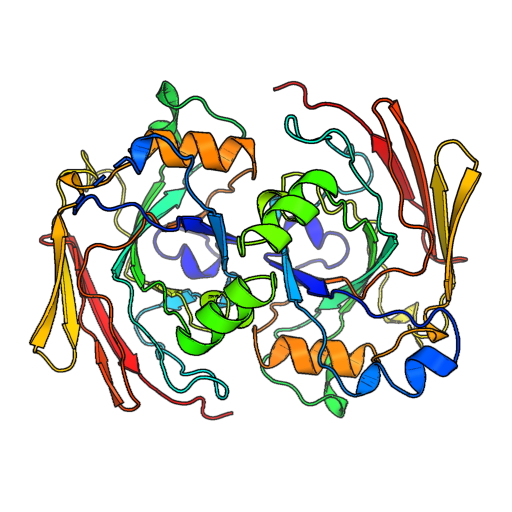O B O 1
ATOM 2602 N N . TRP B 1 119 ? 20.061 12.394 29.543 1.00 16.33 119 TRP B N 1
ATOM 2603 C CA . TRP B 1 119 ? 20.405 12.037 30.911 1.00 15.21 119 TRP B CA 1
ATOM 2604 C C . TRP B 1 119 ? 20.153 10.580 31.266 1.00 17.71 119 TRP B C 1
ATOM 2605 O O . TRP B 1 119 ? 20.305 10.183 32.432 1.00 16.06 119 TRP B O 1
ATOM 2616 N N . THR B 1 120 ? 19.818 9.773 30.267 1.00 15.31 120 THR B N 1
ATOM 2617 C CA . THR B 1 120 ? 19.397 8.394 30.479 1.00 14.14 120 THR B CA 1
ATOM 2618 C C . THR B 1 120 ? 20.319 7.553 31.342 1.00 16.62 120 THR B C 1
ATOM 2619 O O . THR B 1 120 ? 19.863 6.915 32.285 1.00 15.77 120 THR B O 1
ATOM 2623 N N . LEU B 1 121 ? 21.619 7.527 31.038 1.00 15.14 121 LEU B N 1
ATOM 2624 C CA . LEU B 1 121 ? 22.495 6.661 31.835 1.00 15.50 121 LEU B CA 1
ATOM 2625 C C . LEU B 1 121 ? 22.660 7.229 33.250 1.00 14.71 121 LEU B C 1
ATOM 2626 O O . LEU B 1 121 ? 23.002 6.476 34.170 1.00 17.71 121 LEU B O 1
ATOM 2631 N N . ALA B 1 122 ? 22.430 8.520 33.423 1.00 15.33 122 ALA B N 1
ATOM 2632 C CA . ALA B 1 122 ? 22.546 9.132 34.746 1.00 14.88 122 ALA B CA 1
ATOM 2633 C C . ALA B 1 122 ? 21.317 8.929 35.605 1.00 16.28 122 ALA B C 1
ATOM 2634 O O . ALA B 1 122 ? 21.409 8.900 36.826 1.00 16.65 122 ALA B O 1
ATOM 2636 N N . LYS B 1 123 ? 20.144 8.817 34.974 1.00 15.46 123 LYS B N 1
ATOM 2637 C CA . LYS B 1 123 ? 18.878 8.944 35.722 1.00 15.54 123 LYS B CA 1
ATOM 2638 C C . LYS B 1 123 ? 17.913 7.813 35.539 1.00 18.87 123 LYS B C 1
ATOM 2639 O O . LYS B 1 123 ? 16.961 7.713 36.331 1.00 19.07 123 LYS B O 1
ATOM 2645 N N . SER B 1 124 ? 18.127 6.954 34.547 1.00 16.09 124 SER B N 1
ATOM 2646 C CA . SER B 1 124 ? 17.014 6.145 34.034 1.00 20.07 124 SER B CA 1
ATOM 2647 C C . SER B 1 124 ? 17.322 4.669 33.997 1.00 17.15 124 SER B C 1
ATOM 2648 O O . SER B 1 124 ? 16.646 3.912 33.286 1.00 24.78 124 SER B O 1
ATOM 2651 N N . PHE B 1 125 ? 18.312 4.229 34.767 1.00 18.74 125 PHE B N 1
ATOM 2652 C CA . PHE B 1 125 ? 18.769 2.865 34.839 1.00 17.60 125 PHE B CA 1
ATOM 2653 C C . PHE B 1 125 ? 17.863 1.968 35.704 1.00 18.38 125 PHE B C 1
ATOM 2654 O O . PHE B 1 125 ? 17.015 2.420 36.485 1.00 17.23 125 PHE B O 1
ATOM 2662 N N . THR B 1 126 ? 18.016 0.671 35.528 1.00 16.41 126 THR B N 1
ATOM 2663 C CA . THR B 1 126 ? 17.313 -0.342 36.320 1.00 18.81 126 THR B CA 1
ATOM 2664 C C . THR B 1 126 ? 17.427 -0.078 37.821 1.00 18.83 126 THR B C 1
ATOM 2665 O O . THR B 1 126 ? 18.525 0.187 38.342 1.00 18.56 126 THR B O 1
ATOM 2669 N N . ALA B 1 127 ? 16.282 -0.080 38.519 1.00 16.42 127 ALA B N 1
ATOM 2670 C CA . ALA B 1 127 ? 16.216 0.169 39.967 1.00 15.85 127 ALA B CA 1
ATOM 2671 C C . ALA B 1 127 ? 16.606 1.594 40.393 1.00 18.59 127 ALA B C 1
ATOM 2672 O O . ALA B 1 127 ? 16.941 1.844 41.540 1.00 18.15 127 ALA B O 1
ATOM 2674 N N . SER B 1 128 ? 16.524 2.554 39.479 1.00 15.08 128 SER B N 1
ATOM 2675 C CA . SER B 1 128 ? 16.810 3.971 39.824 1.00 16.29 128 SER B CA 1
ATOM 2676 C C . SER B 1 128 ? 15.637 4.709 40.471 1.00 14.92 128 SER B C 1
ATOM 2677 O O . SER B 1 128 ? 15.752 5.900 40.703 1.00 14.67 128 SER B O 1
ATOM 2680 N N . CYS B 1 129 ? 14.516 4.028 40.713 1.00 15.77 129 CYS B N 1
ATOM 2681 C CA . CYS B 1 129 ? 13.339 4.587 41.436 1.00 15.27 129 CYS B CA 1
ATOM 2682 C C . CYS B 1 129 ? 12.807 3.646 42.572 1.00 14.75 129 CYS B C 1
ATOM 2683 O O . CYS B 1 129 ? 11.712 3.079 42.498 1.00 12.79 129 CYS B O 1
ATOM 2686 N N . PRO B 1 130 ? 13.583 3.511 43.644 1.00 13.49 130 PRO B N 1
ATOM 2687 C CA . PRO B 1 130 ? 13.049 2.956 44.888 1.00 13.50 130 PRO B CA 1
ATOM 2688 C C . PRO B 1 130 ? 11.753 3.653 45.254 1.00 15.46 130 PRO B C 1
ATOM 2689 O O . PRO B 1 130 ? 11.652 4.884 45.140 1.00 14.50 130 PRO B O 1
ATOM 2693 N N . VAL B 1 131 ? 10.754 2.878 45.648 1.00 13.45 131 VAL B N 1
ATOM 2694 C CA . VAL B 1 131 ? 9.400 3.394 45.851 1.00 11.97 131 VAL B CA 1
ATOM 2695 C C . VAL B 1 131 ? 8.744 2.761 47.074 1.00 14.40 131 VAL B C 1
ATOM 2696 O O . VAL B 1 131 ? 8.808 1.553 47.293 1.00 15.93 131 VAL B O 1
ATOM 2700 N N . SER B 1 132 ? 8.083 3.602 47.851 1.00 12.87 132 SER B N 1
ATOM 2701 C CA . SER B 1 132 ? 7.371 3.168 49.047 1.00 13.55 132 SER B CA 1
ATOM 2702 C C . SER B 1 132 ? 6.059 2.508 48.700 1.00 14.69 132 SER B C 1
ATOM 2703 O O . SER B 1 132 ? 5.594 2.503 47.553 1.00 13.92 132 SER B O 1
ATOM 2706 N N . ALA B 1 133 ? 5.393 2.043 49.739 1.00 16.26 133 ALA B N 1
ATOM 2707 C CA . ALA B 1 133 ? 3.972 1.722 49.632 1.00 14.46 133 ALA B CA 1
ATOM 2708 C C . ALA B 1 133 ? 3.171 2.946 49.168 1.00 14.46 133 ALA B C 1
ATOM 2709 O O . ALA B 1 133 ? 3.553 4.100 49.428 1.00 16.02 133 ALA B O 1
ATOM 2711 N N . PHE B 1 134 ? 2.078 2.653 48.465 1.00 15.24 134 PHE B N 1
ATOM 2712 C CA . PHE B 1 134 ? 1.129 3.659 48.033 1.00 14.32 134 PHE B CA 1
ATOM 2713 C C . PHE B 1 134 ? 0.353 4.255 49.209 1.00 16.77 134 PHE B C 1
ATOM 2714 O O . PHE B 1 134 ? -0.118 3.518 50.123 1.00 17.37 134 PHE B O 1
ATOM 2722 N N . VAL B 1 135 ? 0.216 5.568 49.185 1.00 15.17 135 VAL B N 1
ATOM 2723 C CA . VAL B 1 135 ? -0.608 6.296 50.132 1.00 15.77 135 VAL B CA 1
ATOM 2724 C C . VAL B 1 135 ? -1.798 6.914 49.417 1.00 14.03 135 VAL B C 1
ATOM 2725 O O . VAL B 1 135 ? -1.619 7.804 48.596 1.00 16.20 135 VAL B O 1
ATOM 2729 N N . PRO B 1 136 ? -3.028 6.478 49.747 1.00 16.18 136 PRO B N 1
ATOM 2730 C CA . PRO B 1 136 ? -4.184 7.067 49.070 1.00 16.55 136 PRO B CA 1
ATOM 2731 C C . PRO B 1 136 ? -4.329 8.556 49.350 1.00 16.33 136 PRO B C 1
ATOM 2732 O O . PRO B 1 136 ? -4.011 9.005 50.443 1.00 18.84 136 PRO B O 1
ATOM 2736 N N . LYS B 1 137 ? -4.830 9.302 48.361 1.00 16.55 137 LYS B N 1
ATOM 2737 C CA . LYS B 1 137 ? -4.916 10.733 48.479 1.00 17.47 137 LYS B CA 1
ATOM 2738 C C . LYS B 1 137 ? -5.760 11.182 49.667 1.00 20.61 137 LYS B C 1
ATOM 2739 O O . LYS B 1 137 ? -5.495 12.215 50.239 1.00 19.63 137 LYS B O 1
ATOM 2745 N N . GLU B 1 138 ? -6.717 10.354 50.048 1.00 22.52 138 GLU B N 1
ATOM 2746 C CA . GLU B 1 138 ? -7.574 10.598 51.229 1.00 28.20 138 GLU B CA 1
ATOM 2747 C C . GLU B 1 138 ? -6.750 10.858 52.499 1.00 23.76 138 GLU B C 1
ATOM 2748 O O . GLU B 1 138 ? -7.129 11.664 53.337 1.00 27.29 138 GLU B O 1
ATOM 2754 N N . LYS B 1 139 ? -5.596 10.207 52.614 1.00 20.87 139 LYS B N 1
ATOM 2755 C CA . LYS B 1 139 ? -4.731 10.369 53.778 1.00 27.01 139 LYS B CA 1
ATOM 2756 C C . LYS B 1 139 ? -3.863 11.613 53.761 1.00 24.90 139 LYS B C 1
ATOM 2757 O O . LYS B 1 139 ? -3.258 11.943 54.786 1.00 24.38 139 LYS B O 1
ATOM 2763 N N . ILE B 1 140 ? -3.780 12.278 52.611 1.00 20.98 140 ILE B N 1
ATOM 2764 C CA . ILE B 1 140 ? -2.940 13.465 52.384 1.00 21.15 140 ILE B CA 1
ATOM 2765 C C . ILE B 1 140 ? -3.821 14.558 51.780 1.00 25.14 140 ILE B C 1
ATOM 2766 O O . ILE B 1 140 ? -3.800 14.775 50.562 1.00 31.18 140 ILE B O 1
ATOM 2771 N N . PRO B 1 141 ? -4.608 15.242 52.635 1.00 27.55 141 PRO B N 1
ATOM 2772 C CA . PRO B 1 141 ? -5.471 16.311 52.136 1.00 33.06 141 PRO B CA 1
ATOM 2773 C C . PRO B 1 141 ? -4.681 17.514 51.610 1.00 32.12 141 PRO B C 1
ATOM 2774 O O . PRO B 1 141 ? -5.172 18.193 50.697 1.00 29.38 141 PRO B O 1
ATOM 2778 N N . ASP B 1 142 ? -3.463 17.727 52.133 1.00 25.34 142 ASP B N 1
ATOM 2779 C CA . ASP B 1 142 ? -2.590 18.785 51.651 1.00 27.13 142 ASP B CA 1
ATOM 2780 C C . ASP B 1 142 ? -1.166 18.259 51.470 1.00 20.17 142 ASP B C 1
ATOM 2781 O O . ASP B 1 142 ? -0.366 18.180 52.440 1.00 20.11 142 ASP B O 1
ATOM 2786 N N . PRO B 1 143 ? -0.820 17.931 50.203 1.00 21.09 143 PRO B N 1
ATOM 2787 C CA . PRO B 1 143 ? 0.534 17.423 49.991 1.00 21.13 143 PRO B CA 1
ATOM 2788 C C . PRO B 1 143 ? 1.649 18.455 50.135 1.00 19.54 143 PRO B C 1
ATOM 2789 O O . PRO B 1 143 ? 2.784 18.057 50.104 1.00 18.52 143 PRO B O 1
ATOM 2793 N N A HIS B 1 144 ? 1.309 19.738 50.326 0.55 18.53 144 HIS B N 1
ATOM 2794 N N B HIS B 1 144 ? 1.308 19.745 50.284 0.45 19.16 144 HIS B N 1
ATOM 2795 C CA A HIS B 1 144 ? 2.290 20.796 50.570 0.55 17.77 144 HIS B CA 1
ATOM 2796 C CA B HIS B 1 144 ? 2.304 20.770 50.598 0.45 18.72 144 HIS B CA 1
ATOM 2797 C C A HIS B 1 144 ? 2.511 21.030 52.077 0.55 20.41 144 HIS B C 1
ATOM 2798 C C B HIS B 1 144 ? 2.496 21.044 52.074 0.45 20.10 144 HIS B C 1
ATOM 2799 O O A HIS B 1 144 ? 3.098 22.039 52.441 0.55 21.81 144 HIS B O 1
ATOM 2800 O O B HIS B 1 144 ? 3.030 22.110 52.403 0.45 18.78 144 HIS B O 1
ATOM 2813 N N . LYS B 1 145 ? 2.063 20.110 52.923 1.00 19.37 145 LYS B N 1
ATOM 2814 C CA . LYS B 1 145 ? 2.320 20.179 54.381 1.00 22.62 145 LYS B CA 1
ATOM 2815 C C . LYS B 1 145 ? 2.867 18.859 54.885 1.00 25.46 145 LYS B C 1
ATOM 2816 O O . LYS B 1 145 ? 2.465 18.350 55.924 1.00 28.45 145 LYS B O 1
ATOM 2822 N N . LEU B 1 146 ? 3.826 18.318 54.149 1.00 18.60 146 LEU B N 1
ATOM 2823 C CA . LEU B 1 146 ? 4.468 17.063 54.519 1.00 18.57 146 LEU B CA 1
ATOM 2824 C C . LEU B 1 146 ? 5.912 17.277 54.887 1.00 20.00 146 LEU B C 1
ATOM 2825 O O . LEU B 1 146 ? 6.551 18.235 54.422 1.00 21.34 146 LEU B O 1
ATOM 2830 N N . LYS B 1 147 ? 6.410 16.382 55.738 1.00 20.26 147 LYS B N 1
ATOM 2831 C CA . LYS B 1 147 ? 7.825 16.417 56.147 1.00 20.66 147 LYS B CA 1
ATOM 2832 C C . LYS B 1 147 ? 8.469 15.115 55.706 1.00 17.94 147 LYS B C 1
ATOM 2833 O O . LYS B 1 147 ? 8.021 14.036 56.060 1.00 19.14 147 LYS B O 1
ATOM 2839 N N . LEU B 1 148 ? 9.511 15.232 54.895 1.00 18.84 148 LEU B N 1
ATOM 2840 C CA . LEU B 1 148 ? 10.213 14.066 54.326 1.00 17.29 148 LEU B CA 1
ATOM 2841 C C . LEU B 1 148 ? 11.582 13.966 54.995 1.00 16.98 148 LEU B C 1
ATOM 2842 O O . LEU B 1 148 ? 12.196 14.979 55.254 1.00 21.22 148 LEU B O 1
ATOM 2847 N N . TRP B 1 149 ? 12.065 12.741 55.221 1.00 14.95 149 TRP B N 1
ATOM 2848 C CA . TRP B 1 149 ? 13.387 12.547 55.811 1.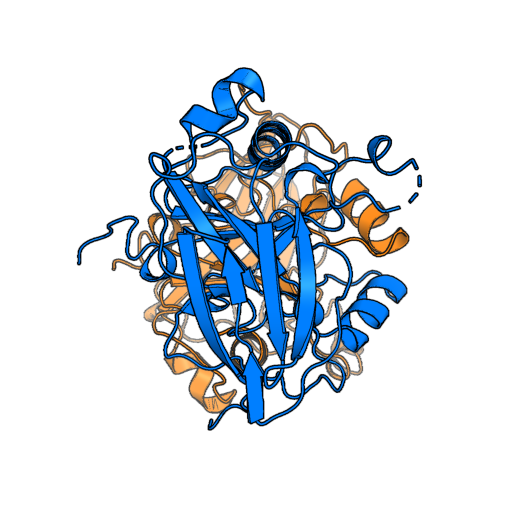00 15.09 149 TRP B CA 1
ATOM 2849 C C . TRP B 1 149 ? 14.085 11.325 55.222 1.00 17.60 149 TRP B C 1
ATOM 2850 O O . TRP B 1 149 ? 13.430 10.390 54.732 1.00 16.82 149 TRP B O 1
ATOM 2861 N N . LEU B 1 150 ? 15.422 11.336 55.274 1.00 14.51 150 LEU B N 1
ATOM 2862 C CA . LEU B 1 150 ? 16.224 10.230 54.790 1.00 16.15 150 LEU B CA 1
ATOM 2863 C C . LEU B 1 150 ? 17.503 10.142 55.592 1.00 15.09 150 LEU B C 1
ATOM 2864 O O . LEU B 1 150 ? 18.164 11.193 55.788 1.00 17.24 150 LEU B O 1
ATOM 2869 N N . LYS B 1 151 ? 17.799 8.913 56.017 1.00 16.55 151 LYS B N 1
ATOM 2870 C CA . LYS B 1 151 ? 19.040 8.583 56.727 1.00 18.94 151 LYS B CA 1
ATOM 2871 C C . LYS B 1 151 ? 19.826 7.571 55.938 1.00 17.43 151 LYS B C 1
ATOM 2872 O O . LYS B 1 151 ? 19.277 6.680 55.306 1.00 18.35 151 LYS B O 1
ATOM 2878 N N . VAL B 1 152 ? 21.153 7.708 55.977 1.00 18.43 152 VAL B N 1
ATOM 2879 C CA . VAL B 1 152 ? 22.054 6.706 55.479 1.00 16.61 152 VAL B CA 1
ATOM 2880 C C . VAL B 1 152 ? 22.883 6.153 56.634 1.00 19.91 152 VAL B C 1
ATOM 2881 O O . VAL B 1 152 ? 23.577 6.943 57.290 1.00 22.07 152 VAL B O 1
ATOM 2885 N N . ASN B 1 153 ? 22.770 4.855 56.867 1.00 19.58 153 ASN B N 1
ATOM 2886 C CA . ASN B 1 153 ? 23.424 4.182 58.001 1.00 25.48 153 ASN B CA 1
ATOM 2887 C C . ASN B 1 153 ? 23.175 4.920 59.324 1.00 25.27 153 ASN B C 1
ATOM 2888 O O . ASN B 1 153 ? 24.086 5.147 60.120 1.00 23.59 153 ASN B O 1
ATOM 2893 N N . GLY B 1 154 ? 21.934 5.348 59.515 1.00 23.48 154 GLY B N 1
ATOM 2894 C CA . GLY B 1 154 ? 21.537 6.066 60.718 1.00 26.97 154 GLY B CA 1
ATOM 2895 C C . GLY B 1 154 ? 21.841 7.537 60.787 1.00 27.02 154 GLY B C 1
ATOM 2896 O O . GLY B 1 154 ? 21.467 8.144 61.771 1.00 27.18 154 GLY B O 1
ATOM 2897 N N . GLU B 1 155 ? 22.503 8.134 59.790 1.00 20.90 155 GLU B N 1
ATOM 2898 C CA . GLU B 1 155 ? 22.805 9.563 59.800 1.00 25.81 155 GLU B CA 1
ATOM 2899 C C . GLU B 1 155 ? 21.828 10.302 58.898 1.00 23.77 155 GLU B C 1
ATOM 2900 O O . GLU B 1 155 ? 21.653 9.917 57.732 1.00 22.27 155 GLU B O 1
ATOM 2906 N N . LEU B 1 156 ? 21.227 11.373 59.418 1.00 23.77 156 LEU B N 1
ATOM 2907 C CA . LEU B 1 156 ? 20.271 12.183 58.638 1.00 22.43 156 LEU B CA 1
ATOM 2908 C C . LEU B 1 156 ? 21.030 12.900 57.518 1.00 23.94 156 LEU B C 1
ATOM 2909 O O . LEU B 1 156 ? 22.072 13.561 57.761 1.00 23.39 156 LEU B O 1
ATOM 2914 N N . ARG B 1 157 ? 20.559 12.715 56.279 1.00 18.13 157 ARG B N 1
ATOM 2915 C CA . ARG B 1 157 ? 21.180 13.373 55.128 1.00 20.07 157 ARG B CA 1
ATOM 2916 C C . ARG B 1 157 ? 20.236 14.347 54.427 1.00 21.92 157 ARG B C 1
ATOM 2917 O O . ARG B 1 157 ? 20.708 15.358 53.905 1.00 22.89 157 ARG B O 1
ATOM 2925 N N . GLN B 1 158 ? 18.935 14.038 54.356 1.00 17.67 158 GLN B N 1
ATOM 2926 C CA . GLN B 1 158 ? 17.959 14.969 53.814 1.00 17.84 158 GLN B CA 1
ATOM 2927 C C . GLN B 1 158 ? 16.769 15.077 54.714 1.00 17.11 158 GLN B C 1
ATOM 2928 O O . GLN B 1 158 ? 16.322 14.083 55.286 1.00 19.02 158 GLN B O 1
ATOM 2934 N N . GLU B 1 159 ? 16.286 16.292 54.843 1.00 19.85 159 GLU B N 1
ATOM 2935 C CA . GLU B 1 159 ? 15.093 16.587 55.604 1.00 25.22 159 GLU B CA 1
ATOM 2936 C C . GLU B 1 159 ? 14.493 17.741 54.863 1.00 30.80 159 GLU B C 1
ATOM 2937 O O . GLU B 1 159 ? 15.195 18.697 54.547 1.00 35.37 159 GLU B O 1
ATOM 2943 N N . GLY B 1 160 ? 13.212 17.650 54.541 1.00 25.82 160 GLY B N 1
ATOM 2944 C CA . GLY B 1 160 ? 12.550 18.707 53.800 1.00 29.67 160 GLY B CA 1
ATOM 2945 C C . GLY B 1 160 ? 11.079 18.801 54.094 1.00 21.11 160 GLY B C 1
ATOM 2946 O O . GLY B 1 160 ? 10.463 17.833 54.513 1.00 24.94 160 GLY B O 1
ATOM 2947 N N . GLU B 1 161 ? 10.548 19.994 53.874 1.00 22.77 161 GLU B N 1
ATOM 2948 C CA . GLU B 1 161 ? 9.144 20.288 54.016 1.00 21.96 161 GLU B CA 1
ATOM 2949 C C . GLU B 1 161 ? 8.634 20.533 52.622 1.00 17.45 161 GLU B C 1
ATOM 2950 O O . GLU B 1 161 ? 9.206 21.319 51.883 1.00 18.06 161 GLU B O 1
ATOM 2956 N N . THR B 1 162 ? 7.534 19.896 52.248 1.00 17.29 162 THR B N 1
ATOM 2957 C CA . THR B 1 162 ? 6.982 20.132 50.920 1.00 14.99 162 THR B CA 1
ATOM 2958 C C . THR B 1 162 ? 6.343 21.514 50.787 1.00 16.20 162 THR B C 1
ATOM 2959 O O . THR B 1 162 ? 6.094 21.975 49.683 1.00 17.62 162 THR B O 1
ATOM 2963 N N . SER B 1 163 ? 6.160 22.217 51.909 1.00 17.60 163 SER B N 1
ATOM 2964 C CA . SER B 1 163 ? 5.791 23.627 51.856 1.00 19.34 163 SER B CA 1
ATOM 2965 C C . SER B 1 163 ? 6.886 24.491 51.189 1.00 20.15 163 SER B C 1
ATOM 2966 O O . SER B 1 163 ? 6.595 25.607 50.768 1.00 23.73 163 SER B O 1
ATOM 2969 N N . SER B 1 164 ? 8.117 23.988 51.091 1.00 19.54 164 SER B N 1
ATOM 2970 C CA . SER B 1 164 ? 9.220 24.640 50.376 1.00 19.78 164 SER B CA 1
ATOM 2971 C C . SER B 1 164 ? 9.251 24.465 48.872 1.00 20.02 164 SER B C 1
ATOM 2972 O O . SER B 1 164 ? 10.169 24.947 48.214 1.00 20.30 164 SER B O 1
ATOM 2975 N N . MET B 1 165 ? 8.310 23.721 48.298 1.00 17.45 165 MET B N 1
ATOM 2976 C CA . MET B 1 165 ? 8.303 23.581 46.852 1.00 17.52 165 MET B CA 1
ATOM 2977 C C . MET B 1 165 ? 8.181 24.900 46.127 1.00 16.90 165 MET B C 1
ATOM 2978 O O . MET B 1 165 ? 7.440 25.813 46.551 1.00 20.28 165 MET B O 1
ATOM 2983 N N . ILE B 1 166 ? 8.892 25.009 45.021 1.00 15.37 166 ILE B N 1
ATOM 2984 C CA . ILE B 1 166 ? 8.871 26.195 44.191 1.00 17.14 166 ILE B CA 1
ATOM 2985 C C . ILE B 1 166 ? 7.556 26.300 43.439 1.00 19.56 166 ILE B C 1
ATOM 2986 O O . ILE B 1 166 ? 6.885 27.332 43.466 1.00 20.21 166 ILE B O 1
ATOM 2991 N N . PHE B 1 167 ? 7.205 25.214 42.759 1.00 17.13 167 PHE B N 1
ATOM 2992 C CA . PHE B 1 167 ? 5.949 25.077 42.040 1.00 21.32 167 PHE B CA 1
ATOM 2993 C C . PHE B 1 167 ? 5.050 24.157 42.814 1.00 19.81 167 PHE B C 1
ATOM 2994 O O . PHE B 1 167 ? 5.530 23.178 43.353 1.00 20.82 167 PHE B O 1
ATOM 3002 N N . SER B 1 168 ? 3.767 24.495 42.856 1.00 18.13 168 SER B N 1
ATOM 3003 C CA . SER B 1 168 ? 2.747 23.629 43.454 1.00 19.08 168 SER B CA 1
ATOM 3004 C C . SER B 1 168 ? 2.627 22.306 42.678 1.00 16.13 168 SER B C 1
ATOM 3005 O O . SER B 1 168 ? 2.929 22.216 41.484 1.00 17.90 168 SER B O 1
ATOM 3008 N N . ILE B 1 169 ? 2.133 21.302 43.386 1.00 16.73 169 ILE B N 1
ATOM 3009 C CA . ILE B 1 169 ? 1.907 19.990 42.789 1.00 17.90 169 ILE B CA 1
ATOM 3010 C C . ILE B 1 169 ? 0.883 20.109 41.649 1.00 14.88 169 ILE B C 1
ATOM 3011 O O . ILE B 1 169 ? 1.124 19.578 40.588 1.00 15.47 169 ILE B O 1
ATOM 3016 N N . PRO B 1 170 ? -0.236 20.831 41.843 1.00 14.94 170 PRO B N 1
ATOM 3017 C CA . PRO B 1 170 ? -1.129 21.023 40.671 1.00 15.49 170 PRO B CA 1
ATOM 3018 C C . PRO B 1 170 ? -0.506 21.705 39.467 1.00 14.46 170 PRO B C 1
ATOM 3019 O O . PRO B 1 170 ? -0.812 21.345 38.328 1.00 13.67 170 PRO B O 1
ATOM 3023 N N . TYR B 1 171 ? 0.385 22.686 39.692 1.00 13.91 171 TYR B N 1
ATOM 3024 C CA . TYR B 1 171 ? 1.051 23.312 38.584 1.00 13.30 171 TYR B CA 1
ATOM 3025 C C . TYR B 1 171 ? 1.960 22.307 37.865 1.00 13.00 171 TYR B C 1
ATOM 3026 O O . TYR B 1 171 ? 1.976 22.238 36.642 1.00 13.59 171 TYR B O 1
ATOM 3035 N N . ILE B 1 172 ? 2.718 21.532 38.648 1.00 13.34 172 ILE B N 1
ATOM 3036 C CA . ILE B 1 172 ? 3.602 20.533 38.064 1.00 13.81 172 ILE B CA 1
ATOM 3037 C C . ILE B 1 172 ? 2.808 19.507 37.220 1.00 13.40 172 ILE B C 1
ATOM 3038 O O . ILE B 1 172 ? 3.194 19.204 36.087 1.00 14.40 172 ILE B O 1
ATOM 3043 N N . ILE B 1 173 ? 1.693 19.018 37.771 1.00 13.41 173 ILE B N 1
ATOM 3044 C CA . ILE B 1 173 ? 0.833 18.116 37.016 1.00 13.41 173 ILE B CA 1
ATOM 3045 C C . ILE B 1 173 ? 0.383 18.731 35.685 1.00 15.31 173 ILE B C 1
ATOM 3046 O O . ILE B 1 173 ? 0.452 18.121 34.621 1.00 16.07 173 ILE B O 1
ATOM 3051 N N . SER B 1 174 ? -0.132 19.954 35.756 1.00 14.89 174 SER B N 1
ATOM 3052 C CA . SER B 1 174 ? -0.576 20.676 34.571 1.00 14.03 174 SER B CA 1
ATOM 3053 C C . SER B 1 174 ? 0.502 20.827 33.538 1.00 13.82 174 SER B C 1
ATOM 3054 O O . SER B 1 174 ? 0.322 20.463 32.345 1.00 15.57 174 SER B O 1
ATOM 3057 N N . TYR B 1 175 ? 1.663 21.317 33.957 1.00 13.52 175 TYR B N 1
ATOM 3058 C CA . TYR B 1 175 ? 2.797 21.528 33.085 1.00 15.55 175 TYR B CA 1
ATOM 3059 C C . TYR B 1 175 ? 3.231 20.217 32.415 1.00 15.86 175 TYR B C 1
ATOM 3060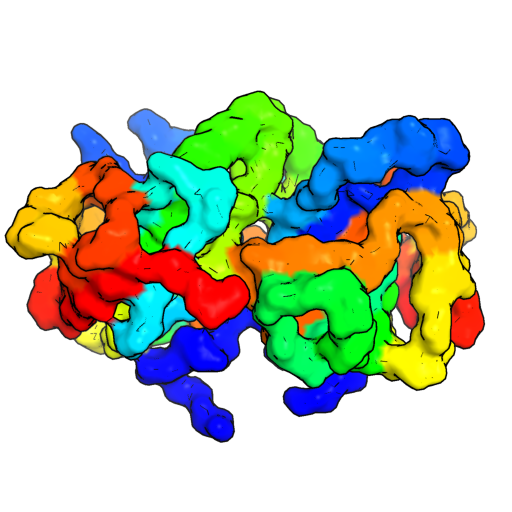 O O . TYR B 1 175 ? 3.347 20.141 31.207 1.00 16.45 175 TYR B O 1
ATOM 3069 N N . VAL B 1 176 ? 3.415 19.182 33.225 1.00 14.89 176 VAL B N 1
ATOM 3070 C CA . VAL B 1 176 ? 3.785 17.879 32.676 1.00 14.16 176 VAL B CA 1
ATOM 3071 C C . VAL B 1 176 ? 2.747 17.409 31.649 1.00 14.15 176 VAL B C 1
ATOM 3072 O O . VAL B 1 176 ? 3.109 16.996 30.545 1.00 14.59 176 VAL B O 1
ATOM 3076 N N . SER B 1 177 ? 1.470 17.468 32.024 1.00 14.76 177 SER B N 1
ATOM 3077 C CA . SER B 1 177 ? 0.375 16.921 31.194 1.00 14.53 177 SER B CA 1
ATOM 3078 C C . SER B 1 177 ? 0.231 17.605 29.826 1.00 14.72 177 SER B C 1
ATOM 3079 O O . SER B 1 177 ? -0.275 17.029 28.880 1.00 15.03 177 SER B O 1
ATOM 3082 N N . LYS B 1 178 ? 0.711 18.843 29.739 1.00 17.51 178 LYS B N 1
ATOM 3083 C CA . LYS B 1 178 ? 0.730 19.579 28.459 1.00 17.90 178 LYS B CA 1
ATOM 3084 C C . LYS B 1 178 ? 1.818 19.153 27.524 1.00 18.73 178 LYS B C 1
ATOM 3085 O O . LYS B 1 178 ? 1.730 19.405 26.319 1.00 20.51 178 LYS B O 1
ATOM 3091 N N . ILE B 1 179 ? 2.844 18.495 28.065 1.00 16.58 179 ILE B N 1
ATOM 3092 C CA A ILE B 1 179 ? 3.939 17.991 27.244 0.50 16.43 179 ILE B CA 1
ATOM 3093 C CA B ILE B 1 179 ? 3.987 17.988 27.292 0.50 16.66 179 ILE B CA 1
ATOM 3094 C C . ILE B 1 179 ? 3.743 16.504 26.982 1.00 17.75 179 ILE B C 1
ATOM 3095 O O . ILE B 1 179 ? 3.897 16.064 25.830 1.00 17.55 179 ILE B O 1
ATOM 3104 N N . ILE B 1 180 ? 3.393 15.762 28.041 1.00 14.71 180 ILE B N 1
ATOM 3105 C CA . ILE B 1 180 ? 3.273 14.285 28.021 1.00 13.74 180 ILE B CA 1
ATOM 3106 C C . ILE B 1 180 ? 1.961 13.929 28.692 1.00 13.85 180 ILE B C 1
ATOM 3107 O O . ILE B 1 180 ? 1.779 14.200 29.878 1.00 15.04 180 ILE B O 1
ATOM 3112 N N . THR B 1 181 ? 1.067 13.283 27.954 1.00 12.91 181 THR B N 1
ATOM 3113 C CA . THR B 1 181 ? -0.134 12.743 28.568 1.00 13.82 181 THR B CA 1
ATOM 3114 C C . THR B 1 181 ? 0.244 11.703 29.612 1.00 15.29 181 THR B C 1
ATOM 3115 O O . THR B 1 181 ? 1.108 10.833 29.342 1.00 14.07 181 THR B O 1
ATOM 3119 N N . LEU B 1 182 ? -0.373 11.799 30.794 1.00 14.05 182 LEU B N 1
ATOM 3120 C CA . LEU B 1 182 ? -0.131 10.853 31.875 1.00 14.23 182 LEU B CA 1
ATOM 3121 C C . LEU B 1 182 ? -1.226 9.835 31.895 1.00 14.85 182 LEU B C 1
ATOM 3122 O O . LEU B 1 182 ? -2.388 10.198 31.826 1.00 16.28 182 LEU B O 1
ATOM 3127 N N . GLU B 1 183 ? -0.860 8.569 32.000 1.00 14.34 183 GLU B N 1
ATOM 3128 C CA . GLU B 1 183 ? -1.843 7.499 32.151 1.00 16.20 183 GLU B CA 1
ATOM 3129 C C . GLU B 1 183 ? -2.120 7.230 33.614 1.00 14.24 183 GLU B C 1
ATOM 3130 O O . GLU B 1 183 ? -1.325 7.548 34.472 1.00 13.30 183 GLU B O 1
ATOM 3136 N N . GLU B 1 184 ? -3.270 6.638 33.919 1.00 14.38 184 GLU B N 1
ATOM 3137 C CA . GLU B 1 184 ? -3.518 6.073 35.226 1.00 14.77 184 GLU B CA 1
ATOM 3138 C C . GLU B 1 184 ? -2.327 5.199 35.644 1.00 13.99 184 GLU B C 1
ATOM 3139 O O . GLU B 1 184 ? -1.837 4.379 34.840 1.00 15.96 184 GLU B O 1
ATOM 3145 N N . GLY B 1 185 ? -1.861 5.390 36.855 1.00 12.47 185 GLY B N 1
ATOM 3146 C CA . GLY B 1 185 ? -0.696 4.693 37.382 1.00 12.79 185 GLY B CA 1
ATOM 3147 C C . GLY B 1 185 ? 0.655 5.281 37.082 1.00 13.21 185 GLY B C 1
ATOM 3148 O O . GLY B 1 185 ? 1.641 4.801 37.630 1.00 13.60 185 GLY B O 1
ATOM 3149 N N . ASP B 1 186 ? 0.715 6.306 36.246 1.00 11.12 186 ASP B N 1
ATOM 3150 C CA . ASP B 1 186 ? 1.962 7.043 36.055 1.00 11.65 186 ASP B CA 1
ATOM 3151 C C . ASP B 1 186 ? 2.291 7.839 37.337 1.00 14.38 186 ASP B C 1
ATOM 3152 O O . ASP B 1 186 ? 1.397 8.198 38.122 1.00 13.29 186 ASP B O 1
ATOM 3157 N N . ILE B 1 187 ? 3.582 8.075 37.554 1.00 12.73 187 ILE B N 1
ATOM 3158 C CA . ILE B 1 187 ? 4.021 8.834 38.715 1.00 12.34 187 ILE B CA 1
ATOM 3159 C C . ILE B 1 187 ? 4.836 10.041 38.257 1.00 11.65 187 ILE B C 1
ATOM 3160 O O . ILE B 1 187 ? 5.523 9.955 37.242 1.00 11.58 187 ILE B O 1
ATOM 3165 N N . ILE B 1 188 ? 4.718 11.139 39.008 1.00 11.65 188 ILE B N 1
ATOM 3166 C CA . ILE B 1 188 ? 5.570 12.312 38.868 1.00 11.42 188 ILE B CA 1
ATOM 3167 C C . ILE B 1 188 ? 6.366 12.478 40.143 1.00 12.59 188 ILE B C 1
ATOM 3168 O O . ILE B 1 188 ? 5.791 12.614 41.213 1.00 13.30 188 ILE B O 1
ATOM 3173 N N . LEU B 1 189 ? 7.692 12.492 40.025 1.00 12.64 189 LEU B N 1
ATOM 3174 C CA . LEU B 1 189 ? 8.593 12.803 41.117 1.00 13.71 189 LEU B CA 1
ATOM 3175 C C . LEU B 1 189 ? 8.789 14.313 41.146 1.00 15.62 189 LEU B C 1
ATOM 3176 O O . LEU B 1 189 ? 9.200 14.887 40.150 1.00 15.44 189 LEU B O 1
ATOM 3181 N N . THR B 1 190 ? 8.528 14.919 42.304 1.00 13.22 190 THR B N 1
ATOM 3182 C CA . THR B 1 190 ? 8.336 16.371 42.410 1.00 13.41 190 THR B CA 1
ATOM 3183 C C . THR B 1 190 ? 9.514 17.170 42.962 1.00 15.41 190 THR B C 1
ATOM 3184 O O . THR B 1 190 ? 9.346 18.339 43.291 1.00 17.48 190 THR B O 1
ATOM 3188 N N . GLY B 1 191 ? 10.691 16.554 42.969 1.00 15.52 191 GLY B N 1
ATOM 3189 C CA . GLY B 1 191 ? 11.935 17.232 43.313 1.00 15.38 191 GLY B CA 1
ATOM 3190 C C . GLY B 1 191 ? 12.420 16.849 44.698 1.00 14.58 191 GLY B C 1
ATOM 3191 O O . GLY B 1 191 ? 11.759 16.128 45.454 1.00 16.38 191 GLY B O 1
ATOM 3192 N N . THR B 1 192 ? 13.602 17.375 45.036 1.00 14.92 192 THR B N 1
ATOM 3193 C CA . THR B 1 192 ? 14.274 16.980 46.254 1.00 13.84 192 THR B CA 1
ATOM 3194 C C . THR B 1 192 ? 14.729 18.197 47.065 1.00 16.27 192 THR B C 1
ATOM 3195 O O . THR B 1 192 ? 15.174 19.183 46.489 1.00 17.12 192 THR B O 1
ATOM 3199 N N . PRO B 1 193 ? 14.627 18.105 48.393 1.00 16.98 193 PRO B N 1
ATOM 3200 C CA . PRO B 1 193 ? 15.206 19.162 49.232 1.00 20.11 193 PRO B CA 1
ATOM 3201 C C . PRO B 1 193 ? 16.746 19.069 49.243 1.00 23.53 193 PRO B C 1
ATOM 3202 O O . PRO B 1 193 ? 17.349 18.211 48.594 1.00 20.14 193 PRO B O 1
ATOM 3206 N N . LYS B 1 194 ? 17.402 19.942 50.009 1.00 24.69 194 LYS B N 1
ATOM 3207 C CA . LYS B 1 194 ? 18.853 19.872 50.051 1.00 23.93 194 LYS B CA 1
ATOM 3208 C C . LYS B 1 194 ? 19.360 18.604 50.724 1.00 19.12 194 LYS B C 1
ATOM 3209 O O . LYS B 1 194 ? 18.607 17.860 51.386 1.00 23.48 194 LYS B O 1
ATOM 3215 N N . GLY B 1 195 ? 20.634 18.337 50.487 1.00 20.43 195 GLY B N 1
ATOM 3216 C CA . GLY B 1 195 ? 21.307 17.242 51.142 1.00 19.59 195 GLY B CA 1
ATOM 3217 C C . GLY B 1 195 ? 21.539 16.019 50.288 1.00 19.84 195 GLY B C 1
ATOM 3218 O O . GLY B 1 195 ? 21.935 14.973 50.808 1.00 20.10 195 GLY B O 1
ATOM 3219 N N . VAL B 1 196 ? 21.336 16.142 48.973 1.00 19.34 196 VAL B N 1
ATOM 3220 C CA . VAL B 1 196 ? 21.665 15.026 48.093 1.00 18.15 196 VAL B CA 1
ATOM 3221 C C . VAL B 1 196 ? 23.124 14.636 48.259 1.00 19.12 196 VAL B C 1
ATOM 3222 O O . VAL B 1 196 ? 23.992 15.500 48.507 1.00 22.46 196 VAL B O 1
ATOM 3226 N N . GLY B 1 197 ? 23.402 13.359 48.148 1.00 17.49 197 GLY B N 1
ATOM 3227 C CA . GLY B 1 197 ? 24.751 12.895 48.360 1.00 20.69 197 GLY B CA 1
ATOM 3228 C C . GLY B 1 197 ? 24.910 11.446 48.078 1.00 20.25 197 GLY B C 1
ATOM 3229 O O . GLY B 1 197 ? 23.924 10.748 47.776 1.00 18.35 197 GLY B O 1
ATOM 3230 N N . PRO B 1 198 ? 26.157 10.951 48.144 1.00 18.76 198 PRO B N 1
ATOM 3231 C CA . PRO B 1 198 ? 26.470 9.613 47.706 1.00 19.02 198 PRO B CA 1
ATOM 3232 C C . PRO B 1 198 ? 26.148 8.513 48.680 1.00 21.65 198 PRO B C 1
ATOM 3233 O O . PRO B 1 198 ? 26.069 8.738 49.908 1.00 20.70 198 PRO B O 1
ATOM 3237 N N . VAL B 1 199 ? 25.988 7.332 48.098 1.00 18.46 199 VAL B N 1
ATOM 3238 C CA . VAL B 1 199 ? 25.931 6.069 48.780 1.00 20.02 199 VAL B CA 1
ATOM 3239 C C . VAL B 1 199 ? 26.870 5.061 48.143 1.00 21.82 199 VAL B C 1
ATOM 3240 O O . VAL B 1 199 ? 27.217 5.170 46.976 1.00 22.64 199 VAL B O 1
ATOM 3244 N N . LYS B 1 200 ? 27.249 4.063 48.924 1.00 24.58 200 LYS B N 1
ATOM 3245 C CA . LYS B 1 200 ? 28.144 2.993 48.504 1.00 28.37 200 LYS B CA 1
ATOM 3246 C C . LYS B 1 200 ? 27.548 1.627 48.794 1.00 23.67 200 LYS B C 1
ATOM 3247 O O . LYS B 1 200 ? 26.597 1.483 49.564 1.00 20.76 200 LYS B O 1
ATOM 3253 N N . GLU B 1 201 ? 28.153 0.600 48.208 1.00 23.71 201 GLU B N 1
ATOM 3254 C CA . GLU B 1 201 ? 27.734 -0.772 48.427 1.00 23.96 201 GLU B CA 1
ATOM 3255 C C . GLU B 1 201 ? 27.601 -1.085 49.912 1.00 25.18 201 GLU B C 1
ATOM 3256 O O . GLU B 1 201 ? 28.459 -0.695 50.698 1.00 26.88 201 GLU B O 1
ATOM 3262 N N . ASN B 1 202 ? 26.506 -1.747 50.254 1.00 22.02 202 ASN B N 1
ATOM 3263 C CA . ASN B 1 202 ? 26.106 -2.150 51.609 1.00 28.55 202 ASN B CA 1
ATOM 3264 C C . ASN B 1 202 ? 25.575 -1.050 52.520 1.00 25.50 202 ASN B C 1
ATOM 3265 O O . ASN B 1 202 ? 25.148 -1.331 53.646 1.00 28.56 202 ASN B O 1
ATOM 3270 N N . ASP B 1 203 ? 25.518 0.196 52.044 1.00 23.32 203 ASP B N 1
ATOM 3271 C CA . ASP B 1 203 ? 24.814 1.237 52.784 1.00 22.70 203 ASP B CA 1
ATOM 3272 C C . ASP B 1 203 ? 23.316 0.877 52.920 1.00 23.66 203 ASP B C 1
ATOM 3273 O O . ASP B 1 203 ? 22.734 0.246 52.050 1.00 25.54 203 ASP B O 1
ATOM 3278 N N . GLU B 1 204 ? 22.728 1.276 54.035 1.00 24.23 204 GLU B N 1
ATOM 3279 C CA . GLU B 1 204 ? 21.297 1.115 54.263 1.00 26.63 204 GLU B CA 1
ATOM 3280 C C . GLU B 1 204 ? 20.651 2.495 54.287 1.00 26.06 204 GLU B C 1
ATOM 3281 O O . GLU B 1 204 ? 21.034 3.366 55.080 1.00 21.90 204 GLU B O 1
ATOM 3287 N N . ILE B 1 205 ? 19.637 2.689 53.442 1.00 23.31 205 ILE B N 1
ATOM 3288 C CA . ILE B 1 205 ? 18.905 3.936 53.404 1.00 19.36 205 ILE B CA 1
ATOM 3289 C C . ILE B 1 205 ? 17.563 3.694 54.096 1.00 20.95 205 ILE B C 1
ATOM 3290 O O . ILE B 1 205 ? 16.856 2.752 53.749 1.00 20.15 205 ILE B O 1
ATOM 3295 N N . GLU B 1 206 ? 17.231 4.548 55.059 1.00 17.99 206 GLU B N 1
ATOM 3296 C CA . GLU B 1 206 ? 15.892 4.542 55.671 1.00 17.72 206 GLU B CA 1
ATOM 3297 C C . GLU B 1 206 ? 15.299 5.916 55.348 1.00 17.57 206 GLU B C 1
ATOM 3298 O O . GLU B 1 206 ? 15.993 6.932 55.376 1.00 17.80 206 GLU B O 1
ATOM 3304 N N . ALA B 1 207 ? 14.009 5.964 55.024 1.00 14.88 207 ALA B N 1
ATOM 3305 C CA . ALA B 1 207 ? 13.383 7.194 54.649 1.00 15.30 207 ALA B CA 1
ATOM 3306 C C . ALA B 1 207 ? 11.919 7.146 54.948 1.00 15.33 207 ALA B C 1
ATOM 3307 O O . ALA B 1 207 ? 11.342 6.056 55.159 1.00 15.37 207 ALA B O 1
ATOM 3309 N N . GLY B 1 208 ? 11.313 8.317 55.018 1.00 16.10 208 GLY B N 1
ATOM 3310 C CA . GLY B 1 208 ? 9.912 8.373 55.314 1.00 17.72 208 GLY B CA 1
ATOM 3311 C C . GLY B 1 208 ? 9.226 9.684 55.141 1.00 18.40 208 GLY B C 1
ATOM 3312 O O . GLY B 1 208 ? 9.858 10.703 54.878 1.00 16.72 208 GLY B O 1
ATOM 3313 N N . ILE B 1 209 ? 7.905 9.634 55.235 1.00 16.54 209 ILE B N 1
ATOM 3314 C CA . ILE B 1 209 ? 7.050 10.810 55.311 1.00 17.02 209 ILE B CA 1
ATOM 3315 C C . ILE B 1 209 ? 6.524 10.722 56.732 1.00 20.29 209 ILE B C 1
ATOM 3316 O O . ILE B 1 209 ? 5.825 9.743 57.081 1.00 18.87 209 ILE B O 1
ATOM 3321 N N . HIS B 1 210 ? 6.843 11.719 57.543 1.00 20.65 210 HIS B N 1
ATOM 3322 C CA . HIS B 1 210 ? 6.420 11.654 58.957 1.00 20.17 210 HIS B CA 1
ATOM 3323 C C . HIS B 1 210 ? 4.928 11.384 59.134 1.00 20.26 210 HIS B C 1
ATOM 3324 O O . HIS B 1 210 ? 4.071 12.078 58.546 1.00 24.15 210 HIS B O 1
ATOM 3331 N N . GLY B 1 211 ? 4.647 10.326 59.894 1.00 23.93 211 GLY B N 1
ATOM 3332 C CA . GLY B 1 211 ? 3.306 9.902 60.217 1.00 24.12 211 GLY B CA 1
ATOM 3333 C C 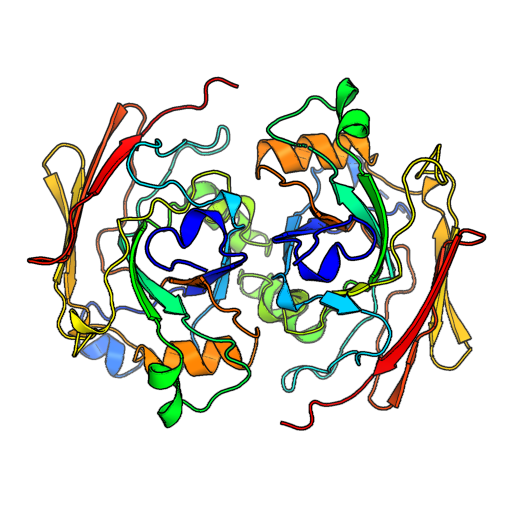. GLY B 1 211 ? 2.592 9.123 59.147 1.00 26.09 211 GLY B C 1
ATOM 3334 O O . GLY B 1 211 ? 1.442 8.699 59.350 1.00 24.78 211 GLY B O 1
ATOM 3335 N N . LEU B 1 212 ? 3.229 8.914 57.990 1.00 20.01 212 LEU B N 1
ATOM 3336 C CA . LEU B 1 212 ? 2.539 8.331 56.827 1.00 19.74 212 LEU B CA 1
ATOM 3337 C C . LEU B 1 212 ? 3.181 7.124 56.149 1.00 20.13 212 LEU B C 1
ATOM 3338 O O . LEU B 1 212 ? 2.476 6.180 55.789 1.00 21.55 212 LEU B O 1
ATOM 3343 N N A VAL B 1 213 ? 4.485 7.125 55.961 0.50 19.47 213 VAL B N 1
ATOM 3344 N N B VAL B 1 213 ? 4.512 7.188 55.980 0.50 17.78 213 VAL B N 1
ATOM 3345 C CA A VAL B 1 213 ? 5.104 5.983 55.317 0.50 19.27 213 VAL B CA 1
ATOM 3346 C CA B VAL B 1 213 ? 5.290 6.235 55.174 0.50 16.79 213 VAL B CA 1
ATOM 3347 C C A VAL B 1 213 ? 6.569 5.908 55.660 0.50 17.84 213 VAL B C 1
ATOM 3348 C C B VAL B 1 213 ? 6.624 5.920 55.820 0.50 15.16 213 VAL B C 1
ATOM 3349 O O A VAL B 1 213 ? 7.196 6.955 55.887 0.50 23.05 213 VAL B O 1
ATOM 3350 O O B VAL B 1 213 ? 7.261 6.804 56.381 0.50 14.65 213 VAL B O 1
ATOM 3357 N N . SER B 1 214 ? 7.046 4.659 55.742 1.00 17.25 214 SER B N 1
ATOM 3358 C CA A SER B 1 214 ? 8.441 4.312 56.045 0.50 18.01 214 SER B CA 1
ATOM 3359 C CA B SER B 1 214 ? 8.440 4.324 56.033 0.50 19.12 214 SER B CA 1
ATOM 3360 C C . SER B 1 214 ? 8.953 3.378 54.962 1.00 20.42 214 SER B C 1
ATOM 3361 O O . SER B 1 214 ? 8.193 2.516 54.487 1.00 20.39 214 SER B O 1
ATOM 3366 N N . MET B 1 215 ? 10.218 3.514 54.601 1.00 16.42 215 MET B N 1
ATOM 3367 C CA . MET B 1 215 ? 10.841 2.599 53.692 1.00 15.39 215 MET B CA 1
ATOM 3368 C C . MET B 1 215 ? 12.313 2.399 53.994 1.00 15.24 215 MET B C 1
ATOM 3369 O O . MET B 1 215 ? 12.948 3.279 54.549 1.00 17.23 215 MET B O 1
ATOM 3374 N N . THR B 1 216 ? 12.824 1.240 53.567 1.00 16.45 216 THR B N 1
ATOM 3375 C CA . THR B 1 216 ? 14.217 0.861 53.760 1.00 17.49 216 THR B CA 1
ATOM 3376 C C . THR B 1 216 ? 14.732 0.195 52.494 1.00 15.80 216 THR B C 1
ATOM 3377 O O . THR B 1 216 ? 14.040 -0.696 51.920 1.00 18.39 216 THR B O 1
ATOM 3381 N N . PHE B 1 217 ? 15.936 0.612 52.091 1.00 17.16 217 PHE B N 1
ATOM 3382 C CA . PHE B 1 217 ? 16.620 0.044 50.944 1.00 19.77 217 PHE B CA 1
ATOM 3383 C C . PHE B 1 217 ? 18.078 -0.198 51.259 1.00 22.06 217 PHE B C 1
ATOM 3384 O O . PHE B 1 217 ? 18.783 0.724 51.717 1.00 22.45 217 PHE B O 1
ATOM 3392 N N . LYS B 1 218 ? 18.546 -1.375 50.887 1.00 21.41 218 LYS B N 1
ATOM 3393 C CA . LYS B 1 218 ? 19.978 -1.668 50.926 1.00 22.82 218 LYS B CA 1
ATOM 3394 C C . LYS B 1 218 ? 20.580 -1.431 49.543 1.00 19.56 218 LYS B C 1
ATOM 3395 O O . LYS B 1 218 ? 19.967 -1.761 48.549 1.00 21.42 218 LYS B O 1
ATOM 3401 N N . VAL B 1 219 ? 21.757 -0.821 49.513 1.00 20.05 219 VAL B N 1
ATOM 3402 C CA . VAL B 1 219 ? 22.512 -0.595 48.296 1.00 19.07 219 VAL B CA 1
ATOM 3403 C C . VAL B 1 219 ? 23.354 -1.822 47.962 1.00 24.38 219 VAL B C 1
ATOM 3404 O O . VAL B 1 219 ? 24.187 -2.235 48.775 1.00 22.54 219 VAL B O 1
ATOM 3408 N N . GLU B 1 220 ? 23.106 -2.410 46.786 1.00 22.55 220 GLU B N 1
ATOM 3409 C CA . GLU B 1 220 ? 23.805 -3.634 46.355 1.00 25.47 220 GLU B CA 1
ATOM 3410 C C . GLU B 1 220 ? 24.360 -3.481 44.956 1.00 28.76 220 GLU B C 1
ATOM 3411 O O . GLU B 1 220 ? 23.908 -2.645 44.183 1.00 28.17 220 GLU B O 1
ATOM 3417 N N . LYS B 1 221 ? 25.362 -4.284 44.632 1.00 30.96 221 LYS B N 1
ATOM 3418 C CA . LYS B 1 221 ? 25.742 -4.485 43.233 1.00 38.32 221 LYS B CA 1
ATOM 3419 C C . LYS B 1 221 ? 24.893 -5.627 42.646 1.00 41.84 221 LYS B C 1
ATOM 3420 O O . LYS B 1 221 ? 24.482 -6.543 43.368 1.00 34.28 221 LYS B O 1
ATOM 3426 N N . PRO B 1 222 ? 24.566 -5.544 41.349 1.00 48.57 222 PRO B N 1
ATOM 3427 C CA . PRO B 1 222 ? 23.787 -6.611 40.744 1.00 53.52 222 PRO B CA 1
ATOM 3428 C C . PRO B 1 222 ? 24.552 -7.947 40.705 1.00 55.58 222 PRO B C 1
ATOM 3429 O O . PRO B 1 222 ? 25.785 -7.947 40.583 1.00 48.76 222 PRO B O 1
ATOM 3433 N N . GLU B 1 223 ? 23.809 -9.051 40.779 1.00 70.93 223 GLU B N 1
ATOM 3434 C CA . GLU B 1 223 ? 24.364 -10.410 40.650 1.00 89.24 223 GLU B CA 1
ATOM 3435 C C . GLU B 1 223 ? 24.196 -10.960 39.213 1.00 86.01 223 GLU B C 1
ATOM 3436 O O . GLU B 1 223 ? 23.843 -12.1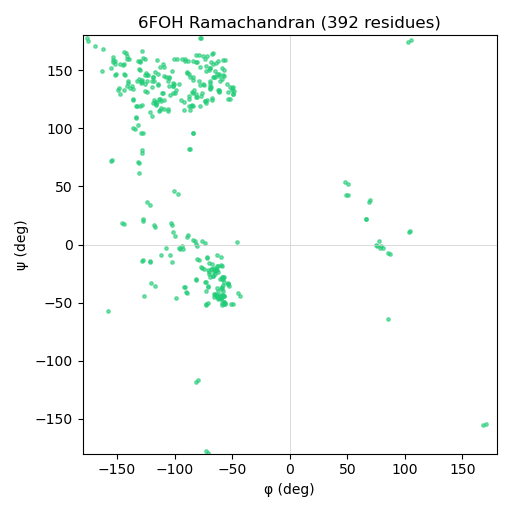15 39.021 1.00 73.08 223 GLU B O 1
ATOM 3442 N N . TYR B 1 224 ? 24.464 -10.116 38.216 1.00 80.48 224 TYR B N 1
ATOM 3443 C CA . TYR B 1 224 ? 24.297 -10.459 36.810 1.00 70.04 224 TYR B CA 1
ATOM 3444 C C . TYR B 1 224 ? 25.071 -9.465 35.933 1.00 73.11 224 TYR B C 1
ATOM 3445 O O . TYR B 1 224 ? 25.437 -8.375 36.386 1.00 68.91 224 TYR B O 1
#

Radius of gyration: 21.03 Å; Cα contacts (8 Å, |Δi|>4): 1205; chains: 2; bounding box: 43×50×63 Å

Sequence (430 aa):
ASRPLSRFWEWGKNIVCVGRNYADSAVLSEPVLFLKPSTAYAPEGSSPILMMPAYTRNLHHELELGVVMGKRRCRAVPEAAAMDYVGGYALCLDMTARDVQDECKKKGLPWTLAKSFTASCPVSAFVPKKEKIPDPHHKLKLWLKVNGELRQEGETSSMIFSIPYIISYVSKIITLEEGDIILTGTPKGVGPVKKENDEIEEAGIHGLVSMTFKVEKPEYRPLSRFWEWGKNIVCVGRNYADHVREMRSAVLSEPVLFLKPSTAYAPEEGSPILMMPAYTRNLHHELELGVVMGKRCRAVPEAAAMDYVGGYALCLDMTARDVQDECKKKGLPWTLAKSFTASCPVSAFVPKEKIPDPHHKLKLWLKVNGELRQEGETSSMIFSIPYIISYVSKIIITLEEGDIILTGTPKGVGPVKENDEIEAGIHGLVVSSMTFKVEKPEY

CATH classification: 3.90.850.10